Protein AF-A0A536E8Q6-F1 (afdb_monomer)

Structure (mmCIF, N/CA/C/O backbone):
data_AF-A0A536E8Q6-F1
#
_entry.id   AF-A0A536E8Q6-F1
#
loop_
_atom_site.group_PDB
_atom_site.id
_atom_site.type_symbol
_atom_site.label_atom_id
_atom_site.label_alt_id
_atom_site.label_comp_id
_atom_site.label_asym_id
_atom_site.label_entity_id
_atom_site.label_seq_id
_atom_site.pdbx_PDB_ins_code
_atom_site.Cartn_x
_atom_site.Cartn_y
_atom_site.Cartn_z
_atom_site.occupancy
_atom_site.B_iso_or_equiv
_atom_site.auth_seq_id
_atom_site.auth_comp_id
_atom_site.auth_asym_id
_atom_site.auth_atom_id
_atom_site.pdbx_PDB_model_num
ATOM 1 N N . MET A 1 1 ? 6.050 66.245 58.458 1.00 29.81 1 MET A N 1
ATOM 2 C CA . MET A 1 1 ? 7.236 67.035 58.861 1.00 29.81 1 MET A CA 1
ATOM 3 C C . MET A 1 1 ? 8.156 66.043 59.561 1.00 29.81 1 MET A C 1
ATOM 5 O O . MET A 1 1 ? 7.670 65.375 60.459 1.00 29.81 1 MET A O 1
ATOM 9 N N . ALA A 1 2 ? 9.265 65.623 58.942 1.00 28.14 2 ALA A N 1
ATOM 10 C CA . ALA A 1 2 ? 10.569 66.317 58.927 1.00 28.14 2 ALA A CA 1
ATOM 11 C C . ALA A 1 2 ? 11.230 66.293 60.324 1.00 28.14 2 ALA A C 1
ATOM 13 O O . ALA A 1 2 ? 10.546 66.586 61.294 1.00 28.14 2 ALA A O 1
ATOM 14 N N . ALA A 1 3 ? 12.511 65.966 60.515 1.00 26.27 3 ALA A N 1
ATOM 15 C CA . ALA A 1 3 ? 13.598 65.511 59.628 1.00 26.27 3 ALA A CA 1
ATOM 16 C C . ALA A 1 3 ? 14.418 64.448 60.425 1.00 26.27 3 ALA A C 1
ATOM 18 O O . ALA A 1 3 ? 14.193 64.300 61.620 1.00 26.27 3 ALA A O 1
ATOM 19 N N . GLY A 1 4 ? 15.285 63.591 59.881 1.00 25.77 4 GLY A N 1
ATOM 20 C CA . GLY A 1 4 ? 16.331 63.827 58.886 1.00 25.77 4 GLY A CA 1
ATOM 21 C C . GLY A 1 4 ? 17.659 64.112 59.603 1.00 25.77 4 GLY A C 1
ATOM 22 O O . GLY A 1 4 ? 17.720 65.008 60.438 1.00 25.77 4 GLY A O 1
ATOM 23 N N . ALA A 1 5 ? 18.710 63.351 59.295 1.00 24.27 5 ALA A N 1
ATOM 24 C CA . ALA A 1 5 ? 20.061 63.591 59.798 1.00 24.27 5 ALA A CA 1
ATOM 25 C C . ALA A 1 5 ? 21.098 63.026 58.822 1.00 24.27 5 ALA A C 1
ATOM 27 O O . ALA A 1 5 ? 20.930 61.928 58.292 1.00 24.27 5 ALA A O 1
ATOM 28 N N . ALA A 1 6 ? 22.178 63.773 58.619 1.00 23.11 6 ALA A N 1
ATOM 29 C CA . ALA A 1 6 ? 23.364 63.331 57.906 1.00 23.11 6 ALA A CA 1
ATOM 30 C C . ALA A 1 6 ? 24.607 63.987 58.533 1.00 23.11 6 ALA A C 1
ATOM 32 O O . ALA A 1 6 ? 24.522 65.112 59.015 1.00 23.11 6 ALA A O 1
ATOM 33 N N . ILE A 1 7 ? 25.750 63.303 58.398 1.00 23.14 7 ILE A N 1
ATOM 34 C CA . ILE A 1 7 ? 27.136 63.794 58.548 1.00 23.14 7 ILE A CA 1
ATOM 35 C C . ILE A 1 7 ? 27.611 64.224 59.966 1.00 23.14 7 ILE A C 1
ATOM 37 O O . ILE A 1 7 ? 27.065 65.137 60.570 1.00 23.14 7 ILE A O 1
ATOM 41 N N . VAL A 1 8 ? 28.723 63.631 60.443 1.00 22.50 8 VAL A N 1
ATOM 42 C CA . VAL A 1 8 ? 30.035 64.275 60.765 1.00 22.50 8 VAL A CA 1
ATOM 43 C C . VAL A 1 8 ? 30.880 63.447 61.769 1.00 22.50 8 VAL A C 1
ATOM 45 O O . VAL A 1 8 ? 30.382 62.829 62.699 1.00 22.50 8 VAL A O 1
ATOM 48 N N . LEU A 1 9 ? 32.188 63.465 61.489 1.00 23.86 9 LEU A N 1
ATOM 49 C CA . LEU A 1 9 ? 33.397 62.866 62.084 1.00 23.86 9 LEU A CA 1
ATOM 50 C C . LEU A 1 9 ? 33.619 62.871 63.619 1.00 23.86 9 LEU A C 1
ATOM 52 O O . LEU A 1 9 ? 33.072 63.691 64.351 1.00 23.86 9 LEU A O 1
ATOM 56 N N . SER A 1 10 ? 34.636 62.069 64.002 1.00 22.89 10 SER A N 1
ATOM 57 C CA . SER A 1 10 ? 35.405 61.942 65.272 1.00 22.89 10 SER A CA 1
ATOM 58 C C . SER A 1 10 ? 35.079 60.673 66.091 1.00 22.89 10 SER A C 1
ATOM 60 O O . SER A 1 10 ? 33.987 60.136 65.981 1.00 22.89 10 SER A O 1
ATOM 62 N N . GLY A 1 11 ? 35.986 60.079 66.880 1.00 22.98 11 GLY A N 1
ATOM 63 C CA . GLY A 1 11 ? 37.401 60.399 67.104 1.00 22.98 11 GLY A CA 1
ATOM 64 C C . GLY A 1 11 ? 37.978 59.731 68.367 1.00 22.98 11 GLY A C 1
ATOM 65 O O . GLY A 1 11 ? 37.974 60.350 69.421 1.00 22.98 11 GLY A O 1
ATOM 66 N N . ALA A 1 12 ? 38.557 58.530 68.209 1.00 25.31 12 ALA A N 1
ATOM 67 C CA . ALA A 1 12 ? 39.455 57.821 69.146 1.00 25.31 12 ALA A CA 1
ATOM 68 C C . ALA A 1 12 ? 38.919 57.283 70.504 1.00 25.31 12 ALA A C 1
ATOM 70 O O . ALA A 1 12 ? 37.939 57.759 71.062 1.00 25.31 12 ALA A O 1
ATOM 71 N N . ASN A 1 13 ? 39.703 56.327 71.041 1.00 27.42 13 ASN A N 1
ATOM 72 C CA . ASN A 1 13 ? 39.785 55.832 72.431 1.00 27.42 13 ASN A CA 1
ATOM 73 C C . ASN A 1 13 ? 38.695 54.851 72.953 1.00 27.42 13 ASN A C 1
ATOM 75 O O . ASN A 1 13 ? 37.510 55.122 72.837 1.00 27.42 13 ASN A O 1
ATOM 79 N N . HIS A 1 14 ? 39.019 53.727 73.626 1.00 26.53 14 HIS A N 1
ATOM 80 C CA . HIS A 1 14 ? 40.308 53.017 73.814 1.00 26.53 14 HIS A CA 1
ATOM 81 C C . HIS A 1 14 ? 40.096 51.650 74.540 1.00 26.53 14 HIS A C 1
ATOM 83 O O . HIS A 1 14 ? 39.145 51.537 75.305 1.00 26.53 14 HIS A O 1
ATOM 89 N N . TRP A 1 15 ? 41.034 50.691 74.394 1.00 25.70 15 TRP A N 1
ATOM 90 C CA . TRP A 1 15 ? 41.142 49.381 75.105 1.00 25.70 15 TRP A CA 1
ATOM 91 C C . TRP A 1 15 ? 39.990 48.360 74.904 1.00 25.70 15 TRP A C 1
ATOM 93 O O . TRP A 1 15 ? 38.843 48.725 74.703 1.00 25.70 15 TRP A O 1
ATOM 103 N N . GLY A 1 16 ? 40.205 47.040 74.946 1.00 24.55 16 GLY A N 1
ATOM 104 C CA . GLY A 1 16 ? 41.438 46.256 75.090 1.00 24.55 16 GLY A CA 1
ATOM 105 C C . GLY A 1 16 ? 41.135 44.745 74.992 1.00 24.55 16 GLY A C 1
ATOM 106 O O . GLY A 1 16 ? 40.085 44.289 75.431 1.00 24.55 16 GLY A O 1
ATOM 107 N N . VAL A 1 17 ? 42.033 43.976 74.372 1.00 24.88 17 VAL A N 1
ATOM 108 C CA . VAL A 1 17 ? 41.917 42.516 74.134 1.00 24.88 17 VAL A CA 1
ATOM 109 C C . VAL A 1 17 ? 42.173 41.714 75.425 1.00 24.88 17 VAL A C 1
ATOM 111 O O . VAL A 1 17 ? 42.958 42.197 76.233 1.00 24.88 17 VAL A O 1
ATOM 114 N N . VAL A 1 18 ? 41.606 40.493 75.585 1.00 26.39 18 VAL A N 1
ATOM 115 C CA . VAL A 1 18 ? 42.318 39.255 76.043 1.00 26.39 18 VAL A CA 1
ATOM 116 C C . VAL A 1 18 ? 41.420 37.986 76.174 1.00 26.39 18 VAL A C 1
ATOM 118 O O . VAL A 1 18 ? 40.477 37.926 76.950 1.00 26.39 18 VAL A O 1
ATOM 121 N N . THR A 1 19 ? 41.785 36.970 75.373 1.00 26.12 19 THR A N 1
ATOM 122 C CA . THR A 1 19 ? 41.686 35.485 75.506 1.00 26.12 19 THR A CA 1
ATOM 123 C C . THR A 1 19 ? 40.420 34.712 75.944 1.00 26.12 19 THR A C 1
ATOM 125 O O . THR A 1 19 ? 40.037 34.693 77.106 1.00 26.12 19 THR A O 1
ATOM 128 N N . MET A 1 20 ? 39.969 33.845 75.022 1.00 29.12 20 MET A N 1
ATOM 129 C CA . MET A 1 20 ? 39.939 32.361 75.104 1.00 29.12 20 MET A CA 1
ATOM 130 C C . MET A 1 20 ? 39.602 31.622 76.426 1.00 29.12 20 MET A C 1
ATOM 132 O O . MET A 1 20 ? 40.352 31.668 77.395 1.00 29.12 20 MET A O 1
ATOM 136 N N . GLY A 1 21 ? 38.625 30.704 76.343 1.00 25.88 21 GLY A N 1
ATOM 137 C CA . GLY A 1 21 ? 38.455 29.554 77.247 1.00 25.88 21 GLY A CA 1
ATOM 138 C C . GLY A 1 21 ? 37.788 28.369 76.526 1.00 25.88 21 GLY A C 1
ATOM 139 O O . GLY A 1 21 ? 36.827 28.562 75.787 1.00 25.88 21 GLY A O 1
ATOM 140 N N . LYS A 1 22 ? 38.311 27.141 76.682 1.00 26.41 22 LYS A N 1
ATOM 141 C CA . LYS A 1 22 ? 37.773 25.908 76.055 1.00 26.41 22 LYS A CA 1
ATOM 142 C C . LYS A 1 22 ? 36.923 25.097 77.046 1.00 26.41 22 LYS A C 1
ATOM 144 O O . LYS A 1 22 ? 37.290 25.017 78.213 1.00 26.41 22 LYS A O 1
ATOM 149 N N . ARG A 1 23 ? 35.970 24.317 76.500 1.00 25.38 23 ARG A N 1
ATOM 150 C CA . ARG A 1 23 ? 35.072 23.332 77.169 1.00 25.38 23 ARG A CA 1
ATOM 151 C C . ARG A 1 23 ? 33.888 24.000 77.907 1.00 25.38 23 ARG A C 1
ATOM 153 O O . ARG A 1 23 ? 34.057 25.069 78.464 1.00 25.38 23 ARG A O 1
ATOM 160 N N . GLY A 1 24 ? 32.679 23.428 77.947 1.00 30.44 24 GLY A N 1
ATOM 161 C CA . GLY A 1 24 ? 32.243 22.102 77.486 1.00 30.44 24 GLY A CA 1
ATOM 162 C C . GLY A 1 24 ? 31.203 22.134 76.357 1.00 30.44 24 GLY A C 1
ATOM 163 O O . GLY A 1 24 ? 30.146 22.737 76.477 1.00 30.44 24 GLY A O 1
ATOM 164 N N . PHE A 1 25 ? 31.507 21.424 75.273 1.00 28.44 25 PHE A N 1
ATOM 165 C CA . PHE A 1 25 ? 30.612 21.140 74.152 1.00 28.44 25 PHE A CA 1
ATOM 166 C C . PHE A 1 25 ? 29.898 19.806 74.424 1.00 28.44 25 PHE A C 1
ATOM 168 O O . PHE A 1 25 ? 30.592 18.788 74.434 1.00 28.44 25 PHE A O 1
ATOM 175 N N . ARG A 1 26 ? 28.570 19.808 74.661 1.00 25.02 26 ARG A N 1
ATOM 176 C CA . ARG A 1 26 ? 27.582 18.722 74.391 1.00 25.02 26 ARG A CA 1
ATOM 177 C C . ARG A 1 26 ? 26.257 18.963 75.136 1.00 25.02 26 ARG A C 1
ATOM 179 O O . ARG A 1 26 ? 26.283 19.110 76.350 1.00 25.02 26 ARG A O 1
ATOM 186 N N . ALA A 1 27 ? 25.143 18.868 74.395 1.00 22.86 27 ALA A N 1
ATOM 187 C CA . ALA A 1 27 ? 23.751 19.119 74.815 1.00 22.86 27 ALA A CA 1
ATOM 188 C C . ALA A 1 27 ? 23.486 20.576 75.284 1.00 22.86 27 ALA A C 1
ATOM 190 O O . ALA A 1 27 ? 24.302 21.164 75.977 1.00 22.86 27 ALA A O 1
ATOM 191 N N . LEU A 1 28 ? 22.389 21.246 74.917 1.00 23.45 28 LEU A N 1
ATOM 192 C CA . LEU A 1 28 ? 21.102 20.771 74.396 1.00 23.45 28 LEU A CA 1
ATOM 193 C C . LEU A 1 28 ? 20.459 21.843 73.475 1.00 23.45 28 LEU A C 1
ATOM 195 O O .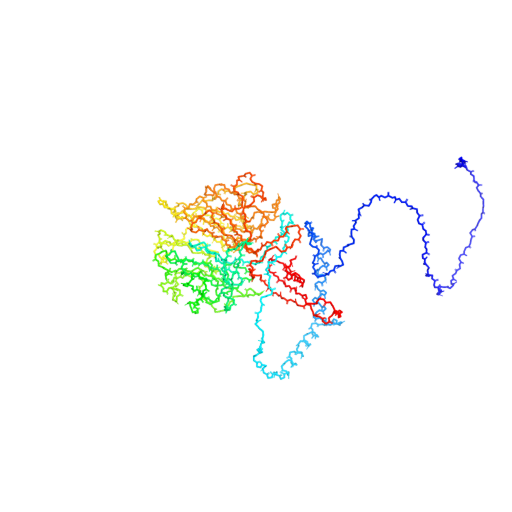 LEU A 1 28 ? 20.679 23.025 73.696 1.00 23.45 28 LEU A O 1
ATOM 199 N N . CYS A 1 29 ? 19.643 21.408 72.506 1.00 23.34 29 CYS A N 1
ATOM 200 C CA . CYS A 1 29 ? 18.539 22.123 71.828 1.00 23.34 29 CYS A CA 1
ATOM 201 C C . CYS A 1 29 ? 18.660 23.604 71.388 1.00 23.34 29 CYS A C 1
ATOM 203 O O . CYS A 1 29 ? 18.710 24.517 72.204 1.00 23.34 29 CYS A O 1
ATOM 205 N N . ALA A 1 30 ? 18.376 23.841 70.101 1.00 25.11 30 ALA A N 1
ATOM 206 C CA . ALA A 1 30 ? 17.580 24.994 69.667 1.00 25.11 30 ALA A CA 1
ATOM 207 C C . ALA A 1 30 ? 16.682 24.604 68.476 1.00 25.11 30 ALA A C 1
ATOM 209 O O . ALA A 1 30 ? 17.150 24.457 67.351 1.00 25.11 30 ALA A O 1
ATOM 210 N N . LEU A 1 31 ? 15.388 24.418 68.748 1.00 27.09 31 LEU A N 1
ATOM 211 C CA . LEU A 1 31 ? 14.319 24.242 67.764 1.00 27.09 31 LEU A CA 1
ATOM 212 C C . LEU A 1 31 ? 13.253 25.294 68.107 1.00 27.09 31 LEU A C 1
ATOM 214 O O . LEU A 1 31 ? 12.550 25.133 69.098 1.00 27.09 31 LEU A O 1
ATOM 218 N N . LEU A 1 32 ? 13.185 26.380 67.332 1.00 24.67 32 LEU A N 1
ATOM 219 C CA . LEU A 1 32 ? 12.177 27.456 67.377 1.00 24.67 32 LEU A CA 1
ATOM 220 C C . LEU A 1 32 ? 12.110 28.028 65.940 1.00 24.67 32 LEU A C 1
ATOM 222 O O . LEU A 1 32 ? 13.159 28.380 65.411 1.00 24.67 32 LEU A O 1
ATOM 226 N N . VAL A 1 33 ? 11.025 27.936 65.160 1.00 23.02 33 VAL A N 1
ATOM 227 C CA . VAL A 1 33 ? 9.620 28.393 65.318 1.00 23.02 33 VAL A CA 1
ATOM 228 C C . VAL A 1 33 ? 9.380 29.800 64.734 1.00 23.02 33 VAL A C 1
ATOM 230 O O . VAL A 1 33 ? 10.129 30.737 64.978 1.00 23.02 33 VAL A O 1
ATOM 233 N N . SER A 1 34 ? 8.300 29.870 63.949 1.00 22.69 34 SER A N 1
ATOM 234 C CA . SER A 1 34 ? 7.592 30.980 63.277 1.00 22.69 34 SER A CA 1
ATOM 235 C C . SER A 1 34 ? 7.387 32.266 64.119 1.00 22.69 34 SER A C 1
ATOM 237 O O . SER A 1 34 ? 7.496 32.208 65.337 1.00 22.69 34 SER A O 1
ATOM 239 N N . LEU A 1 35 ? 7.063 33.461 63.583 1.00 24.27 35 LEU A N 1
ATOM 240 C CA . LEU A 1 35 ? 5.837 33.901 62.855 1.00 24.27 35 LEU A CA 1
ATOM 241 C C . LEU A 1 35 ? 6.075 35.372 62.324 1.00 24.27 35 LEU A C 1
ATOM 243 O O . LEU A 1 35 ? 6.741 36.117 63.032 1.00 24.27 35 LEU A O 1
ATOM 247 N N . VAL A 1 36 ? 5.701 35.788 61.084 1.00 26.70 36 VAL A N 1
ATOM 248 C CA . VAL A 1 36 ? 4.512 36.641 60.682 1.00 26.70 36 VAL A CA 1
ATOM 249 C C . VAL A 1 36 ? 4.598 38.164 61.068 1.00 26.70 36 VAL A C 1
ATOM 251 O O . VAL A 1 36 ? 5.175 38.460 62.101 1.00 26.70 36 VAL A O 1
ATOM 254 N N . PHE A 1 37 ? 4.137 39.219 60.338 1.00 25.39 37 PHE A N 1
ATOM 255 C CA . PHE A 1 37 ? 3.046 39.439 59.337 1.00 25.39 37 PHE A CA 1
ATOM 256 C C . PHE A 1 37 ? 3.295 40.592 58.291 1.00 25.39 37 PHE A C 1
ATOM 258 O O . PHE A 1 37 ? 3.973 41.568 58.585 1.00 25.39 37 PHE A O 1
ATOM 265 N N . ALA A 1 38 ? 2.646 40.474 57.117 1.00 24.73 38 ALA A N 1
ATOM 266 C CA . ALA A 1 38 ? 2.047 41.426 56.133 1.00 24.73 38 ALA A CA 1
ATOM 267 C C . ALA A 1 38 ? 2.289 42.970 56.044 1.00 24.73 38 ALA A C 1
ATOM 269 O O . ALA A 1 38 ? 2.110 43.697 57.015 1.00 24.73 38 ALA A O 1
ATOM 270 N N . VAL A 1 39 ? 2.363 43.460 54.782 1.00 23.97 39 VAL A N 1
ATOM 271 C CA . VAL A 1 39 ? 1.561 44.580 54.191 1.00 23.97 39 VAL A CA 1
ATOM 272 C C . VAL A 1 39 ? 1.159 44.196 52.739 1.00 23.97 39 VAL A C 1
ATOM 274 O O . VAL A 1 39 ? 1.828 43.368 52.127 1.00 23.97 39 VAL A O 1
ATOM 277 N N . ALA A 1 40 ? 0.046 44.729 52.211 1.00 26.17 40 ALA A N 1
ATOM 278 C CA . ALA A 1 40 ? -0.664 44.242 51.013 1.00 26.17 40 ALA A CA 1
ATOM 279 C C . ALA A 1 40 ? -0.433 45.029 49.696 1.00 26.17 40 ALA A C 1
ATOM 281 O O . ALA A 1 40 ? 0.018 46.172 49.707 1.00 26.17 40 ALA A O 1
ATOM 282 N N . GLY A 1 41 ? -0.866 44.436 48.572 1.00 23.83 41 GLY A N 1
ATOM 283 C CA . GLY A 1 41 ? -1.061 45.078 47.263 1.00 23.83 41 GLY A CA 1
ATOM 284 C C . GLY A 1 41 ? -2.142 44.339 46.456 1.00 23.83 41 GLY A C 1
ATOM 285 O O . GLY A 1 41 ? -2.181 43.112 46.476 1.00 23.83 41 GLY A O 1
ATOM 286 N N . VAL A 1 42 ? -3.056 45.069 45.806 1.00 29.91 42 VAL A N 1
ATOM 287 C CA . VAL A 1 42 ? -4.293 44.528 45.197 1.00 29.91 42 VAL A CA 1
ATOM 288 C C . VAL A 1 42 ? -4.201 44.528 43.666 1.00 29.91 42 VAL A C 1
ATOM 290 O O . VAL A 1 42 ? -3.765 45.518 43.084 1.00 29.91 42 VAL A O 1
ATOM 293 N N . GLY A 1 43 ? -4.677 43.461 43.016 1.00 27.62 43 GLY A N 1
ATOM 294 C CA . GLY A 1 43 ? -4.886 43.378 41.563 1.00 27.62 43 GLY A CA 1
ATOM 295 C C . GLY A 1 43 ? -6.218 42.679 41.238 1.00 27.62 43 GLY A C 1
ATOM 296 O O . GLY A 1 43 ? -6.674 41.867 42.047 1.00 27.62 43 GLY A O 1
ATOM 297 N N . PRO A 1 44 ? -6.889 43.010 40.117 1.00 29.83 44 PRO A N 1
ATOM 298 C CA . PRO A 1 44 ? -8.220 42.490 39.802 1.00 29.83 44 PRO A CA 1
ATOM 299 C C . PRO A 1 44 ? -8.177 41.006 39.422 1.00 29.83 44 PRO A C 1
ATOM 301 O O . PRO A 1 44 ? -7.241 40.536 38.779 1.00 29.83 44 PRO A O 1
ATOM 304 N N . GLY A 1 45 ? -9.200 40.263 39.842 1.00 28.48 45 GLY A N 1
ATOM 305 C CA . GLY A 1 45 ? -9.198 38.806 39.763 1.00 28.48 45 GLY A CA 1
ATOM 306 C C . GLY A 1 45 ? -9.453 38.245 38.365 1.00 28.48 45 GLY A C 1
ATOM 307 O O . GLY A 1 45 ? -10.373 38.668 37.668 1.00 28.48 45 GLY A O 1
ATOM 308 N N . VAL A 1 46 ? -8.723 37.179 38.037 1.00 26.89 46 VAL A N 1
ATOM 309 C CA . VAL A 1 46 ? -9.278 36.080 37.243 1.00 26.89 46 VAL A CA 1
ATOM 310 C C . VAL A 1 46 ? -9.833 35.079 38.247 1.00 26.89 46 VAL A C 1
ATOM 312 O O . VAL A 1 46 ? -9.085 34.522 39.050 1.00 26.89 46 VAL A O 1
ATOM 315 N N . ALA A 1 47 ? -11.146 34.858 38.225 1.00 25.77 47 ALA A N 1
ATOM 316 C CA . ALA A 1 47 ? -11.741 33.766 38.977 1.00 25.77 47 ALA A CA 1
ATOM 317 C C . ALA A 1 47 ? -11.364 32.447 38.290 1.00 25.77 47 ALA A C 1
ATOM 319 O O . ALA A 1 47 ? -12.075 31.979 37.402 1.00 25.77 47 ALA A O 1
ATOM 320 N N . GLN A 1 48 ? -10.249 31.837 38.703 1.00 28.78 48 GLN A N 1
ATOM 321 C CA . GLN A 1 48 ? -10.114 30.396 38.543 1.00 28.78 48 GLN A CA 1
ATOM 322 C C . GLN A 1 48 ? -11.248 29.766 39.349 1.00 28.78 48 GLN A C 1
ATOM 324 O O . GLN A 1 48 ? -11.232 29.772 40.582 1.00 28.78 48 GLN A O 1
ATOM 329 N N . ALA A 1 49 ? -12.254 29.247 38.643 1.00 30.36 49 ALA A N 1
ATOM 330 C CA . ALA A 1 49 ? -13.124 28.248 39.231 1.00 30.36 49 ALA A CA 1
ATOM 331 C C . ALA A 1 49 ? -12.216 27.142 39.797 1.00 30.36 49 ALA A C 1
ATOM 333 O O . ALA A 1 49 ? -11.254 26.763 39.117 1.00 30.36 49 ALA A O 1
ATOM 334 N N . PRO A 1 50 ? -12.470 26.633 41.017 1.00 28.75 50 PRO A N 1
ATOM 335 C CA . PRO A 1 50 ? -11.773 25.436 41.456 1.00 28.75 50 PRO A CA 1
ATOM 336 C C . PRO A 1 50 ? -11.999 24.360 40.385 1.00 28.75 50 PRO A C 1
ATOM 338 O O . PRO A 1 50 ? -13.122 24.272 39.868 1.00 28.75 50 PRO A O 1
ATOM 341 N N . PRO A 1 51 ? -10.974 23.570 40.014 1.00 33.25 51 PRO A N 1
ATOM 342 C CA . PRO A 1 51 ? -11.191 22.469 39.091 1.00 33.25 51 PRO A CA 1
ATOM 343 C C . PRO A 1 51 ? -12.344 21.615 39.641 1.00 33.25 51 PRO A C 1
ATOM 345 O O . PRO A 1 51 ? -12.402 21.409 40.863 1.00 33.25 51 PRO A O 1
ATOM 348 N N . PRO A 1 52 ? -13.282 21.150 38.791 1.00 36.22 52 PRO A N 1
ATOM 349 C CA . PRO A 1 52 ? -14.302 20.215 39.248 1.00 36.22 52 PRO A CA 1
ATOM 350 C C . PRO A 1 52 ? -13.588 19.047 39.946 1.00 36.22 52 PRO A C 1
ATOM 352 O O . PRO A 1 52 ? -12.489 18.689 39.513 1.00 36.22 52 PRO A O 1
ATOM 355 N N . PRO A 1 53 ? -14.138 18.507 41.051 1.00 32.53 53 PRO A N 1
ATOM 356 C CA . PRO A 1 53 ? -13.439 17.539 41.888 1.00 32.53 53 PRO A CA 1
ATOM 357 C C . PRO A 1 53 ? -13.027 16.339 41.039 1.00 32.53 53 PRO A C 1
ATOM 359 O O . PRO A 1 53 ? -13.868 15.527 40.660 1.00 32.53 53 PRO A O 1
ATOM 362 N N . GLY A 1 54 ? -11.737 16.296 40.702 1.00 38.97 54 GLY A N 1
ATOM 363 C CA . GLY A 1 54 ? -11.247 15.490 39.599 1.00 38.97 54 GLY A CA 1
ATOM 364 C C . GLY A 1 54 ? -11.423 14.009 39.872 1.00 38.97 54 GLY A C 1
ATOM 365 O O . GLY A 1 54 ? -10.769 13.443 40.750 1.00 38.97 54 GLY A O 1
ATOM 366 N N . ASP A 1 55 ? -12.251 13.371 39.055 1.00 47.12 55 ASP A N 1
ATOM 367 C CA . ASP A 1 55 ? -12.229 11.945 38.790 1.00 47.12 55 ASP A CA 1
ATOM 368 C C . ASP A 1 55 ? -10.900 11.601 38.091 1.00 47.12 55 ASP A C 1
ATOM 370 O O . ASP A 1 55 ? -10.827 11.451 36.874 1.00 47.12 55 ASP A O 1
ATOM 374 N N . GLY A 1 56 ? -9.826 11.539 38.894 1.00 50.47 56 GLY A N 1
ATOM 375 C CA . GLY A 1 56 ? -8.403 11.570 38.507 1.00 50.47 56 GLY A CA 1
ATOM 376 C C . GLY A 1 56 ? -7.869 10.389 37.683 1.00 50.47 56 GLY A C 1
ATOM 377 O O . GLY A 1 56 ? -6.684 10.051 37.764 1.00 50.47 56 GLY A O 1
ATOM 378 N N . ASP A 1 57 ? -8.737 9.747 36.906 1.00 54.59 57 ASP A N 1
ATOM 379 C CA . ASP A 1 57 ? -8.401 8.759 35.891 1.00 54.59 57 ASP A CA 1
ATOM 380 C C . ASP A 1 57 ? -8.391 9.293 34.458 1.00 54.59 57 ASP A C 1
ATOM 382 O O . ASP A 1 57 ? -7.703 8.712 33.616 1.00 54.59 57 ASP A O 1
ATOM 386 N N . THR A 1 58 ? -9.076 10.403 34.180 1.00 57.66 58 THR A N 1
ATOM 387 C CA . THR A 1 58 ? -8.977 11.084 32.882 1.00 57.66 58 THR A CA 1
ATOM 388 C C . THR A 1 58 ? -7.779 12.045 32.901 1.00 57.66 58 THR A C 1
ATOM 390 O O . THR A 1 58 ? -7.706 12.877 33.807 1.00 57.66 58 THR A O 1
ATOM 393 N N . PRO A 1 59 ? -6.815 11.948 31.962 1.00 58.12 59 PRO A N 1
ATOM 394 C CA . PRO A 1 59 ? -5.715 12.910 31.879 1.00 58.12 59 PRO A CA 1
ATOM 395 C C . PRO A 1 59 ? -6.235 14.319 31.551 1.00 58.12 59 PRO A C 1
ATOM 397 O O . PRO A 1 59 ? -7.210 14.473 30.816 1.00 58.12 59 PRO A O 1
ATOM 400 N N . THR A 1 60 ? -5.576 15.359 32.070 1.00 63.47 60 THR A N 1
ATOM 401 C CA . THR A 1 60 ? -5.907 16.757 31.741 1.00 63.47 60 THR A CA 1
ATOM 402 C C . THR A 1 60 ? -5.366 17.109 30.357 1.00 63.47 60 THR A C 1
ATOM 404 O O . THR A 1 60 ? -4.250 17.607 30.211 1.00 63.47 60 THR A O 1
ATOM 407 N N . LEU A 1 61 ? -6.168 16.834 29.333 1.00 59.84 61 LEU A N 1
ATOM 408 C CA . LEU A 1 61 ? -5.831 17.059 27.931 1.00 59.84 61 LEU A CA 1
ATOM 409 C C . LEU A 1 61 ? -5.720 18.563 27.634 1.00 59.84 61 LEU A C 1
ATOM 411 O O . LEU A 1 61 ? -6.718 19.280 27.640 1.00 59.84 61 LEU A O 1
ATOM 415 N N . SER A 1 62 ? -4.494 19.033 27.392 1.00 60.53 62 SER A N 1
ATOM 416 C CA . SER A 1 62 ? -4.186 20.431 27.059 1.00 60.53 62 SER A CA 1
ATOM 417 C C . SER A 1 62 ? -3.615 20.512 25.638 1.00 60.53 62 SER A C 1
ATOM 419 O O . SER A 1 62 ? -2.513 20.005 25.423 1.00 60.53 62 SER A O 1
ATOM 421 N N . PRO A 1 63 ? -4.307 21.138 24.667 1.00 50.81 63 PRO A N 1
ATOM 422 C CA . PRO A 1 63 ? -3.727 21.416 23.354 1.00 50.81 63 PRO A CA 1
ATOM 423 C C . PRO A 1 63 ? -2.459 22.261 23.491 1.00 50.81 63 PRO A C 1
ATOM 425 O O . PRO A 1 63 ? -2.403 23.170 24.322 1.00 50.81 63 PRO A O 1
ATOM 428 N N . GLY A 1 64 ? -1.438 21.970 22.685 1.00 52.69 64 GLY A N 1
ATOM 429 C CA . GLY A 1 64 ? -0.156 22.681 22.758 1.00 52.69 64 GLY A CA 1
ATOM 430 C C . GLY A 1 64 ? 0.693 22.372 23.996 1.00 52.69 64 GLY A C 1
ATOM 431 O O . GLY A 1 64 ? 1.690 23.064 24.217 1.00 52.69 64 GLY A O 1
ATOM 432 N N . ALA A 1 65 ? 0.340 21.351 24.790 1.00 52.78 65 ALA A N 1
ATOM 433 C CA . ALA A 1 65 ? 1.233 20.814 25.811 1.00 52.78 65 ALA A CA 1
ATOM 434 C C . ALA A 1 65 ? 2.571 20.444 25.159 1.00 52.78 65 ALA A C 1
ATOM 436 O O . ALA A 1 65 ? 2.633 19.546 24.324 1.00 52.78 65 ALA A O 1
ATOM 437 N N . GLN A 1 66 ? 3.630 21.171 25.518 1.00 46.16 66 GLN A N 1
ATOM 438 C CA . GLN A 1 66 ? 4.968 20.856 25.041 1.00 46.16 66 GLN A CA 1
ATOM 439 C C . GLN A 1 66 ? 5.338 19.470 25.565 1.00 46.16 66 GLN A C 1
ATOM 441 O O . GLN A 1 66 ? 5.284 19.243 26.778 1.00 46.16 66 GLN A O 1
ATOM 446 N N . ILE A 1 67 ? 5.744 18.569 24.668 1.00 46.34 67 ILE A N 1
ATOM 447 C CA . ILE A 1 67 ? 6.588 17.447 25.073 1.00 46.34 67 ILE A CA 1
ATOM 448 C C . ILE A 1 67 ? 7.820 18.106 25.705 1.00 46.34 67 ILE A C 1
ATOM 450 O O . ILE A 1 67 ? 8.430 18.956 25.050 1.00 46.34 67 ILE A O 1
ATOM 454 N N . PRO A 1 68 ? 8.154 17.830 26.977 1.00 46.31 68 PRO A N 1
ATOM 455 C CA . PRO A 1 68 ? 9.376 18.364 27.548 1.00 46.31 68 PRO A CA 1
ATOM 456 C C . PRO A 1 68 ? 10.532 17.803 26.728 1.00 46.31 68 PRO A C 1
ATOM 458 O O . PRO A 1 68 ? 10.681 16.583 26.678 1.00 46.31 68 PRO A O 1
ATOM 461 N N . GLU A 1 69 ? 11.320 18.674 26.094 1.00 46.50 69 GLU A N 1
ATOM 462 C CA . GLU A 1 69 ? 12.641 18.296 25.590 1.00 46.50 69 GLU A CA 1
ATOM 463 C C . GLU A 1 69 ? 13.376 17.619 26.754 1.00 46.50 69 GLU A C 1
ATOM 465 O O . GLU A 1 69 ? 13.573 18.268 27.791 1.00 46.50 69 GLU A O 1
ATOM 470 N N . PRO A 1 70 ? 13.698 16.317 26.661 1.00 49.44 70 PRO A N 1
ATOM 471 C CA . PRO A 1 70 ? 14.429 15.656 27.717 1.00 49.44 70 PRO A CA 1
ATOM 472 C C . PRO A 1 70 ? 15.852 16.202 27.666 1.00 49.44 70 PRO A C 1
ATOM 474 O O . PRO A 1 70 ? 16.638 15.833 26.799 1.00 49.44 70 PRO A O 1
ATOM 477 N N . ASP A 1 71 ? 16.187 17.099 28.592 1.00 65.94 71 ASP A N 1
ATOM 478 C CA . ASP A 1 71 ? 17.591 17.398 28.842 1.00 65.94 71 ASP A CA 1
ATOM 479 C C . ASP A 1 71 ? 18.324 16.107 29.251 1.00 65.94 71 ASP A C 1
ATOM 481 O O . ASP A 1 71 ? 17.723 15.187 29.817 1.00 65.94 71 ASP A O 1
ATOM 485 N N . ASP A 1 72 ? 19.631 16.031 28.971 1.00 60.03 72 ASP A N 1
ATOM 486 C CA . ASP A 1 72 ? 20.468 14.861 29.288 1.00 60.03 72 ASP A CA 1
ATOM 487 C C . ASP A 1 72 ? 20.306 14.412 30.758 1.00 60.03 72 ASP A C 1
ATOM 489 O O . ASP A 1 72 ? 20.458 13.238 31.094 1.00 60.03 72 ASP A O 1
ATOM 493 N N . GLU A 1 73 ? 19.985 15.353 31.654 1.00 60.03 73 GLU A N 1
ATOM 494 C CA . GLU A 1 73 ? 19.752 15.128 33.081 1.00 60.03 73 GLU A CA 1
ATOM 495 C C . GLU A 1 73 ? 18.398 14.437 33.352 1.00 60.03 73 GLU A C 1
ATOM 497 O O . GLU A 1 73 ? 18.318 13.524 34.181 1.00 60.03 73 GLU A O 1
ATOM 502 N N . THR A 1 74 ? 17.345 14.798 32.616 1.00 58.38 74 THR A N 1
ATOM 503 C CA . THR A 1 74 ? 16.031 14.143 32.615 1.00 58.38 74 THR A CA 1
ATOM 504 C C . THR A 1 74 ? 16.087 12.776 31.946 1.00 58.38 74 THR A C 1
ATOM 506 O O . THR A 1 74 ? 15.537 11.827 32.505 1.00 58.38 74 THR A O 1
ATOM 509 N N . GLU A 1 75 ? 16.785 12.624 30.817 1.00 56.84 75 GLU A N 1
ATOM 510 C CA . GLU A 1 75 ? 16.968 11.315 30.177 1.00 56.84 75 GLU A CA 1
ATOM 511 C C . GLU A 1 75 ? 17.778 10.374 31.084 1.00 56.84 75 GLU A C 1
ATOM 513 O O . GLU A 1 75 ? 17.330 9.264 31.380 1.00 56.84 75 GLU A O 1
ATOM 518 N N . ALA A 1 76 ? 18.900 10.839 31.650 1.00 57.97 76 ALA A N 1
ATOM 519 C CA . ALA A 1 76 ? 19.677 10.070 32.623 1.00 57.97 76 ALA A CA 1
ATOM 520 C C . ALA A 1 76 ? 18.858 9.711 33.875 1.00 57.97 76 ALA A C 1
ATOM 522 O O . ALA A 1 76 ? 18.998 8.613 34.418 1.00 57.97 76 ALA A O 1
ATOM 523 N N . ARG A 1 77 ? 17.970 10.604 34.331 1.00 57.69 77 ARG A N 1
ATOM 524 C CA . ARG A 1 77 ? 17.053 10.346 35.449 1.00 57.69 77 ARG A CA 1
ATOM 525 C C . ARG A 1 77 ? 15.968 9.328 35.098 1.00 57.69 77 ARG A C 1
ATOM 527 O O . ARG A 1 77 ? 15.650 8.497 35.946 1.00 57.69 77 ARG A O 1
ATOM 534 N N . LEU A 1 78 ? 15.393 9.376 33.898 1.00 53.09 78 LEU A N 1
ATOM 535 C CA . LEU A 1 78 ? 14.416 8.389 33.429 1.00 53.09 78 LEU A CA 1
ATOM 536 C C . LEU A 1 78 ? 15.075 7.018 33.254 1.00 53.09 78 LEU A C 1
ATOM 538 O O . LEU A 1 78 ? 14.529 6.025 33.728 1.00 53.09 78 LEU A O 1
ATOM 542 N N . LEU A 1 79 ? 16.290 6.975 32.704 1.00 55.88 79 LEU A N 1
ATOM 543 C CA . LEU A 1 79 ? 17.107 5.768 32.619 1.00 55.88 79 LEU A CA 1
ATOM 544 C C . LEU A 1 79 ? 17.449 5.212 34.012 1.00 55.88 79 LEU A C 1
ATOM 546 O O . LEU A 1 79 ? 17.357 4.007 34.227 1.00 55.88 79 LEU A O 1
ATOM 550 N N . LEU A 1 80 ? 17.785 6.067 34.985 1.00 60.09 80 LEU A N 1
ATOM 551 C CA . LEU A 1 80 ? 17.988 5.667 36.384 1.00 60.09 80 LEU A CA 1
ATOM 552 C C . LEU A 1 80 ? 16.705 5.133 37.033 1.00 60.09 80 LEU A C 1
ATOM 554 O O . LEU A 1 80 ? 16.775 4.169 37.791 1.00 60.09 80 LEU A O 1
ATOM 558 N N . LEU A 1 81 ? 15.544 5.726 36.744 1.00 56.72 81 LEU A N 1
ATOM 559 C CA . LEU A 1 81 ? 14.248 5.265 37.249 1.00 56.72 81 LEU A CA 1
ATOM 560 C C . LEU A 1 81 ? 13.821 3.936 36.616 1.00 56.72 81 LEU A C 1
ATOM 562 O O . LEU A 1 81 ? 13.310 3.079 37.335 1.00 56.72 81 LEU A O 1
ATOM 566 N N . ASP A 1 82 ? 14.073 3.720 35.324 1.00 53.25 82 ASP A N 1
ATOM 567 C CA . ASP A 1 82 ? 13.844 2.427 34.671 1.00 53.25 82 ASP A CA 1
ATOM 568 C C . ASP A 1 82 ? 14.826 1.365 35.185 1.00 53.25 82 ASP A C 1
ATOM 570 O O . ASP A 1 82 ? 14.412 0.290 35.608 1.00 53.25 82 ASP A O 1
ATOM 574 N N . GLN A 1 83 ? 16.118 1.684 35.312 1.00 53.00 83 GLN A N 1
ATOM 575 C CA . GLN A 1 83 ? 17.092 0.801 35.965 1.00 53.00 83 GLN A CA 1
ATOM 576 C C . GLN A 1 83 ? 16.700 0.487 37.417 1.00 53.00 83 GLN A C 1
ATOM 578 O O . GLN A 1 83 ? 16.849 -0.655 37.861 1.00 53.00 83 GLN A O 1
ATOM 583 N N . GLN A 1 84 ? 16.155 1.453 38.163 1.00 53.66 84 GLN A N 1
ATOM 584 C CA . GLN A 1 84 ? 15.618 1.240 39.507 1.00 53.66 84 GLN A CA 1
ATOM 585 C C . GLN A 1 84 ? 14.363 0.352 39.484 1.00 53.66 84 GLN A C 1
ATOM 587 O O . GLN A 1 84 ? 14.237 -0.545 40.315 1.00 53.66 84 GLN A O 1
ATOM 592 N N . PHE A 1 85 ? 13.456 0.534 38.525 1.00 55.31 85 PHE A N 1
ATOM 593 C CA . PHE A 1 85 ? 12.258 -0.291 38.348 1.00 55.31 85 PHE A CA 1
ATOM 594 C C . PHE A 1 85 ? 12.604 -1.737 37.955 1.00 55.31 85 PHE A C 1
ATOM 596 O O . PHE A 1 85 ? 12.137 -2.689 38.581 1.00 55.31 85 PHE A O 1
ATOM 603 N N . ILE A 1 86 ? 13.494 -1.923 36.979 1.00 49.34 86 ILE A N 1
ATOM 604 C CA . ILE A 1 86 ? 14.016 -3.224 36.548 1.00 49.34 86 ILE A CA 1
ATOM 605 C C . ILE A 1 86 ? 14.767 -3.914 37.695 1.00 49.34 86 ILE A C 1
ATOM 607 O O . ILE A 1 86 ? 14.540 -5.102 37.943 1.00 49.34 86 ILE A O 1
ATOM 611 N N . SER A 1 87 ? 15.627 -3.200 38.428 1.00 49.31 87 SER A N 1
ATOM 612 C CA . SER A 1 87 ? 16.379 -3.782 39.550 1.00 49.31 87 SER A CA 1
ATOM 613 C C . SER A 1 87 ? 15.481 -4.135 40.736 1.00 49.31 87 SER A C 1
ATOM 615 O O . SER A 1 87 ? 15.561 -5.265 41.203 1.00 49.31 87 SER A O 1
ATOM 617 N N . THR A 1 88 ? 14.552 -3.271 41.157 1.00 49.88 88 THR A N 1
ATOM 618 C CA . THR A 1 88 ? 13.575 -3.587 42.227 1.00 49.88 88 THR A CA 1
ATOM 619 C C . THR A 1 88 ? 12.578 -4.683 41.838 1.00 49.88 88 THR A C 1
ATOM 621 O O . THR A 1 88 ? 12.050 -5.379 42.703 1.00 49.88 88 THR A O 1
ATOM 624 N N . ARG A 1 89 ? 12.337 -4.899 40.538 1.00 51.50 89 ARG A N 1
ATOM 625 C CA . ARG A 1 89 ? 11.530 -6.023 40.040 1.00 51.50 89 ARG A CA 1
ATOM 626 C C . ARG A 1 89 ? 12.311 -7.343 39.935 1.00 51.50 89 ARG A C 1
ATOM 628 O O . ARG A 1 89 ? 11.691 -8.405 39.883 1.00 51.50 89 ARG A O 1
ATOM 635 N N . THR A 1 90 ? 13.645 -7.309 39.873 1.00 47.81 90 THR A N 1
ATOM 636 C CA . THR A 1 90 ? 14.491 -8.504 39.637 1.00 47.81 90 THR A CA 1
ATOM 637 C C . THR A 1 90 ? 15.413 -8.886 40.796 1.00 47.81 90 THR A C 1
ATOM 639 O O . THR A 1 90 ? 15.873 -10.029 40.849 1.00 47.81 90 THR A O 1
ATOM 642 N N . ALA A 1 91 ? 15.624 -7.983 41.750 1.00 43.19 91 ALA A N 1
ATOM 643 C CA . ALA A 1 91 ? 16.222 -8.223 43.051 1.00 43.19 91 ALA A CA 1
ATOM 644 C C . ALA A 1 91 ? 15.235 -7.771 44.136 1.00 43.19 91 ALA A C 1
ATOM 646 O O . ALA A 1 91 ? 14.646 -6.698 44.037 1.00 43.19 91 ALA A O 1
ATOM 647 N N . GLY A 1 92 ? 15.071 -8.585 45.183 1.00 49.34 92 GLY A N 1
ATOM 648 C CA . GLY A 1 92 ? 14.470 -8.097 46.427 1.00 49.34 92 GLY A CA 1
ATOM 649 C C . GLY A 1 92 ? 15.403 -7.105 47.130 1.00 49.34 92 GLY A C 1
ATOM 650 O O . GLY A 1 92 ? 16.486 -6.805 46.629 1.00 49.34 92 GLY A O 1
ATOM 651 N N . ASP A 1 93 ? 15.032 -6.664 48.332 1.00 52.12 93 ASP A N 1
ATOM 652 C CA . ASP A 1 93 ? 15.699 -5.583 49.090 1.00 52.12 93 ASP A CA 1
ATOM 653 C C . ASP A 1 93 ? 17.186 -5.824 49.462 1.00 52.12 93 ASP A C 1
ATOM 655 O O . ASP A 1 93 ? 17.816 -5.001 50.125 1.00 52.12 93 ASP A O 1
ATOM 659 N N . VAL A 1 94 ? 17.764 -6.954 49.046 1.00 58.19 94 VAL A N 1
ATOM 660 C CA . VAL A 1 94 ? 19.177 -7.310 49.196 1.00 58.19 94 VAL A CA 1
ATOM 661 C C . VAL A 1 94 ? 19.784 -7.528 47.802 1.00 58.19 94 VAL A C 1
ATOM 663 O O . VAL A 1 94 ? 19.396 -8.486 47.126 1.00 58.19 94 VAL A O 1
ATOM 666 N N . PRO A 1 95 ? 20.759 -6.704 47.368 1.00 53.53 95 PRO A N 1
ATOM 667 C CA . PRO A 1 95 ? 21.484 -6.922 46.120 1.00 53.53 95 PRO A CA 1
ATOM 668 C C . PRO A 1 95 ? 22.154 -8.301 46.090 1.00 53.53 95 PRO A C 1
ATOM 670 O O . PRO A 1 95 ? 22.905 -8.661 46.998 1.00 53.53 95 PRO A O 1
ATOM 673 N N . LEU A 1 96 ? 21.886 -9.066 45.033 1.00 59.94 96 LEU A N 1
ATOM 674 C CA . LEU A 1 96 ? 22.413 -10.416 44.832 1.00 59.94 96 LEU A CA 1
ATOM 675 C C . LEU A 1 96 ? 23.606 -10.385 43.871 1.00 59.94 96 LEU A C 1
ATOM 677 O O . LEU A 1 96 ? 23.546 -9.728 42.831 1.00 59.94 96 LEU A O 1
ATOM 681 N N . SER A 1 97 ? 24.654 -11.161 44.158 1.00 72.81 97 SER A N 1
ATOM 682 C CA . SER A 1 97 ? 25.695 -11.455 43.164 1.00 72.81 97 SER A CA 1
ATOM 683 C C . SER A 1 97 ? 25.125 -12.272 41.994 1.00 72.81 97 SER A C 1
ATOM 685 O O . SER A 1 97 ? 24.063 -12.896 42.103 1.00 72.81 97 SER A O 1
ATOM 687 N N . VAL A 1 98 ? 25.848 -12.320 40.872 1.00 57.56 98 VAL A N 1
ATOM 688 C CA . VAL A 1 98 ? 25.457 -13.118 39.695 1.00 57.56 98 VAL A CA 1
ATOM 689 C C . VAL A 1 98 ? 25.303 -14.602 40.059 1.00 57.56 98 VAL A C 1
ATOM 691 O O . VAL A 1 98 ? 24.361 -15.259 39.614 1.00 57.56 98 VAL A O 1
ATOM 694 N N . GLU A 1 99 ? 26.169 -15.113 40.932 1.00 67.75 99 GLU A N 1
ATOM 695 C CA . GLU A 1 99 ? 26.152 -16.481 41.453 1.00 67.75 99 GLU A CA 1
ATOM 696 C C . GLU A 1 99 ? 24.951 -16.715 42.374 1.00 67.75 99 GLU A C 1
ATOM 698 O O . GLU A 1 99 ? 24.287 -17.743 42.256 1.00 67.75 99 GLU A O 1
ATOM 703 N N . GLN A 1 100 ? 24.625 -15.759 43.252 1.00 67.62 100 GLN A N 1
ATOM 704 C CA . GLN A 1 100 ? 23.458 -15.844 44.139 1.00 67.62 100 GLN A CA 1
ATOM 705 C C . GLN A 1 100 ? 22.146 -15.805 43.344 1.00 67.62 100 GLN A C 1
ATOM 707 O O . GLN A 1 100 ? 21.267 -16.641 43.556 1.00 67.62 100 GLN A O 1
ATOM 712 N N . ALA A 1 101 ? 22.032 -14.899 42.368 1.00 59.28 101 ALA A N 1
ATOM 713 C CA . ALA A 1 101 ? 20.901 -14.850 41.446 1.00 59.28 101 ALA A CA 1
ATOM 714 C C . ALA A 1 101 ? 20.816 -16.125 40.583 1.00 59.28 101 ALA A C 1
ATOM 716 O O . ALA A 1 101 ? 19.726 -16.645 40.343 1.00 59.28 101 ALA A O 1
ATOM 717 N N . GLY A 1 102 ? 21.953 -16.675 40.146 1.00 60.75 102 GLY A N 1
ATOM 718 C CA . GLY A 1 102 ? 22.030 -17.954 39.436 1.00 60.75 102 GLY A CA 1
ATOM 719 C C . GLY A 1 102 ? 21.585 -19.147 40.289 1.00 60.75 102 GLY A C 1
ATOM 720 O O . GLY A 1 102 ? 20.836 -20.000 39.809 1.00 60.75 102 GLY A O 1
ATOM 721 N N . ALA A 1 103 ? 21.988 -19.188 41.561 1.00 72.38 103 ALA A N 1
ATOM 722 C CA . ALA A 1 103 ? 21.585 -20.211 42.521 1.00 72.38 103 ALA A CA 1
ATOM 723 C C . ALA A 1 103 ? 20.083 -20.138 42.830 1.00 72.38 103 ALA A C 1
ATOM 725 O O . ALA A 1 103 ? 19.411 -21.167 42.799 1.00 72.38 103 ALA A O 1
ATOM 726 N N . LEU A 1 104 ? 19.535 -18.936 43.039 1.00 66.56 104 LEU A N 1
ATOM 727 C CA . LEU A 1 104 ? 18.102 -18.729 43.267 1.00 66.56 104 LEU A CA 1
ATOM 728 C C . LEU A 1 104 ? 17.262 -19.079 42.032 1.00 66.56 104 LEU A C 1
ATOM 730 O O . LEU A 1 104 ? 16.260 -19.775 42.167 1.00 66.56 104 LEU A O 1
ATOM 734 N N . ARG A 1 105 ? 17.694 -18.703 40.818 1.00 65.44 105 ARG A N 1
ATOM 735 C CA . ARG A 1 105 ? 17.037 -19.133 39.566 1.00 65.44 105 ARG A CA 1
ATOM 736 C C . ARG A 1 105 ? 17.054 -20.652 39.401 1.00 65.44 105 ARG A C 1
ATOM 738 O O . ARG A 1 105 ? 16.050 -21.223 38.988 1.00 65.44 105 ARG A O 1
ATOM 745 N N . ARG A 1 106 ? 18.166 -21.317 39.741 1.00 66.81 106 ARG A N 1
ATOM 746 C CA . ARG A 1 106 ? 18.271 -22.785 39.702 1.00 66.81 106 ARG A CA 1
ATOM 747 C C . ARG A 1 106 ? 17.351 -23.439 40.734 1.00 66.81 106 ARG A C 1
ATOM 749 O O . ARG A 1 106 ? 16.574 -24.308 40.364 1.00 66.81 106 ARG A O 1
ATOM 756 N N . ALA A 1 107 ? 17.367 -22.968 41.980 1.00 74.19 107 ALA A N 1
ATOM 757 C CA . ALA A 1 107 ? 16.490 -23.459 43.041 1.00 74.19 107 ALA A CA 1
ATOM 758 C C . ALA A 1 107 ? 15.002 -23.259 42.706 1.00 74.19 107 ALA A C 1
ATOM 760 O O . ALA A 1 107 ? 14.210 -24.174 42.909 1.00 74.19 107 ALA A O 1
ATOM 761 N N . ALA A 1 108 ? 14.628 -22.114 42.127 1.00 63.22 108 ALA A N 1
ATOM 762 C CA . ALA A 1 108 ? 13.271 -21.853 41.651 1.00 63.22 108 ALA A CA 1
ATOM 763 C C . ALA A 1 108 ? 12.885 -22.762 40.470 1.00 63.22 108 ALA A C 1
ATOM 765 O O . ALA A 1 108 ? 11.772 -23.278 40.437 1.00 63.22 108 ALA A O 1
ATOM 766 N N . ALA A 1 109 ? 13.799 -23.017 39.526 1.00 65.19 109 ALA A N 1
ATOM 767 C CA . ALA A 1 109 ? 13.565 -23.947 38.421 1.00 65.19 109 ALA A CA 1
ATOM 768 C C . ALA A 1 109 ? 13.436 -25.405 38.896 1.00 65.19 109 ALA A C 1
ATOM 770 O O . ALA A 1 109 ? 12.617 -26.155 38.369 1.00 65.19 109 ALA A O 1
ATOM 771 N N . ASP A 1 110 ? 14.210 -25.816 39.901 1.00 74.50 110 ASP A N 1
ATOM 772 C CA . ASP A 1 110 ? 14.138 -27.162 40.471 1.00 74.50 110 ASP A CA 1
ATOM 773 C C . ASP A 1 110 ? 12.914 -27.326 41.393 1.00 74.50 110 ASP A C 1
ATOM 775 O O . ASP A 1 110 ? 12.266 -28.371 41.354 1.00 74.50 110 ASP A O 1
ATOM 779 N N . GLN A 1 111 ? 12.494 -26.276 42.112 1.00 72.06 111 GLN A N 1
ATOM 780 C CA . GLN A 1 111 ? 11.171 -26.220 42.749 1.00 72.06 111 GLN A CA 1
ATOM 781 C C . GLN A 1 111 ? 10.046 -26.309 41.714 1.00 72.06 111 GLN A C 1
ATOM 783 O O . GLN A 1 111 ? 9.129 -27.098 41.905 1.00 72.06 111 GLN A O 1
ATOM 788 N N . ALA A 1 112 ? 10.122 -25.575 40.600 1.00 65.62 112 ALA A N 1
ATOM 789 C CA . ALA A 1 112 ? 9.111 -25.617 39.544 1.00 65.62 112 ALA A CA 1
ATOM 790 C C . ALA A 1 112 ? 8.992 -27.004 38.885 1.00 65.62 112 ALA A C 1
ATOM 792 O O . ALA A 1 112 ? 7.888 -27.418 38.552 1.00 65.62 112 ALA A O 1
ATOM 793 N N . LYS A 1 113 ? 10.095 -27.759 38.762 1.00 69.81 113 LYS A N 1
ATOM 794 C CA . LYS A 1 113 ? 10.072 -29.180 38.353 1.00 69.81 113 LYS A CA 1
ATOM 795 C C . LYS A 1 113 ? 9.496 -30.111 39.428 1.00 69.81 113 LYS A C 1
ATOM 797 O O . LYS A 1 113 ? 8.969 -31.167 39.093 1.00 69.81 113 LYS A O 1
ATOM 802 N N . ALA A 1 114 ? 9.654 -29.763 40.706 1.00 68.06 114 ALA A N 1
ATOM 803 C CA . ALA A 1 114 ? 9.161 -30.540 41.845 1.00 68.06 114 ALA A CA 1
ATOM 804 C C . ALA A 1 114 ? 7.696 -30.234 42.204 1.00 68.06 114 ALA A C 1
ATOM 806 O O . ALA A 1 114 ? 7.047 -31.044 42.872 1.00 68.06 114 ALA A O 1
ATOM 807 N N . LEU A 1 115 ? 7.149 -29.104 41.741 1.00 65.69 115 LEU A N 1
ATOM 808 C CA . LEU A 1 115 ? 5.709 -28.892 41.693 1.00 65.69 115 LEU A CA 1
ATOM 809 C C . LEU A 1 115 ? 5.113 -30.011 40.839 1.00 65.69 115 LEU A C 1
ATOM 811 O O . LEU A 1 115 ? 5.335 -30.079 39.631 1.00 65.69 115 LEU A O 1
ATOM 815 N N . LYS A 1 116 ? 4.322 -30.890 41.465 1.00 54.41 116 LYS A N 1
ATOM 816 C CA . LYS A 1 116 ? 3.408 -31.743 40.704 1.00 54.41 116 LYS A CA 1
ATOM 817 C C . LYS A 1 116 ? 2.600 -30.815 39.810 1.00 54.41 116 LYS A C 1
ATOM 819 O O . LYS A 1 116 ? 1.938 -29.922 40.342 1.00 54.41 116 LYS A O 1
ATOM 824 N N . ASN A 1 117 ? 2.636 -31.050 38.497 1.00 54.50 117 ASN A N 1
ATOM 825 C CA . ASN A 1 117 ? 1.688 -30.438 37.575 1.00 54.50 117 ASN A CA 1
ATOM 826 C C . ASN A 1 117 ? 0.309 -30.545 38.222 1.00 54.50 117 ASN A C 1
ATOM 828 O O . ASN A 1 117 ? -0.144 -31.660 38.514 1.00 54.50 117 ASN A O 1
ATOM 832 N N . ALA A 1 118 ? -0.328 -29.402 38.493 1.00 52.88 118 ALA A N 1
ATOM 833 C CA . ALA A 1 118 ? -1.735 -29.416 38.849 1.00 52.88 118 ALA A CA 1
ATOM 834 C C . ALA A 1 118 ? -2.445 -30.238 37.761 1.00 52.88 118 ALA A C 1
ATOM 836 O O . ALA A 1 118 ? -2.088 -30.072 36.586 1.00 52.88 118 ALA A O 1
ATOM 837 N N . PRO A 1 119 ? -3.367 -31.158 38.112 1.00 54.66 119 PRO A N 1
ATOM 838 C CA . PRO A 1 119 ? -4.124 -31.880 37.098 1.00 54.66 119 PRO A CA 1
ATOM 839 C C . PRO A 1 119 ? -4.686 -30.826 36.156 1.00 54.66 119 PRO A C 1
ATOM 841 O O . PRO A 1 119 ? -5.313 -29.881 36.641 1.00 54.66 119 PRO A O 1
ATOM 844 N N . ALA A 1 120 ? -4.333 -30.928 34.867 1.00 51.31 120 ALA A N 1
ATOM 845 C CA . ALA A 1 120 ? -4.552 -29.853 33.910 1.00 51.31 120 ALA A CA 1
ATOM 846 C C . ALA A 1 120 ? -5.994 -29.383 34.062 1.00 51.31 120 ALA A C 1
ATOM 848 O O . ALA A 1 120 ? -6.912 -30.193 33.909 1.00 51.31 120 ALA A O 1
ATOM 849 N N . ALA A 1 121 ? -6.172 -28.120 34.466 1.00 52.16 121 ALA A N 1
ATOM 850 C CA . ALA A 1 121 ? -7.502 -27.579 34.662 1.00 52.16 121 ALA A CA 1
ATOM 851 C C . ALA A 1 121 ? -8.243 -27.804 33.345 1.00 52.16 121 ALA A C 1
ATOM 853 O O . ALA A 1 121 ? -7.778 -27.348 32.296 1.00 52.16 121 ALA A O 1
ATOM 854 N N . GLY A 1 122 ? -9.328 -28.587 33.396 1.00 56.53 122 GLY A N 1
ATOM 855 C CA . GLY A 1 122 ? -10.164 -28.816 32.223 1.00 56.53 122 GLY A CA 1
ATOM 856 C C . GLY A 1 122 ? -10.513 -27.456 31.620 1.00 56.53 122 GLY A C 1
ATOM 857 O O . GLY A 1 122 ? -10.670 -26.508 32.395 1.00 56.53 122 GLY A O 1
ATOM 858 N N . PRO A 1 123 ? -10.554 -27.336 30.280 1.00 49.97 123 PRO A N 1
ATOM 859 C CA . PRO A 1 123 ? -10.546 -26.051 29.588 1.0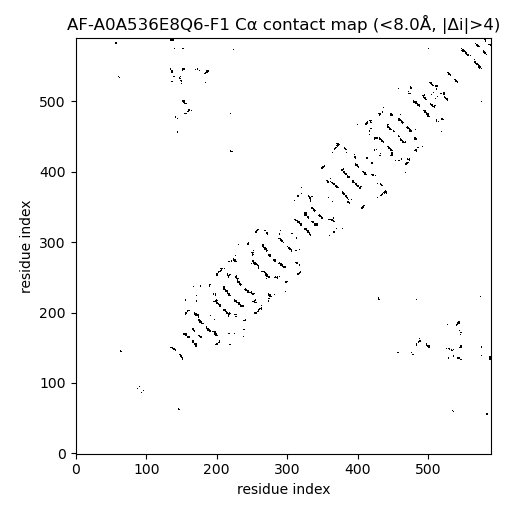0 49.97 123 PRO A CA 1
ATOM 860 C C . PRO A 1 123 ? -11.518 -25.081 30.253 1.00 49.97 123 PRO A C 1
ATOM 862 O O . PRO A 1 123 ? -12.715 -25.358 30.313 1.00 49.97 123 PRO A O 1
ATOM 865 N N . THR A 1 124 ? -10.986 -23.985 30.804 1.00 54.72 124 THR A N 1
ATOM 866 C CA . THR A 1 124 ? -11.772 -23.023 31.578 1.00 54.72 124 THR A CA 1
ATOM 867 C C . THR A 1 124 ? -12.830 -22.413 30.671 1.00 54.72 124 THR A C 1
ATOM 869 O O . THR A 1 124 ? -12.551 -21.502 29.893 1.00 54.72 124 THR A O 1
ATOM 872 N N . THR A 1 125 ? -14.056 -22.923 30.752 1.00 54.34 125 THR A N 1
ATOM 873 C CA . THR A 1 125 ? -15.192 -22.383 30.013 1.00 54.34 125 THR A CA 1
ATOM 874 C C . THR A 1 125 ? -15.601 -21.073 30.667 1.00 54.34 125 THR A C 1
ATOM 876 O O . THR A 1 125 ? -16.344 -21.060 31.651 1.00 54.34 125 THR A O 1
ATOM 879 N N . PHE A 1 126 ? -15.096 -19.961 30.139 1.00 60.19 126 PHE A N 1
ATOM 880 C CA . PHE A 1 126 ? -15.591 -18.637 30.488 1.00 60.19 126 PHE A CA 1
ATOM 881 C C . PHE A 1 126 ? -17.084 -18.576 30.137 1.00 60.19 126 PHE A C 1
ATOM 883 O O . PHE A 1 126 ? -17.467 -18.793 28.992 1.00 60.19 126 PHE A O 1
ATOM 890 N N . ALA A 1 127 ? -17.936 -18.309 31.131 1.00 61.06 127 ALA A N 1
ATOM 891 C CA . ALA A 1 127 ? -19.393 -18.267 30.953 1.00 61.06 127 ALA A CA 1
ATOM 892 C C . ALA A 1 127 ? -19.880 -17.034 30.161 1.00 61.06 127 ALA A C 1
ATOM 894 O O . ALA A 1 127 ? -21.069 -16.898 29.882 1.00 61.06 127 ALA A O 1
ATOM 895 N N . THR A 1 128 ? -18.965 -16.125 29.827 1.00 65.56 128 THR A N 1
ATOM 896 C CA . THR A 1 128 ? -19.192 -14.877 29.100 1.00 65.56 128 THR A CA 1
ATOM 897 C C . THR A 1 128 ? -18.337 -14.855 27.842 1.00 65.56 128 THR A C 1
ATOM 899 O O . THR A 1 128 ? -17.160 -15.216 27.896 1.00 65.56 128 THR A O 1
ATOM 902 N N . ASN A 1 129 ? -18.898 -14.367 26.736 1.00 69.56 129 ASN A N 1
ATOM 903 C CA . ASN A 1 129 ? -18.143 -14.140 25.505 1.00 69.56 129 ASN A CA 1
ATOM 904 C C . ASN A 1 129 ? -16.972 -13.175 25.751 1.00 69.56 129 ASN A C 1
ATOM 906 O O . ASN A 1 129 ? -17.100 -12.215 26.514 1.00 69.56 129 ASN A O 1
ATOM 910 N N . TRP A 1 130 ? -15.855 -13.408 25.061 1.00 73.88 130 TRP A N 1
ATOM 911 C CA . TRP A 1 130 ? -14.778 -12.425 24.966 1.00 73.88 130 TRP A CA 1
ATOM 912 C C . TRP A 1 130 ? -15.301 -11.151 24.299 1.00 73.88 130 TRP A C 1
ATOM 914 O O . TRP A 1 130 ? -16.062 -11.216 23.334 1.00 73.88 130 TRP A O 1
ATOM 924 N N . GLY A 1 131 ? -14.899 -9.999 24.834 1.00 74.69 131 GLY A N 1
ATOM 925 C CA . GLY A 1 131 ? -15.274 -8.688 24.321 1.00 74.69 131 GLY A CA 1
ATOM 926 C C . GLY A 1 131 ? -14.035 -7.850 23.991 1.00 74.69 131 GLY A C 1
ATOM 927 O O . GLY A 1 131 ? -13.053 -7.922 24.735 1.00 74.69 131 GLY A O 1
ATOM 928 N N . PRO A 1 132 ? -14.063 -7.050 22.912 1.00 78.75 132 PRO A N 1
ATOM 929 C CA . PRO A 1 132 ? -12.985 -6.121 22.587 1.00 78.75 132 PRO A CA 1
ATOM 930 C C . PRO A 1 132 ? -12.730 -5.097 23.706 1.00 78.75 132 PRO A C 1
ATOM 932 O O . PRO A 1 132 ? -13.669 -4.538 24.274 1.00 78.75 132 PRO A O 1
ATOM 935 N N . LEU A 1 133 ? -11.455 -4.802 23.991 1.00 78.94 133 LEU A N 1
ATOM 936 C CA . LEU A 1 133 ? -11.053 -3.798 24.990 1.00 78.94 133 LEU A CA 1
ATOM 937 C C . LEU A 1 133 ? -10.722 -2.419 24.373 1.00 78.94 133 LEU A C 1
ATOM 939 O O . LEU A 1 133 ? -10.593 -1.438 25.117 1.00 78.94 133 LEU A O 1
ATOM 943 N N . GLY A 1 134 ? -10.614 -2.320 23.045 1.00 79.12 134 GLY A N 1
ATOM 944 C CA . GLY A 1 134 ? -10.007 -1.193 22.330 1.00 79.12 134 GLY A CA 1
ATOM 945 C C . GLY A 1 134 ? -8.509 -1.404 22.042 1.00 79.12 134 GLY A C 1
ATOM 946 O O . GLY A 1 134 ? -7.984 -2.476 22.349 1.00 79.12 134 GLY A O 1
ATOM 947 N N . PRO A 1 135 ? -7.818 -0.387 21.491 1.00 85.44 135 PRO A N 1
ATOM 948 C CA . PRO A 1 135 ? -8.266 1.002 21.357 1.00 85.44 135 PRO A CA 1
ATOM 949 C C . PRO A 1 135 ? -9.180 1.268 20.154 1.00 85.44 135 PRO A C 1
ATOM 951 O O . PRO A 1 135 ? -9.069 0.609 19.131 1.00 85.44 135 PRO A O 1
ATOM 954 N N . ASN A 1 136 ? -10.099 2.234 20.292 1.00 88.38 136 ASN A N 1
ATOM 955 C CA . ASN A 1 136 ? -11.032 2.668 19.238 1.00 88.38 136 ASN A CA 1
ATOM 956 C C . ASN A 1 136 ? -11.679 4.026 19.588 1.00 88.38 136 ASN A C 1
ATOM 958 O O . ASN A 1 136 ? -12.629 4.062 20.380 1.00 88.38 136 ASN A O 1
ATOM 962 N N . PRO A 1 137 ? -11.206 5.138 19.007 1.00 92.25 137 PRO A N 1
ATOM 963 C CA . PRO A 1 137 ? -9.835 5.312 18.529 1.00 92.25 137 PRO A CA 1
ATOM 964 C C . PRO A 1 137 ? -8.850 5.385 19.716 1.00 92.25 137 PRO A C 1
ATOM 966 O O . PRO A 1 137 ? -9.253 5.345 20.886 1.00 92.25 137 PRO A O 1
ATOM 969 N N . ILE A 1 138 ? -7.565 5.502 19.403 1.00 92.06 138 ILE A N 1
ATOM 970 C CA . ILE A 1 138 ? -6.567 6.151 20.259 1.00 92.06 138 ILE A CA 1
ATOM 971 C C . ILE A 1 138 ? -6.721 7.664 20.075 1.00 92.06 138 ILE A C 1
ATOM 973 O O . ILE A 1 138 ? -6.947 8.131 18.956 1.00 92.06 138 ILE A O 1
ATOM 977 N N . VAL A 1 139 ? -6.599 8.432 21.154 1.00 92.12 139 VAL A N 1
ATOM 978 C CA . VAL A 1 139 ? -6.515 9.897 21.095 1.00 92.12 139 VAL A CA 1
ATOM 979 C C . VAL A 1 139 ? -5.066 10.313 21.315 1.00 92.12 139 VAL A C 1
ATOM 981 O O . VAL A 1 139 ? -4.496 9.990 22.354 1.00 92.12 139 VAL A O 1
ATOM 984 N N . GLN A 1 140 ? -4.501 11.036 20.349 1.00 89.38 140 GLN A N 1
ATOM 985 C CA . GLN A 1 140 ? -3.103 11.478 20.340 1.00 89.38 140 GLN A CA 1
ATOM 986 C C . GLN A 1 140 ? -3.017 12.980 20.022 1.00 89.38 140 GLN A C 1
ATOM 988 O O . GLN A 1 140 ? -3.949 13.556 19.454 1.00 89.38 140 GLN A O 1
ATOM 993 N N . ILE A 1 141 ? -1.907 13.626 20.386 1.00 88.31 141 ILE A N 1
ATOM 994 C CA . ILE A 1 141 ? -1.592 15.007 19.993 1.00 88.31 141 ILE A CA 1
ATOM 995 C C . ILE A 1 141 ? -0.973 15.002 18.584 1.00 88.31 141 ILE A C 1
ATOM 997 O O . ILE A 1 141 ? 0.010 14.310 18.328 1.00 88.31 141 ILE A O 1
ATOM 1001 N N . GLY A 1 142 ? -1.547 15.777 17.664 1.00 87.12 142 GLY A N 1
ATOM 1002 C CA . GLY A 1 142 ? -1.059 15.947 16.297 1.00 87.12 142 GLY A CA 1
ATOM 1003 C C . GLY A 1 142 ? 0.274 16.696 16.253 1.00 87.12 142 GLY A C 1
ATOM 1004 O O . GLY A 1 142 ? 0.450 17.719 16.910 1.00 87.12 142 GLY A O 1
ATOM 1005 N N . ARG A 1 143 ? 1.220 16.197 15.454 1.00 85.62 143 ARG A N 1
ATOM 1006 C CA . ARG A 1 143 ? 2.627 16.643 15.463 1.00 85.62 143 ARG A CA 1
ATOM 1007 C C . ARG A 1 143 ? 2.858 18.043 14.879 1.00 85.62 143 ARG A C 1
ATOM 1009 O O . ARG A 1 143 ? 3.935 18.602 15.060 1.00 85.62 143 ARG A O 1
ATOM 1016 N N . SER A 1 144 ? 1.884 18.590 14.152 1.00 88.19 144 SER A N 1
ATOM 1017 C CA . SER A 1 144 ? 2.072 19.786 13.320 1.00 88.19 144 SER A CA 1
ATOM 1018 C C . SER A 1 144 ? 1.513 21.067 13.941 1.00 88.19 144 SER A C 1
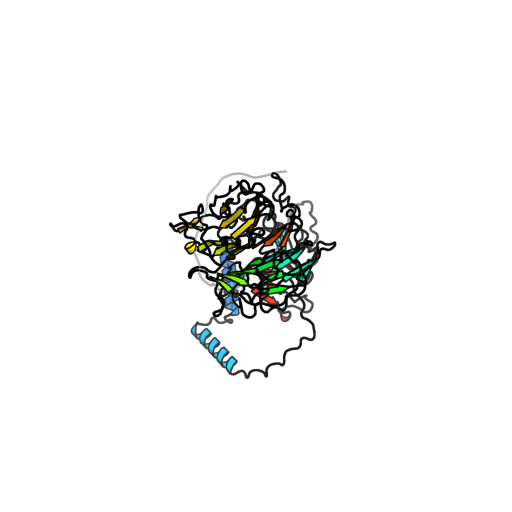ATOM 1020 O O . SER A 1 144 ? 2.105 22.133 13.780 1.00 88.19 144 SER A O 1
ATOM 1022 N N . ASP A 1 145 ? 0.390 20.969 14.660 1.00 86.62 145 ASP A N 1
ATOM 1023 C CA . ASP A 1 145 ? -0.275 22.090 15.343 1.00 86.62 145 ASP A CA 1
ATOM 1024 C C . ASP A 1 145 ? -0.685 21.791 16.799 1.00 86.62 145 ASP A C 1
ATOM 1026 O O . ASP A 1 145 ? -1.225 22.666 17.477 1.00 86.62 145 ASP A O 1
ATOM 1030 N N . ASN A 1 146 ? -0.384 20.592 17.309 1.00 86.88 146 ASN A N 1
ATOM 1031 C CA . ASN A 1 146 ? -0.771 20.099 18.635 1.00 86.88 146 ASN A CA 1
ATOM 1032 C C . ASN A 1 146 ? -2.291 19.974 18.874 1.00 86.88 146 ASN A C 1
ATOM 1034 O O . ASN A 1 146 ? -2.727 19.939 20.031 1.00 86.88 146 ASN A O 1
ATOM 1038 N N . ALA A 1 147 ? -3.105 19.891 17.816 1.00 89.56 147 ALA A N 1
ATOM 1039 C CA . ALA A 1 147 ? -4.518 19.534 17.916 1.00 89.56 147 ALA A CA 1
ATOM 1040 C C . ALA A 1 147 ? -4.694 18.036 18.215 1.00 89.56 147 ALA A C 1
ATOM 1042 O O . ALA A 1 147 ? -3.923 17.203 17.745 1.00 89.56 147 ALA A O 1
ATOM 1043 N N . PHE A 1 148 ? -5.736 17.659 18.958 1.00 91.75 148 PHE A N 1
ATOM 1044 C CA . PHE A 1 148 ? -6.038 16.242 19.182 1.00 91.75 148 PHE A CA 1
ATOM 1045 C C . PHE A 1 148 ? -6.550 15.558 17.910 1.00 91.75 148 PHE A C 1
ATOM 1047 O O . PHE A 1 148 ? -7.462 16.060 17.249 1.00 91.75 148 PHE A O 1
ATOM 1054 N N . ILE A 1 149 ? -6.009 14.374 17.619 1.00 92.69 149 ILE A N 1
ATOM 1055 C CA . ILE A 1 149 ? -6.388 13.520 16.490 1.00 92.69 149 ILE A CA 1
ATOM 1056 C C . ILE A 1 149 ? -6.803 12.120 16.958 1.00 92.69 149 ILE A C 1
ATOM 1058 O O . ILE A 1 149 ? -6.405 11.648 18.024 1.00 92.69 149 ILE A O 1
ATOM 1062 N N . ALA A 1 150 ? -7.630 11.460 16.145 1.00 94.25 150 ALA A N 1
ATOM 1063 C CA . ALA A 1 150 ? -7.997 10.058 16.308 1.00 94.25 150 ALA A CA 1
ATOM 1064 C C . ALA A 1 150 ? -7.084 9.179 15.440 1.00 94.25 150 ALA A C 1
ATOM 1066 O O . ALA A 1 150 ? -7.003 9.402 14.231 1.00 94.25 150 ALA A O 1
ATOM 1067 N N . VAL A 1 151 ? -6.443 8.177 16.039 1.00 94.69 151 VAL A N 1
ATOM 1068 C CA . VAL A 1 151 ? -5.583 7.196 15.349 1.00 94.69 151 VAL A CA 1
ATOM 1069 C C . VAL A 1 151 ? -5.942 5.764 15.775 1.00 94.69 151 VAL A C 1
ATOM 1071 O O . VAL A 1 151 ? -6.735 5.564 16.701 1.00 94.69 151 VAL A O 1
ATOM 1074 N N . SER A 1 152 ? -5.423 4.756 15.074 1.00 93.50 152 SER A N 1
ATOM 1075 C CA . SER A 1 152 ? -5.573 3.332 15.411 1.00 93.50 152 SER A CA 1
ATOM 1076 C C . SER A 1 152 ? -4.210 2.613 15.383 1.00 93.50 152 SER A C 1
ATOM 1078 O O . SER A 1 152 ? -3.389 2.882 16.253 1.00 93.50 152 SER A O 1
ATOM 1080 N N . GLY A 1 153 ? -3.942 1.718 14.432 1.00 92.06 153 GLY A N 1
ATOM 1081 C CA . GLY A 1 153 ? -2.648 1.036 14.256 1.00 92.06 153 GLY A CA 1
ATOM 1082 C C . GLY A 1 153 ? -2.330 0.806 12.775 1.00 92.06 153 GLY A C 1
ATOM 1083 O O . GLY A 1 153 ? -3.145 1.181 11.924 1.00 92.06 153 GLY A O 1
ATOM 1084 N N . ARG A 1 154 ? -1.177 0.192 12.460 1.00 93.38 154 ARG A N 1
ATOM 1085 C CA . ARG A 1 154 ? -0.644 0.151 11.089 1.00 93.38 154 ARG A CA 1
ATOM 1086 C C . ARG A 1 154 ? -1.553 -0.574 10.105 1.00 93.38 154 ARG A C 1
ATOM 1088 O O . ARG A 1 154 ? -2.020 -1.700 10.317 1.00 93.38 154 ARG A O 1
ATOM 1095 N N . ILE A 1 155 ? -1.734 0.071 8.959 1.00 95.88 155 ILE A N 1
ATOM 1096 C CA . ILE A 1 155 ? -2.387 -0.498 7.784 1.00 95.88 155 ILE A CA 1
ATOM 1097 C C . ILE A 1 155 ? -1.359 -1.266 6.956 1.00 95.88 155 ILE A C 1
ATOM 1099 O O . ILE A 1 155 ? -0.433 -0.671 6.417 1.00 95.88 155 ILE A O 1
ATOM 1103 N N . GLY A 1 156 ? -1.537 -2.581 6.822 1.00 94.62 156 GLY A N 1
ATOM 1104 C CA . GLY A 1 156 ? -0.686 -3.415 5.969 1.00 94.62 156 GLY A CA 1
ATOM 1105 C C . GLY A 1 156 ? -1.174 -3.482 4.519 1.00 94.62 156 GLY A C 1
ATOM 1106 O O . GLY A 1 156 ? -0.369 -3.582 3.601 1.00 94.62 156 GLY A O 1
ATOM 1107 N N . ALA A 1 157 ? -2.489 -3.390 4.291 1.00 96.94 157 ALA A N 1
ATOM 1108 C CA . ALA A 1 157 ? -3.086 -3.417 2.960 1.00 96.94 157 ALA A CA 1
ATOM 1109 C C . ALA A 1 157 ? -4.417 -2.650 2.895 1.00 96.94 157 ALA A C 1
ATOM 1111 O O . ALA A 1 157 ? -5.178 -2.595 3.861 1.00 96.94 157 ALA A O 1
ATOM 1112 N N . LEU A 1 158 ? -4.744 -2.127 1.714 1.00 98.38 158 LEU A N 1
ATOM 1113 C CA . LEU A 1 158 ? -6.034 -1.507 1.404 1.00 98.38 158 LEU A CA 1
ATOM 1114 C C . LEU A 1 158 ? -6.566 -2.042 0.075 1.00 98.38 158 LEU A C 1
ATOM 1116 O O . LEU A 1 158 ? -5.793 -2.407 -0.808 1.00 98.38 158 LEU A O 1
ATOM 1120 N N . ALA A 1 159 ? -7.887 -2.045 -0.085 1.00 98.12 159 ALA A N 1
ATOM 1121 C CA . ALA A 1 159 ? -8.537 -2.210 -1.379 1.00 98.12 159 ALA A CA 1
ATOM 1122 C C . ALA A 1 159 ? -9.884 -1.477 -1.423 1.00 98.12 159 ALA A C 1
ATOM 1124 O O . ALA A 1 159 ? -10.569 -1.336 -0.407 1.00 98.12 159 ALA A O 1
ATOM 1125 N N . ILE A 1 160 ? -10.285 -1.050 -2.621 1.00 98.19 160 ILE A N 1
ATOM 1126 C CA . ILE A 1 160 ? -11.609 -0.484 -2.894 1.00 98.19 160 ILE A CA 1
ATOM 1127 C C . ILE A 1 160 ? -12.267 -1.346 -3.962 1.00 98.19 160 ILE A C 1
ATOM 1129 O O . ILE A 1 160 ? -11.709 -1.578 -5.034 1.00 98.19 160 ILE A O 1
ATOM 1133 N N . ARG A 1 161 ? -13.459 -1.842 -3.649 1.00 97.75 161 ARG A N 1
ATOM 1134 C CA . ARG A 1 161 ? -14.309 -2.585 -4.579 1.00 97.75 161 ARG A CA 1
ATOM 1135 C C . ARG A 1 161 ? -14.989 -1.650 -5.577 1.00 97.75 161 ARG A C 1
ATOM 1137 O O . ARG A 1 161 ? -15.272 -0.499 -5.256 1.00 97.75 161 ARG A O 1
ATOM 1144 N N . ARG A 1 162 ? -15.375 -2.156 -6.753 1.00 95.88 162 ARG A N 1
ATOM 1145 C CA . ARG A 1 162 ? -16.100 -1.389 -7.795 1.00 95.88 162 ARG A CA 1
ATOM 1146 C C . ARG A 1 162 ? -17.462 -0.839 -7.353 1.00 95.88 162 ARG A C 1
ATOM 1148 O O . ARG A 1 162 ? -18.018 0.013 -8.036 1.00 95.88 162 ARG A O 1
ATOM 1155 N N . ASN A 1 163 ? -18.005 -1.315 -6.233 1.00 94.38 163 ASN A N 1
ATOM 1156 C CA . ASN A 1 163 ? -19.217 -0.784 -5.605 1.00 94.38 163 ASN A CA 1
ATOM 1157 C C . ASN A 1 163 ? -18.947 0.278 -4.511 1.00 94.38 163 ASN A C 1
ATOM 1159 O O . ASN A 1 163 ? -19.885 0.670 -3.821 1.00 94.38 163 ASN A O 1
ATOM 1163 N N . GLY A 1 164 ? -17.694 0.708 -4.318 1.00 95.19 164 GLY A N 1
ATOM 1164 C CA . GLY A 1 164 ? -17.285 1.670 -3.289 1.00 95.19 164 GLY A CA 1
ATOM 1165 C C . GLY A 1 164 ? -17.052 1.076 -1.892 1.00 95.19 164 GLY A C 1
ATOM 1166 O O . GLY A 1 164 ? -16.746 1.817 -0.964 1.00 95.19 164 GLY A O 1
ATOM 1167 N N . GLN A 1 165 ? -17.175 -0.243 -1.705 1.00 97.56 165 GLN A N 1
ATOM 1168 C CA . GLN A 1 165 ? -16.875 -0.895 -0.425 1.00 97.56 165 GLN A CA 1
ATOM 1169 C C . GLN A 1 165 ? -15.363 -0.860 -0.150 1.00 97.56 165 GLN A C 1
ATOM 1171 O O . GLN A 1 165 ? -14.579 -1.471 -0.882 1.00 97.56 165 GLN A O 1
ATOM 1176 N N . PHE A 1 166 ? -14.955 -0.193 0.934 1.00 98.50 166 PHE A N 1
ATOM 1177 C CA . PHE A 1 166 ? -13.559 -0.190 1.383 1.00 98.50 166 PHE A CA 1
ATOM 1178 C C . PHE A 1 166 ? -13.238 -1.462 2.170 1.00 98.50 166 PHE A C 1
ATOM 1180 O O . PHE A 1 166 ? -14.063 -1.945 2.955 1.00 98.50 166 PHE A O 1
ATOM 1187 N N . ILE A 1 167 ? -12.026 -1.970 1.968 1.00 98.62 167 ILE A N 1
ATOM 1188 C CA . ILE A 1 167 ? -11.464 -3.139 2.643 1.00 98.62 167 ILE A CA 1
ATOM 1189 C C . ILE A 1 167 ? -10.097 -2.752 3.191 1.00 98.62 167 ILE A C 1
ATOM 1191 O O . ILE A 1 167 ? -9.280 -2.161 2.485 1.00 98.62 167 ILE A O 1
ATOM 1195 N N . LEU A 1 168 ? -9.857 -3.107 4.445 1.00 98.19 168 LEU A N 1
ATOM 1196 C CA . LEU A 1 168 ? -8.630 -2.810 5.169 1.00 98.19 168 LEU A CA 1
ATOM 1197 C C . LEU A 1 168 ? -8.037 -4.114 5.688 1.00 98.19 168 LEU A C 1
ATOM 1199 O O . LEU A 1 168 ? -8.747 -4.908 6.297 1.00 98.19 168 LEU A O 1
ATOM 1203 N N . GLY A 1 169 ? -6.746 -4.321 5.448 1.00 97.50 169 GLY A N 1
ATOM 1204 C CA . GLY A 1 169 ? -5.924 -5.343 6.081 1.00 97.50 169 GLY A CA 1
ATOM 1205 C C . GLY A 1 169 ? -4.943 -4.669 7.033 1.00 97.50 169 GLY A C 1
ATOM 1206 O O . GLY A 1 169 ? -4.159 -3.820 6.613 1.00 97.50 169 GLY A O 1
ATOM 1207 N N . ALA A 1 170 ? -4.993 -5.010 8.314 1.00 95.69 170 ALA A N 1
ATOM 1208 C CA . ALA A 1 170 ? -4.071 -4.463 9.301 1.00 95.69 170 ALA A CA 1
ATOM 1209 C C . ALA A 1 170 ? -2.736 -5.223 9.306 1.00 95.69 170 ALA A C 1
ATOM 1211 O O . ALA A 1 170 ? -2.704 -6.437 9.083 1.00 95.69 170 ALA A O 1
ATOM 1212 N N . ALA A 1 171 ? -1.652 -4.516 9.636 1.00 92.31 171 ALA A N 1
ATOM 1213 C CA . ALA A 1 171 ? -0.337 -5.109 9.887 1.00 92.31 171 ALA A CA 1
ATOM 1214 C C . ALA A 1 171 ? -0.416 -6.216 10.948 1.00 92.31 171 ALA A C 1
ATOM 1216 O O . ALA A 1 171 ? 0.156 -7.291 10.786 1.00 92.31 171 ALA A O 1
ATOM 1217 N N . GLN A 1 172 ? -1.236 -5.989 11.979 1.00 87.44 172 GLN A N 1
ATOM 1218 C CA . GLN A 1 172 ? -1.810 -7.024 12.833 1.00 87.44 172 GLN A CA 1
ATOM 1219 C C . GLN A 1 172 ? -3.238 -6.614 13.210 1.00 87.44 172 GLN A C 1
ATOM 1221 O O . GLN A 1 172 ? -3.481 -5.461 13.549 1.00 87.44 172 GLN A O 1
ATOM 1226 N N . GLY A 1 173 ? -4.187 -7.551 13.178 1.00 91.31 173 GLY A N 1
ATOM 1227 C CA . GLY A 1 173 ? -5.601 -7.270 13.478 1.00 91.31 173 GLY A CA 1
ATOM 1228 C C . GLY A 1 173 ? -6.578 -7.636 12.360 1.00 91.31 173 GLY A C 1
ATOM 1229 O O . GLY A 1 173 ? -7.771 -7.391 12.494 1.00 91.31 173 GLY A O 1
ATOM 1230 N N . GLY A 1 174 ? -6.108 -8.261 11.280 1.00 95.62 174 GLY A N 1
ATOM 1231 C CA . GLY A 1 174 ? -6.956 -8.925 10.298 1.00 95.62 174 GLY A CA 1
ATOM 1232 C C . GLY A 1 174 ? -7.597 -7.993 9.272 1.00 95.62 174 GLY A C 1
ATOM 1233 O O . GLY A 1 174 ? -7.091 -6.911 8.981 1.00 95.62 174 GLY A O 1
ATOM 1234 N N . ILE A 1 175 ? -8.700 -8.462 8.687 1.00 98.31 175 ILE A N 1
ATOM 1235 C CA . ILE A 1 175 ? -9.418 -7.823 7.586 1.00 98.31 175 ILE A CA 1
ATOM 1236 C C . ILE A 1 175 ? -10.720 -7.203 8.093 1.00 98.31 175 ILE A C 1
ATOM 1238 O O . ILE A 1 175 ? -11.476 -7.836 8.835 1.00 98.31 175 ILE A O 1
ATOM 1242 N N . TRP A 1 176 ? -11.001 -5.982 7.642 1.00 98.25 176 TRP A N 1
ATOM 1243 C CA . TRP A 1 176 ? -12.144 -5.170 8.047 1.00 98.25 176 TRP A CA 1
ATOM 1244 C C . TRP A 1 176 ? -12.892 -4.620 6.827 1.00 98.25 176 TRP A C 1
ATOM 1246 O O . TRP A 1 176 ? -12.275 -4.255 5.825 1.00 98.25 176 TRP A O 1
ATOM 1256 N N . LEU A 1 177 ? -14.222 -4.518 6.928 1.00 98.50 177 LEU A N 1
ATOM 1257 C CA . LEU A 1 177 ? -15.074 -3.815 5.957 1.00 98.50 177 LEU A CA 1
ATOM 1258 C C . LEU A 1 177 ? -15.653 -2.540 6.571 1.00 98.50 177 LEU A C 1
ATOM 1260 O O . LEU A 1 177 ? -16.142 -2.577 7.700 1.00 98.50 177 LEU A O 1
ATOM 1264 N N . PHE A 1 178 ? -15.639 -1.443 5.816 1.00 98.31 178 PHE A N 1
ATOM 1265 C CA . PHE A 1 178 ? -16.215 -0.157 6.215 1.00 98.31 178 PHE A CA 1
ATOM 1266 C C . PHE A 1 178 ? -17.659 0.007 5.731 1.00 98.31 178 PHE A C 1
ATOM 1268 O O . PHE A 1 178 ? -17.929 -0.106 4.538 1.00 98.31 178 PHE A O 1
ATOM 1275 N N . THR A 1 179 ? -18.574 0.352 6.629 1.00 96.69 179 THR A N 1
ATOM 1276 C CA . THR A 1 179 ? -19.959 0.703 6.297 1.00 96.69 179 THR A CA 1
ATOM 1277 C C . THR A 1 179 ? -20.175 2.187 6.590 1.00 96.69 179 THR A C 1
ATOM 1279 O O . THR A 1 179 ? -20.144 2.559 7.764 1.00 96.69 179 THR A O 1
ATOM 1282 N N . PRO A 1 180 ? -20.408 3.049 5.582 1.00 93.06 180 PRO A N 1
ATOM 1283 C CA . PRO A 1 180 ? -20.770 4.444 5.814 1.00 93.06 180 PRO A CA 1
ATOM 1284 C C . PRO A 1 180 ? -22.072 4.573 6.615 1.00 93.06 180 PRO A C 1
ATOM 1286 O O . PRO A 1 180 ? -23.041 3.853 6.372 1.00 93.06 180 PRO A O 1
ATOM 1289 N N . ASP A 1 181 ? -22.113 5.528 7.540 1.00 88.56 181 ASP A N 1
ATOM 1290 C CA . ASP A 1 181 ? -23.293 5.877 8.331 1.00 88.56 181 ASP A CA 1
ATOM 1291 C C . ASP A 1 181 ? -23.368 7.400 8.547 1.00 88.56 181 ASP A C 1
ATOM 1293 O O . ASP A 1 181 ? -22.470 8.146 8.148 1.00 88.56 181 ASP A O 1
ATOM 1297 N N . ALA A 1 182 ? -24.449 7.876 9.171 1.00 87.69 182 ALA A N 1
ATOM 1298 C CA . ALA A 1 182 ? -24.703 9.305 9.374 1.00 87.69 182 ALA A CA 1
ATOM 1299 C C . ALA A 1 182 ? -23.669 10.029 10.266 1.00 87.69 182 ALA A C 1
ATOM 1301 O O . ALA A 1 182 ? -23.661 11.258 10.288 1.00 87.69 182 ALA A O 1
ATOM 1302 N N . ASN A 1 183 ? -22.813 9.295 10.987 1.00 84.25 183 ASN A N 1
ATOM 1303 C CA . ASN A 1 183 ? -21.791 9.835 11.890 1.00 84.25 183 ASN A CA 1
ATOM 1304 C C . ASN A 1 183 ? -20.363 9.717 11.322 1.00 84.25 183 ASN A C 1
ATOM 1306 O O . ASN A 1 183 ? -19.409 10.118 11.988 1.00 84.25 183 ASN A O 1
ATOM 1310 N N . GLY A 1 184 ? -20.208 9.188 10.103 1.00 84.50 184 GLY A N 1
ATOM 1311 C CA . GLY A 1 184 ? -18.912 8.996 9.446 1.00 84.50 184 GLY A CA 1
ATOM 1312 C C . GLY A 1 184 ? -18.493 7.535 9.268 1.00 84.50 184 GLY A C 1
ATOM 1313 O O . GLY A 1 184 ? -17.401 7.296 8.768 1.00 84.50 184 GLY A O 1
ATOM 1314 N N . GLY A 1 185 ? -19.343 6.565 9.614 1.00 93.88 185 GLY A N 1
ATOM 1315 C CA . GLY A 1 185 ? -19.149 5.153 9.273 1.00 93.88 185 GLY A CA 1
ATOM 1316 C C . GLY A 1 185 ? -18.518 4.277 10.355 1.00 93.88 185 GLY A C 1
ATOM 1317 O O . GLY A 1 185 ? -17.977 4.748 11.357 1.00 93.88 185 GLY A O 1
ATOM 1318 N N . THR A 1 186 ? -18.602 2.967 10.124 1.00 96.12 186 THR A N 1
ATOM 1319 C CA . THR A 1 186 ? -18.225 1.907 11.064 1.00 96.12 186 THR A CA 1
ATOM 1320 C C . THR A 1 186 ? -17.486 0.768 10.351 1.00 96.12 186 THR A C 1
ATOM 1322 O O . THR A 1 186 ? -17.988 0.195 9.385 1.00 96.12 186 THR A O 1
ATOM 1325 N N . TRP A 1 187 ? -16.320 0.383 10.862 1.00 97.38 187 TRP A N 1
ATOM 1326 C CA . TRP A 1 187 ? -15.563 -0.806 10.482 1.00 97.38 187 TRP A CA 1
ATOM 1327 C C . TRP A 1 187 ? -16.075 -2.057 11.208 1.00 97.38 187 TRP A C 1
ATOM 1329 O O . TRP A 1 187 ? -16.345 -2.044 12.408 1.00 97.38 187 TRP A O 1
ATOM 1339 N N . THR A 1 188 ? -16.186 -3.165 10.476 1.00 96.06 188 THR A N 1
ATOM 1340 C CA . THR A 1 188 ? -16.573 -4.486 10.998 1.00 96.06 188 THR A CA 1
ATOM 1341 C C . THR A 1 188 ? -15.461 -5.499 10.724 1.00 96.06 188 THR A C 1
ATOM 1343 O O . THR A 1 188 ? -15.106 -5.659 9.550 1.00 96.06 188 THR A O 1
ATOM 1346 N N . PRO A 1 189 ? -14.938 -6.209 11.742 1.00 95.69 189 PRO A N 1
ATOM 1347 C CA . PRO A 1 189 ? -13.902 -7.212 11.541 1.00 95.69 189 PRO A CA 1
ATOM 1348 C C . PRO A 1 189 ? -14.472 -8.453 10.853 1.00 95.69 189 PRO A C 1
ATOM 1350 O O . PRO A 1 189 ? -15.660 -8.769 10.974 1.00 95.69 189 PRO A O 1
ATOM 1353 N N . LYS A 1 190 ? -13.620 -9.160 10.110 1.00 96.62 190 LYS A N 1
ATOM 1354 C CA . LYS A 1 190 ? -13.996 -10.346 9.321 1.00 96.62 190 LYS A CA 1
ATOM 1355 C C . LYS A 1 190 ? -13.124 -11.567 9.598 1.00 96.62 190 LYS A C 1
ATOM 1357 O O . LYS A 1 190 ? -13.442 -12.652 9.116 1.00 96.62 190 LYS A O 1
ATOM 1362 N N . THR A 1 191 ? -12.035 -11.412 10.353 1.00 92.88 191 THR A N 1
ATOM 1363 C CA . THR A 1 191 ? -10.994 -12.445 10.481 1.00 92.88 191 THR A CA 1
ATOM 1364 C C . THR A 1 191 ? -10.322 -12.515 11.862 1.00 92.88 191 THR A C 1
ATOM 1366 O O . THR A 1 191 ? -9.171 -12.939 11.956 1.00 92.88 191 THR A O 1
ATOM 1369 N N . ASP A 1 192 ? -11.011 -12.134 12.942 1.00 85.38 192 ASP A N 1
ATOM 1370 C CA . ASP A 1 192 ? -10.454 -12.123 14.316 1.00 85.38 192 ASP A CA 1
ATOM 1371 C C . ASP A 1 192 ? -9.963 -13.499 14.807 1.00 85.38 192 ASP A C 1
ATOM 1373 O O . ASP A 1 192 ? -9.161 -13.590 15.733 1.00 85.38 192 ASP A O 1
ATOM 1377 N N . MET A 1 193 ? -10.449 -14.578 14.186 1.00 83.00 193 MET A N 1
ATOM 1378 C CA . MET A 1 193 ? -10.206 -15.970 14.583 1.00 83.00 193 MET A CA 1
ATOM 1379 C C . MET A 1 193 ? -9.161 -16.696 13.712 1.00 83.00 193 MET A C 1
ATOM 1381 O O . MET A 1 193 ? -9.092 -17.925 13.742 1.00 83.00 193 MET A O 1
ATOM 1385 N N . LEU A 1 194 ? -8.376 -15.976 12.902 1.00 83.19 194 LEU A N 1
ATOM 1386 C CA . LEU A 1 194 ? -7.323 -16.581 12.076 1.00 83.19 194 LEU A CA 1
ATOM 1387 C C . LEU A 1 194 ? -6.051 -16.915 12.866 1.00 83.19 194 LEU A C 1
ATOM 1389 O O . LEU A 1 194 ? -5.724 -16.275 13.861 1.00 83.19 194 LEU A O 1
ATOM 1393 N N . ALA A 1 195 ? -5.291 -17.892 12.359 1.00 84.38 195 ALA A N 1
ATOM 1394 C CA . ALA A 1 195 ? -4.005 -18.305 12.927 1.00 84.38 195 ALA A CA 1
ATOM 1395 C C . ALA A 1 195 ? -2.916 -17.216 12.832 1.00 84.38 195 ALA A C 1
ATOM 1397 O O . ALA A 1 195 ? -2.078 -17.108 13.724 1.00 84.38 195 ALA A O 1
ATOM 1398 N N . SER A 1 196 ? -2.946 -16.400 11.773 1.00 88.62 196 SER A N 1
ATOM 1399 C CA . SER A 1 196 ? -2.223 -15.129 11.689 1.00 88.62 196 SER A CA 1
ATOM 1400 C C . SER A 1 196 ? -3.209 -14.045 11.267 1.00 88.62 196 SER A C 1
ATOM 1402 O O . SER A 1 196 ? -3.974 -14.228 10.319 1.00 88.62 196 SER A O 1
ATOM 1404 N N . THR A 1 197 ? -3.202 -12.927 11.990 1.00 92.56 197 THR A N 1
ATOM 1405 C CA . THR A 1 197 ? -3.999 -11.729 11.691 1.00 92.56 197 THR A CA 1
ATOM 1406 C C . THR A 1 197 ? -3.150 -10.625 11.057 1.00 92.56 197 THR A C 1
ATOM 1408 O O . THR A 1 197 ? -3.608 -9.489 10.965 1.00 92.56 197 THR A O 1
ATOM 1411 N N . ALA A 1 198 ? -1.924 -10.938 10.626 1.00 93.94 198 ALA A N 1
ATOM 1412 C CA . ALA A 1 198 ? -1.094 -10.029 9.848 1.00 93.94 198 ALA A CA 1
ATOM 1413 C C . ALA A 1 198 ? -1.471 -10.108 8.366 1.00 93.94 198 ALA A C 1
ATOM 1415 O O . ALA A 1 198 ? -1.444 -11.198 7.790 1.00 93.94 198 ALA A O 1
ATOM 1416 N N . ILE A 1 199 ? -1.821 -8.978 7.751 1.00 97.44 199 ILE A N 1
ATOM 1417 C CA . ILE A 1 199 ? -2.238 -8.891 6.345 1.00 97.44 199 ILE A CA 1
ATOM 1418 C C . ILE A 1 199 ? -1.267 -7.969 5.602 1.00 97.44 199 ILE A C 1
ATOM 1420 O O . ILE A 1 199 ? -1.215 -6.778 5.891 1.00 97.44 199 ILE A O 1
ATOM 1424 N N . GLY A 1 200 ? -0.503 -8.516 4.653 1.00 96.44 200 GLY A N 1
ATOM 1425 C CA . GLY A 1 200 ? 0.468 -7.756 3.853 1.00 96.44 200 GLY A CA 1
ATOM 1426 C C . GLY A 1 200 ? -0.037 -7.343 2.470 1.00 96.44 200 GLY A C 1
ATOM 1427 O O . GLY A 1 200 ? 0.450 -6.370 1.909 1.00 96.44 200 GLY A O 1
ATOM 1428 N N . ALA A 1 201 ? -1.041 -8.036 1.920 1.00 97.81 201 ALA A N 1
ATOM 1429 C CA . ALA A 1 201 ? -1.602 -7.699 0.612 1.00 97.81 201 ALA A CA 1
ATOM 1430 C C . ALA A 1 201 ? -3.108 -7.972 0.525 1.00 97.81 201 ALA A C 1
ATOM 1432 O O . ALA A 1 201 ? -3.607 -8.955 1.073 1.00 97.81 201 ALA A O 1
ATOM 1433 N N . LEU A 1 202 ? -3.816 -7.143 -0.245 1.00 98.50 202 LEU A N 1
ATOM 1434 C CA . LEU A 1 202 ? -5.199 -7.352 -0.675 1.00 98.50 202 LEU A CA 1
ATOM 1435 C C . LEU A 1 202 ? -5.287 -7.149 -2.192 1.00 98.50 202 LEU A C 1
ATOM 1437 O O . LEU A 1 202 ? -4.719 -6.196 -2.721 1.00 98.50 202 LEU A O 1
ATOM 1441 N N . ALA A 1 203 ? -6.018 -8.020 -2.888 1.00 98.38 203 ALA A N 1
ATOM 1442 C CA . ALA A 1 203 ? -6.302 -7.871 -4.314 1.00 98.38 203 ALA A CA 1
ATOM 1443 C C . ALA A 1 203 ? -7.744 -8.285 -4.637 1.00 98.38 203 ALA A C 1
ATOM 1445 O O . ALA A 1 203 ? -8.136 -9.433 -4.427 1.00 98.38 203 ALA A O 1
ATOM 1446 N N . VAL A 1 204 ? -8.529 -7.346 -5.170 1.00 98.62 204 VAL A N 1
ATOM 1447 C CA . VAL A 1 204 ? -9.874 -7.593 -5.717 1.00 98.62 204 VAL A CA 1
ATOM 1448 C C . VAL A 1 204 ? -9.728 -8.044 -7.169 1.00 98.62 204 VAL A C 1
ATOM 1450 O O . VAL A 1 204 ? -9.012 -7.404 -7.940 1.00 98.62 204 VAL A O 1
ATOM 1453 N N . ALA A 1 205 ? -10.391 -9.131 -7.565 1.00 98.25 205 ALA A N 1
ATOM 1454 C CA . ALA A 1 205 ? -10.304 -9.627 -8.934 1.00 98.25 205 ALA A CA 1
ATOM 1455 C C . ALA A 1 205 ? -11.023 -8.667 -9.913 1.00 98.25 205 ALA A C 1
ATOM 1457 O O . ALA A 1 205 ? -12.219 -8.397 -9.743 1.00 98.25 205 ALA A O 1
ATOM 1458 N N . PRO A 1 206 ? -10.365 -8.171 -10.984 1.00 96.12 206 PRO A N 1
ATOM 1459 C CA . PRO A 1 206 ? -10.987 -7.175 -11.866 1.00 96.12 206 PRO A CA 1
ATOM 1460 C C . PRO A 1 206 ? -12.199 -7.713 -12.642 1.00 96.12 206 PRO A C 1
ATOM 1462 O O . PRO A 1 206 ? -13.093 -6.949 -13.008 1.00 96.12 206 PRO A O 1
ATOM 1465 N N . LYS A 1 207 ? -12.262 -9.032 -12.864 1.00 95.94 207 LYS A N 1
ATOM 1466 C CA . LYS A 1 207 ? -13.388 -9.708 -13.521 1.00 95.94 207 LYS A CA 1
ATOM 1467 C C . LYS A 1 207 ? -14.606 -9.817 -12.606 1.00 95.94 207 LYS A C 1
ATOM 1469 O O . LYS A 1 207 ? -15.655 -9.264 -12.934 1.00 95.94 207 LYS A O 1
ATOM 1474 N N . ASP A 1 208 ? -14.458 -10.442 -11.438 1.00 97.56 208 ASP A N 1
ATOM 1475 C CA . ASP A 1 208 ? -15.520 -10.588 -10.430 1.00 97.56 208 ASP A CA 1
ATOM 1476 C C . ASP A 1 208 ? -15.121 -9.927 -9.109 1.00 97.56 208 ASP A C 1
ATOM 1478 O O . ASP A 1 208 ? -14.284 -10.427 -8.366 1.00 97.56 208 ASP A O 1
ATOM 1482 N N . ASP A 1 209 ? -15.783 -8.814 -8.811 1.00 96.31 209 ASP A N 1
ATOM 1483 C CA . ASP A 1 209 ? -15.542 -7.958 -7.652 1.00 96.31 209 ASP A CA 1
ATOM 1484 C C . ASP A 1 209 ? -15.876 -8.621 -6.301 1.00 96.31 209 ASP A C 1
ATOM 1486 O O . ASP A 1 209 ? -15.559 -8.073 -5.247 1.00 96.31 209 ASP A O 1
ATOM 1490 N N . ASN A 1 210 ? -16.549 -9.776 -6.314 1.00 98.00 210 ASN A N 1
ATOM 1491 C CA . ASN A 1 210 ? -16.796 -10.565 -5.107 1.00 98.00 210 ASN A CA 1
ATOM 1492 C C . ASN A 1 210 ? -15.629 -11.499 -4.767 1.00 98.00 210 ASN A C 1
ATOM 1494 O O . ASN A 1 210 ? -15.542 -11.945 -3.621 1.00 98.00 210 ASN A O 1
ATOM 1498 N N . VAL A 1 211 ? -14.746 -11.783 -5.733 1.00 98.81 211 VAL A N 1
ATOM 1499 C CA . VAL A 1 211 ? -13.539 -12.584 -5.521 1.00 98.81 211 VAL A CA 1
ATOM 1500 C C . VAL A 1 211 ? -12.408 -11.674 -5.066 1.00 98.81 211 VAL A C 1
ATOM 1502 O O . VAL A 1 211 ? -12.002 -10.754 -5.777 1.00 98.81 211 VAL A O 1
ATOM 1505 N N . ILE A 1 212 ? -11.900 -11.931 -3.864 1.00 98.88 212 ILE A N 1
ATOM 1506 C CA . ILE A 1 212 ? -10.866 -11.109 -3.233 1.00 98.88 212 ILE A CA 1
ATOM 1507 C C . ILE A 1 212 ? -9.847 -12.029 -2.582 1.00 98.88 212 ILE A C 1
ATOM 1509 O O . ILE A 1 212 ? -10.223 -12.958 -1.869 1.00 98.88 212 ILE A O 1
ATOM 1513 N N . TYR A 1 213 ? -8.568 -11.760 -2.807 1.00 98.88 213 TYR A N 1
ATOM 1514 C CA . TYR A 1 213 ? -7.468 -12.474 -2.175 1.00 98.88 213 TYR A CA 1
ATOM 1515 C C . TYR A 1 213 ? -6.808 -11.599 -1.120 1.00 98.88 213 TYR A C 1
ATOM 1517 O O . TYR A 1 213 ? -6.628 -10.397 -1.328 1.00 98.88 213 TYR A O 1
ATOM 1525 N N . ALA A 1 214 ? -6.431 -12.211 -0.001 1.00 98.56 214 ALA A N 1
ATOM 1526 C CA . ALA A 1 214 ? -5.628 -11.580 1.032 1.00 98.56 214 ALA A CA 1
ATOM 1527 C C . ALA A 1 214 ? -4.375 -12.414 1.290 1.00 98.56 214 ALA A C 1
ATOM 1529 O O . ALA A 1 214 ? -4.456 -13.598 1.623 1.00 98.56 214 ALA A O 1
ATOM 1530 N N . GLY A 1 215 ? -3.219 -11.782 1.128 1.00 97.94 215 GLY A N 1
ATOM 1531 C CA . GLY A 1 215 ? -1.928 -12.352 1.465 1.00 97.94 215 GLY A CA 1
ATOM 1532 C C . GLY A 1 215 ? -1.636 -12.089 2.928 1.00 97.94 215 GLY A C 1
ATOM 1533 O O . GLY A 1 215 ? -1.555 -10.928 3.338 1.00 97.94 215 GLY A O 1
ATOM 1534 N N . THR A 1 216 ? -1.504 -13.148 3.724 1.00 97.19 216 THR A N 1
ATOM 1535 C CA . THR A 1 216 ? -1.123 -12.981 5.127 1.00 97.19 216 THR A CA 1
ATOM 1536 C C . THR A 1 216 ? 0.390 -12.807 5.272 1.00 97.19 216 THR A C 1
ATOM 1538 O O . THR A 1 216 ? 1.173 -13.179 4.393 1.00 97.19 216 THR A O 1
ATOM 1541 N N . GLY A 1 217 ? 0.794 -12.229 6.400 1.00 94.19 217 GLY A N 1
ATOM 1542 C CA . GLY A 1 217 ? 2.173 -11.870 6.701 1.00 94.19 217 GLY A CA 1
ATOM 1543 C C . GLY A 1 217 ? 2.535 -10.495 6.163 1.00 94.19 217 GLY A C 1
ATOM 1544 O O . GLY A 1 217 ? 2.411 -10.237 4.969 1.00 94.19 217 GLY A O 1
ATOM 1545 N N . GLU A 1 218 ? 2.971 -9.618 7.058 1.00 91.06 218 GLU A N 1
ATOM 1546 C CA . GLU A 1 218 ? 3.200 -8.201 6.786 1.00 91.06 218 GLU A CA 1
ATOM 1547 C C . GLU A 1 218 ? 4.481 -7.973 5.965 1.00 91.06 218 GLU A C 1
ATOM 1549 O O . GLU A 1 218 ? 5.568 -8.391 6.374 1.00 91.06 218 GLU A O 1
ATOM 1554 N N . GLY A 1 219 ? 4.343 -7.298 4.818 1.00 84.94 219 GLY A N 1
ATOM 1555 C CA . GLY A 1 219 ? 5.420 -7.025 3.857 1.00 84.94 219 GLY A CA 1
ATOM 1556 C C . GLY A 1 219 ? 6.171 -5.698 4.059 1.00 84.94 219 GLY A C 1
ATOM 1557 O O . GLY A 1 219 ? 6.615 -5.083 3.092 1.00 84.94 219 GLY A O 1
ATOM 1558 N N . ALA A 1 220 ? 6.243 -5.191 5.296 1.00 83.12 220 ALA A N 1
ATOM 1559 C CA . ALA A 1 220 ? 6.961 -3.950 5.623 1.00 83.12 220 ALA A CA 1
ATOM 1560 C C . ALA A 1 220 ? 8.420 -4.192 6.066 1.00 83.12 220 ALA A C 1
ATOM 1562 O O . ALA A 1 220 ? 9.163 -3.247 6.317 1.00 83.12 220 ALA A O 1
ATOM 1563 N N . LEU A 1 221 ? 8.838 -5.460 6.195 1.00 79.06 221 LEU A N 1
ATOM 1564 C CA . LEU A 1 221 ? 10.189 -5.899 6.594 1.00 79.06 221 LEU A CA 1
ATOM 1565 C C . LEU A 1 221 ? 10.721 -5.298 7.911 1.00 79.06 221 LEU A C 1
ATOM 1567 O O . LEU A 1 221 ? 11.931 -5.347 8.187 1.00 79.06 221 LEU A O 1
ATOM 1571 N N . SER A 1 222 ? 9.816 -4.818 8.767 1.00 81.00 222 SER A N 1
ATOM 1572 C CA . SER A 1 222 ? 10.132 -4.173 10.036 1.00 81.00 222 SER A CA 1
ATOM 1573 C C . SER A 1 222 ? 10.669 -5.175 11.075 1.00 81.00 222 SER A C 1
ATOM 1575 O O . SER A 1 222 ? 10.917 -6.363 10.813 1.00 81.00 222 SER A O 1
ATOM 1577 N N . GLY A 1 223 ? 10.971 -4.689 12.279 1.00 75.75 223 GLY A N 1
ATOM 1578 C CA . GLY A 1 223 ? 11.393 -5.555 13.383 1.00 75.75 223 GLY A CA 1
ATOM 1579 C C . GLY A 1 223 ? 10.240 -6.309 14.042 1.00 75.75 223 GLY A C 1
ATOM 1580 O O . GLY A 1 223 ? 10.430 -7.400 14.576 1.00 75.75 223 GLY A O 1
ATOM 1581 N N . ASP A 1 224 ? 9.075 -5.691 14.017 1.00 79.19 224 ASP A N 1
ATOM 1582 C CA . ASP A 1 224 ? 7.838 -6.065 14.683 1.00 79.19 224 ASP A CA 1
ATOM 1583 C C . ASP A 1 224 ? 6.810 -6.683 13.722 1.00 79.19 224 ASP A C 1
ATOM 1585 O O . ASP A 1 224 ? 5.847 -7.262 14.214 1.00 79.19 224 ASP A O 1
ATOM 1589 N N . SER A 1 225 ? 7.051 -6.666 12.401 1.00 86.19 225 SER A N 1
ATOM 1590 C CA . SER A 1 225 ? 6.250 -7.393 11.410 1.00 86.19 225 SER A CA 1
ATOM 1591 C C . SER A 1 225 ? 6.089 -8.876 11.764 1.00 86.19 225 SER A C 1
ATOM 1593 O O . SER A 1 225 ? 7.042 -9.547 12.183 1.00 86.19 225 SER A O 1
ATOM 1595 N N . TYR A 1 226 ? 4.887 -9.409 11.525 1.00 88.56 226 TYR A N 1
ATOM 1596 C CA . TYR A 1 226 ? 4.560 -10.824 11.728 1.00 88.56 226 TYR A CA 1
ATOM 1597 C C . TYR A 1 226 ? 4.355 -11.569 10.409 1.00 88.56 226 TYR A C 1
ATOM 1599 O O . TYR A 1 226 ? 3.748 -11.057 9.471 1.00 88.56 226 TYR A O 1
ATOM 1607 N N . TYR A 1 227 ? 4.840 -12.809 10.368 1.00 91.75 227 TYR A N 1
ATOM 1608 C CA . TYR A 1 227 ? 4.717 -13.719 9.239 1.00 91.75 227 TYR A CA 1
ATOM 1609 C C . TYR A 1 227 ? 3.282 -14.225 9.039 1.00 91.75 227 TYR A C 1
ATOM 1611 O O . TYR A 1 227 ? 2.429 -14.226 9.935 1.00 91.75 227 TYR A O 1
ATOM 1619 N N . GLY A 1 228 ? 3.040 -14.684 7.821 1.00 92.81 228 GLY A N 1
ATOM 1620 C CA . GLY A 1 228 ? 1.777 -15.199 7.341 1.00 92.81 228 GLY A CA 1
ATOM 1621 C C . GLY A 1 228 ? 1.600 -16.693 7.550 1.00 92.81 228 GLY A C 1
ATOM 1622 O O . GLY A 1 228 ? 2.532 -17.462 7.798 1.00 92.81 228 GLY A O 1
ATOM 1623 N N . ASN A 1 229 ? 0.349 -17.090 7.400 1.00 92.00 229 ASN A N 1
ATOM 1624 C CA . ASN A 1 229 ? -0.096 -18.455 7.239 1.00 92.00 229 ASN A CA 1
ATOM 1625 C C . ASN A 1 229 ? -0.948 -18.511 5.962 1.00 92.00 229 ASN A C 1
ATOM 1627 O O . ASN A 1 229 ? -2.174 -18.585 6.042 1.00 92.00 229 ASN A O 1
ATOM 1631 N N . GLY A 1 230 ? -0.286 -18.391 4.806 1.00 95.44 230 GLY A N 1
ATOM 1632 C CA . GLY A 1 230 ? -0.896 -18.594 3.493 1.00 95.44 230 GLY A CA 1
ATOM 1633 C C . GLY A 1 230 ? -1.739 -17.445 2.928 1.00 95.44 230 GLY A C 1
ATOM 1634 O O . GLY A 1 230 ? -1.691 -16.294 3.377 1.00 95.44 230 GLY A O 1
ATOM 1635 N N . ILE A 1 231 ? -2.515 -17.789 1.899 1.00 98.38 231 ILE A N 1
ATOM 1636 C CA . ILE A 1 231 ? -3.443 -16.913 1.178 1.00 98.38 231 ILE A CA 1
ATOM 1637 C C . ILE A 1 231 ? -4.880 -17.248 1.577 1.00 98.38 231 ILE A C 1
ATOM 1639 O O . ILE A 1 231 ? -5.294 -18.412 1.631 1.00 98.38 231 ILE A O 1
ATOM 1643 N N . LEU A 1 232 ? -5.662 -16.199 1.811 1.00 98.44 232 LEU A N 1
ATOM 1644 C CA . LEU A 1 232 ? -7.101 -16.267 2.021 1.00 98.44 232 LEU A CA 1
ATOM 1645 C C . LEU A 1 232 ? -7.830 -15.857 0.738 1.00 98.44 232 LEU A C 1
ATOM 1647 O O . LEU A 1 232 ? -7.392 -14.941 0.042 1.00 98.44 232 LEU A O 1
ATOM 1651 N N . LYS A 1 233 ? -8.980 -16.473 0.474 1.00 98.56 233 LYS A N 1
ATOM 1652 C CA . LYS A 1 233 ? -9.909 -16.105 -0.598 1.00 98.56 233 LYS A CA 1
ATOM 1653 C C . LYS A 1 233 ? -11.288 -15.820 -0.018 1.00 98.56 233 LYS A C 1
ATOM 1655 O O . LYS A 1 233 ? -11.821 -16.621 0.750 1.00 98.56 233 LYS A O 1
ATOM 1660 N N . SER A 1 234 ? -11.875 -14.705 -0.422 1.00 98.75 234 SER A N 1
ATOM 1661 C CA . SER A 1 234 ? -13.300 -14.423 -0.300 1.00 98.75 234 SER A CA 1
ATOM 1662 C C . SER A 1 234 ? -13.971 -14.595 -1.662 1.00 98.75 234 SER A C 1
ATOM 1664 O O . SER A 1 234 ? -13.346 -14.362 -2.698 1.00 98.75 234 SER A O 1
ATOM 1666 N N . THR A 1 235 ? -15.239 -15.004 -1.658 1.00 98.50 235 THR A N 1
ATOM 1667 C CA . THR A 1 235 ? -16.112 -15.085 -2.846 1.00 98.50 235 THR A CA 1
ATOM 1668 C C . THR A 1 235 ? -17.446 -14.355 -2.642 1.00 98.50 235 THR A C 1
ATOM 1670 O O . THR A 1 235 ? -18.330 -14.417 -3.494 1.00 98.50 235 THR A O 1
ATOM 1673 N N . ASP A 1 236 ? -17.595 -13.641 -1.522 1.00 98.00 236 ASP A N 1
ATOM 1674 C CA . ASP A 1 236 ? -18.781 -12.870 -1.129 1.00 98.00 236 ASP A CA 1
ATOM 1675 C C . ASP A 1 236 ? -18.446 -11.388 -0.867 1.00 98.00 236 ASP A C 1
ATOM 1677 O O . ASP A 1 236 ? -19.160 -10.668 -0.156 1.00 98.00 236 ASP A O 1
ATOM 1681 N N . GLY A 1 237 ? -17.339 -10.922 -1.456 1.00 96.94 237 GLY A N 1
ATOM 1682 C CA . GLY A 1 237 ? -16.940 -9.525 -1.410 1.00 96.94 237 GLY A CA 1
ATOM 1683 C C . GLY A 1 237 ? -16.290 -9.082 -0.102 1.00 96.94 237 GLY A C 1
ATOM 1684 O O . GLY A 1 237 ? -16.419 -7.913 0.266 1.00 96.94 237 GLY A O 1
ATOM 1685 N N . GLY A 1 238 ? -15.619 -10.007 0.588 1.00 97.69 238 GLY A N 1
ATOM 1686 C CA . GLY A 1 238 ? -14.865 -9.782 1.820 1.00 97.69 238 GLY A CA 1
ATOM 1687 C C . GLY A 1 238 ? -15.638 -10.078 3.107 1.00 97.69 238 GLY A C 1
ATOM 1688 O O . GLY A 1 238 ? -15.155 -9.732 4.186 1.00 97.69 238 GLY A O 1
ATOM 1689 N N . ASN A 1 239 ? -16.829 -10.684 3.031 1.00 96.44 239 ASN A N 1
ATOM 1690 C CA . ASN A 1 239 ? -17.651 -10.978 4.208 1.00 96.44 239 ASN A CA 1
ATOM 1691 C C . ASN A 1 239 ? -17.235 -12.269 4.915 1.00 96.44 239 ASN A C 1
ATOM 1693 O O . ASN A 1 239 ? -17.227 -12.307 6.145 1.00 96.44 239 ASN A O 1
ATOM 1697 N N . THR A 1 240 ? -16.856 -13.289 4.152 1.00 96.12 240 THR A N 1
ATOM 1698 C CA . THR A 1 240 ? -16.244 -14.523 4.642 1.00 96.12 240 THR A CA 1
ATOM 1699 C C . THR A 1 240 ? -14.953 -14.814 3.883 1.00 96.12 240 THR A C 1
ATOM 1701 O O . THR A 1 240 ? -14.761 -14.384 2.743 1.00 96.12 240 THR A O 1
ATOM 1704 N N . TRP A 1 241 ? -14.042 -15.521 4.552 1.00 97.12 241 TRP A N 1
ATOM 1705 C CA . TRP A 1 241 ? -12.691 -15.799 4.074 1.00 97.12 241 TRP A CA 1
ATOM 1706 C C . TRP A 1 241 ? -12.343 -17.265 4.324 1.00 97.12 241 TRP A C 1
ATOM 1708 O O . TRP A 1 241 ? -12.453 -17.751 5.450 1.00 97.12 241 TRP A O 1
ATOM 1718 N N . ALA A 1 242 ? -11.903 -17.961 3.279 1.00 95.50 242 ALA A N 1
ATOM 1719 C CA . ALA A 1 242 ? -11.369 -19.313 3.350 1.00 95.50 242 ALA A CA 1
ATOM 1720 C C . ALA A 1 242 ? -9.850 -19.278 3.155 1.00 95.50 242 ALA A C 1
ATOM 1722 O O . ALA A 1 242 ? -9.358 -18.619 2.244 1.00 95.50 242 ALA A O 1
ATOM 1723 N N . HIS A 1 243 ? -9.103 -20.006 3.981 1.00 95.88 243 HIS A N 1
ATOM 1724 C CA . HIS A 1 243 ? -7.682 -20.251 3.744 1.00 95.88 243 HIS A CA 1
ATOM 1725 C C . HIS A 1 243 ? -7.536 -21.304 2.638 1.00 95.88 243 HIS A C 1
ATOM 1727 O O . HIS A 1 243 ? -7.993 -22.434 2.812 1.00 95.88 243 HIS A O 1
ATOM 1733 N N . VAL A 1 244 ? -6.961 -20.919 1.494 1.00 96.94 244 VAL A N 1
ATOM 1734 C CA . VAL A 1 244 ? -6.993 -21.728 0.258 1.00 96.94 244 VAL A CA 1
ATOM 1735 C C . VAL A 1 244 ? -5.648 -22.326 -0.137 1.00 96.94 244 VAL A C 1
ATOM 1737 O O . VAL A 1 244 ? -5.636 -23.388 -0.748 1.00 96.94 244 VAL A O 1
ATOM 1740 N N . SER A 1 245 ? -4.528 -21.716 0.258 1.00 96.38 245 SER A N 1
ATOM 1741 C CA . SER A 1 245 ? -3.191 -22.145 -0.182 1.00 96.38 245 SER A CA 1
ATOM 1742 C C . SER A 1 245 ? -2.616 -23.344 0.576 1.00 96.38 245 SER A C 1
ATOM 1744 O O . SER A 1 245 ? -1.496 -23.761 0.292 1.00 96.38 245 SER A O 1
ATOM 1746 N N . GLY A 1 246 ? -3.331 -23.904 1.557 1.00 89.56 246 GLY A N 1
ATOM 1747 C CA . GLY A 1 246 ? -2.771 -24.938 2.433 1.00 89.56 246 GLY A CA 1
ATOM 1748 C C . GLY A 1 246 ? -1.453 -24.468 3.063 1.00 89.56 246 GLY A C 1
ATOM 1749 O O . GLY A 1 246 ? -1.345 -23.321 3.484 1.00 89.56 246 GLY A O 1
ATOM 1750 N N . ASP A 1 247 ? -0.432 -25.321 3.084 1.00 89.06 247 ASP A N 1
ATOM 1751 C CA . ASP A 1 247 ? 0.863 -24.971 3.686 1.00 89.06 247 ASP A CA 1
ATOM 1752 C C . ASP A 1 247 ? 1.759 -24.091 2.782 1.00 89.06 247 ASP A C 1
ATOM 1754 O O . ASP A 1 247 ? 2.847 -23.681 3.205 1.00 89.06 247 ASP A O 1
ATOM 1758 N N . PHE A 1 248 ? 1.336 -23.759 1.549 1.00 90.50 248 PHE A N 1
ATOM 1759 C CA . PHE A 1 248 ? 2.044 -22.758 0.742 1.00 90.50 248 PHE A CA 1
ATOM 1760 C C . PHE A 1 248 ? 2.002 -21.404 1.460 1.00 90.50 248 PHE A C 1
ATOM 1762 O O . PHE A 1 248 ? 0.942 -20.929 1.871 1.00 90.50 248 PHE A O 1
ATOM 1769 N N . PHE A 1 249 ? 3.173 -20.775 1.579 1.00 94.94 249 PHE A N 1
ATOM 1770 C CA . PHE A 1 249 ? 3.389 -19.488 2.244 1.00 94.94 249 PHE A CA 1
ATOM 1771 C C . PHE A 1 249 ? 3.100 -19.492 3.755 1.00 94.94 249 PHE A C 1
ATOM 1773 O O . PHE A 1 249 ? 2.842 -18.450 4.360 1.00 94.94 249 PHE A O 1
ATOM 1780 N N . ALA A 1 250 ? 3.222 -20.651 4.405 1.00 90.94 250 ALA A N 1
ATOM 1781 C CA . ALA A 1 250 ? 3.446 -20.689 5.843 1.00 90.94 250 ALA A CA 1
ATOM 1782 C C . ALA A 1 250 ? 4.817 -20.064 6.181 1.00 90.94 250 ALA A C 1
ATOM 1784 O O . ALA A 1 250 ? 5.848 -20.426 5.605 1.00 90.94 250 ALA A O 1
ATOM 1785 N N . GLY A 1 251 ? 4.838 -19.122 7.127 1.00 89.56 251 GLY A N 1
ATOM 1786 C CA . GLY A 1 251 ? 6.066 -18.560 7.697 1.00 89.56 251 GLY A CA 1
ATOM 1787 C C . GLY A 1 251 ? 6.779 -17.477 6.874 1.00 89.56 251 GLY A C 1
ATOM 1788 O O . GLY A 1 251 ? 7.875 -17.059 7.250 1.00 89.56 251 GLY A O 1
ATOM 1789 N N . VAL A 1 252 ? 6.170 -16.999 5.789 1.00 94.31 252 VAL A N 1
ATOM 1790 C CA . VAL A 1 252 ? 6.682 -15.913 4.925 1.00 94.31 252 VAL A CA 1
ATOM 1791 C C . VAL A 1 252 ? 5.799 -14.664 5.035 1.00 94.31 252 VAL A C 1
ATOM 1793 O O . VAL A 1 252 ? 4.748 -14.725 5.664 1.00 94.31 252 VAL A O 1
ATOM 1796 N N . SER A 1 253 ? 6.201 -13.542 4.442 1.00 95.44 253 SER A N 1
ATOM 1797 C CA . SER A 1 253 ? 5.341 -12.360 4.284 1.00 95.44 253 SER A CA 1
ATOM 1798 C C . SER A 1 253 ? 4.894 -12.208 2.832 1.00 95.44 253 SER A C 1
ATOM 1800 O O . SER A 1 253 ? 5.643 -12.547 1.912 1.00 95.44 253 SER A O 1
ATOM 1802 N N . THR A 1 254 ? 3.675 -11.701 2.629 1.00 97.31 254 THR A N 1
ATOM 1803 C CA . THR A 1 254 ? 3.132 -11.435 1.292 1.00 97.31 254 THR A CA 1
ATOM 1804 C C . THR A 1 254 ? 3.217 -9.944 0.993 1.00 97.31 254 THR A C 1
ATOM 1806 O O . THR A 1 254 ? 2.449 -9.169 1.554 1.00 97.31 254 THR A O 1
ATOM 1809 N N . ALA A 1 255 ? 4.122 -9.540 0.100 1.00 96.56 255 ALA A N 1
ATOM 1810 C CA . ALA A 1 255 ? 4.329 -8.129 -0.233 1.00 96.56 255 ALA A CA 1
ATOM 1811 C C . ALA A 1 255 ? 3.301 -7.596 -1.246 1.00 96.56 255 ALA A C 1
ATOM 1813 O O . ALA A 1 255 ? 2.845 -6.459 -1.143 1.00 96.56 255 ALA A O 1
ATOM 1814 N N . ARG A 1 256 ? 2.906 -8.413 -2.234 1.00 97.81 256 ARG A N 1
ATOM 1815 C CA . ARG A 1 256 ? 1.911 -8.022 -3.246 1.00 97.81 256 ARG A CA 1
ATOM 1816 C C . ARG A 1 256 ? 1.194 -9.228 -3.850 1.00 97.81 256 ARG A C 1
ATOM 1818 O O . ARG A 1 256 ? 1.774 -10.302 -3.996 1.00 97.81 256 ARG A O 1
ATOM 1825 N N . LEU A 1 257 ? -0.060 -9.016 -4.245 1.00 98.50 257 LEU A N 1
ATOM 1826 C CA . LEU A 1 257 ? -0.868 -9.917 -5.068 1.00 98.50 257 LEU A CA 1
ATOM 1827 C C . LEU A 1 257 ? -1.271 -9.202 -6.367 1.00 98.50 257 LEU A C 1
ATOM 1829 O O . LEU A 1 257 ? -1.617 -8.018 -6.336 1.00 98.50 257 LEU A O 1
ATOM 1833 N N . ALA A 1 258 ? -1.281 -9.925 -7.487 1.00 98.38 258 ALA A N 1
ATOM 1834 C CA . ALA A 1 258 ? -1.774 -9.444 -8.779 1.00 98.38 258 ALA A CA 1
ATOM 1835 C C . ALA A 1 258 ? -2.696 -10.496 -9.413 1.00 98.38 258 ALA A C 1
ATOM 1837 O O . ALA A 1 258 ? -2.269 -11.621 -9.650 1.00 98.38 258 ALA A O 1
ATOM 1838 N N . VAL A 1 259 ? -3.957 -10.145 -9.680 1.00 98.69 259 VAL A N 1
ATOM 1839 C CA . VAL A 1 259 ? -4.981 -11.061 -10.222 1.00 98.69 259 VAL A CA 1
ATOM 1840 C C . VAL A 1 259 ? -5.236 -10.744 -11.695 1.00 98.69 259 VAL A C 1
ATOM 1842 O O . VAL A 1 259 ? -5.362 -9.574 -12.055 1.00 98.69 259 VAL A O 1
ATOM 1845 N N . ASP A 1 260 ? -5.350 -11.775 -12.532 1.00 98.12 260 ASP A N 1
ATOM 1846 C CA . ASP A 1 260 ? -5.613 -11.641 -13.967 1.00 98.12 260 ASP A CA 1
ATOM 1847 C C . ASP A 1 260 ? -6.966 -10.944 -14.221 1.00 98.12 260 ASP A C 1
ATOM 1849 O O . ASP A 1 260 ? -8.015 -11.424 -13.767 1.00 98.12 260 ASP A O 1
ATOM 1853 N N . PRO A 1 261 ? -6.998 -9.829 -14.980 1.00 96.50 261 PRO A N 1
ATOM 1854 C CA . PRO A 1 261 ? -8.234 -9.114 -15.279 1.00 96.50 261 PRO A CA 1
ATOM 1855 C C . PRO A 1 261 ? -9.249 -9.943 -16.081 1.00 96.50 261 PRO A C 1
ATOM 1857 O O . PRO A 1 261 ? -10.431 -9.602 -16.101 1.00 96.50 261 PRO A O 1
ATOM 1860 N N . ASN A 1 262 ? -8.822 -11.040 -16.712 1.00 96.62 262 ASN A N 1
ATOM 1861 C CA . ASN A 1 262 ? -9.654 -11.947 -17.498 1.00 96.62 262 ASN A CA 1
ATOM 1862 C C . ASN A 1 262 ? -9.971 -13.269 -16.780 1.00 96.62 262 ASN A C 1
ATOM 1864 O O . ASN A 1 262 ? -10.831 -14.021 -17.261 1.00 96.62 262 ASN A O 1
ATOM 1868 N N . ASN A 1 263 ? -9.355 -13.559 -15.630 1.00 97.81 263 ASN A N 1
ATOM 1869 C CA . ASN A 1 263 ? -9.598 -14.784 -14.869 1.00 97.81 263 ASN A CA 1
ATOM 1870 C C . ASN A 1 263 ? -9.356 -14.602 -13.357 1.00 97.81 263 ASN A C 1
ATOM 1872 O O . ASN A 1 263 ? -8.222 -14.619 -12.901 1.00 97.81 263 ASN A O 1
ATOM 1876 N N . SER A 1 264 ? -10.430 -14.536 -12.560 1.00 98.50 264 SER A N 1
ATOM 1877 C CA . SER A 1 264 ? -10.348 -14.390 -11.097 1.00 98.50 264 SER A CA 1
ATOM 1878 C C . SER A 1 264 ? -9.645 -15.546 -10.366 1.00 98.50 264 SER A C 1
ATOM 1880 O O . SER A 1 264 ? -9.318 -15.396 -9.190 1.00 98.50 264 SER A O 1
ATOM 1882 N N . ASP A 1 265 ? -9.437 -16.693 -11.018 1.00 98.50 265 ASP A N 1
ATOM 1883 C CA . ASP A 1 265 ? -8.703 -17.837 -10.460 1.00 98.50 265 ASP A CA 1
ATOM 1884 C C . ASP A 1 265 ? -7.226 -17.879 -10.898 1.00 98.50 265 ASP A C 1
ATOM 1886 O O . ASP A 1 265 ? -6.474 -18.734 -10.438 1.00 98.50 265 ASP A O 1
ATOM 1890 N N . HIS A 1 266 ? -6.788 -16.945 -11.746 1.00 98.62 266 HIS A N 1
ATOM 1891 C CA . HIS A 1 266 ? -5.391 -16.790 -12.137 1.00 98.62 266 HIS A CA 1
ATOM 1892 C C . HIS A 1 266 ? -4.771 -15.586 -11.423 1.00 98.62 266 HIS A C 1
ATOM 1894 O O . HIS A 1 266 ? -5.270 -14.464 -11.528 1.00 98.62 266 HIS A O 1
ATOM 1900 N N . LEU A 1 267 ? -3.698 -15.816 -10.669 1.00 98.75 267 LEU A N 1
ATOM 1901 C CA . LEU A 1 267 ? -3.031 -14.778 -9.895 1.00 98.75 267 LEU A CA 1
ATOM 1902 C C . LEU A 1 267 ? -1.557 -15.082 -9.618 1.00 98.75 267 LEU A C 1
ATOM 1904 O O . LEU A 1 267 ? -1.125 -16.233 -9.582 1.00 98.75 267 LEU A O 1
ATOM 1908 N N . TYR A 1 268 ? -0.823 -14.013 -9.334 1.00 98.88 268 TYR A N 1
ATOM 1909 C CA . TYR A 1 268 ? 0.581 -14.010 -8.958 1.00 98.88 268 TYR A CA 1
ATOM 1910 C C . TYR A 1 268 ? 0.759 -13.434 -7.553 1.00 98.88 268 TYR A C 1
ATOM 1912 O O . TYR A 1 268 ? -0.020 -12.581 -7.114 1.00 98.88 268 TYR A O 1
ATOM 1920 N N . VAL A 1 269 ? 1.817 -13.864 -6.867 1.00 98.69 269 VAL A N 1
ATOM 1921 C CA . VAL A 1 269 ? 2.179 -13.377 -5.534 1.00 98.69 269 VAL A CA 1
ATOM 1922 C C . VAL A 1 269 ? 3.679 -13.099 -5.421 1.00 98.69 269 VAL A C 1
ATOM 1924 O O . VAL A 1 269 ? 4.509 -13.890 -5.875 1.00 98.69 269 VAL A O 1
ATOM 1927 N N . ALA A 1 270 ? 4.014 -11.965 -4.803 1.00 98.44 270 ALA A N 1
ATOM 1928 C CA . ALA A 1 270 ? 5.365 -11.606 -4.389 1.00 98.44 270 ALA A CA 1
ATOM 1929 C C . ALA A 1 270 ? 5.559 -11.960 -2.907 1.00 98.44 270 ALA A C 1
ATOM 1931 O O . ALA A 1 270 ? 4.824 -11.480 -2.037 1.00 98.44 270 ALA A O 1
ATOM 1932 N N . ILE A 1 271 ? 6.526 -12.841 -2.646 1.00 97.31 271 ILE A N 1
ATOM 1933 C CA . ILE A 1 271 ? 6.800 -13.436 -1.338 1.00 97.31 271 ILE A CA 1
ATOM 1934 C C . ILE A 1 271 ? 8.187 -13.040 -0.846 1.00 97.31 271 ILE A C 1
ATOM 1936 O O . ILE A 1 271 ? 9.188 -13.152 -1.563 1.00 97.31 271 ILE A O 1
ATOM 1940 N N . GLU A 1 272 ? 8.251 -12.685 0.430 1.00 94.69 272 GLU A N 1
ATOM 1941 C CA . GLU A 1 272 ? 9.466 -12.251 1.105 1.00 94.69 272 GLU A CA 1
ATOM 1942 C C . GLU A 1 272 ? 9.577 -12.770 2.545 1.00 94.69 272 GLU A C 1
ATOM 1944 O O . GLU A 1 272 ? 8.746 -13.532 3.050 1.00 94.69 272 GLU A O 1
ATOM 1949 N N . ARG A 1 273 ? 10.683 -12.412 3.195 1.00 92.38 273 ARG A N 1
ATOM 1950 C CA . ARG A 1 273 ? 11.103 -12.925 4.494 1.00 92.38 273 ARG A CA 1
ATOM 1951 C C . ARG A 1 273 ? 10.128 -12.566 5.617 1.00 92.38 273 ARG A C 1
ATOM 1953 O O . ARG A 1 273 ? 10.225 -11.501 6.225 1.00 92.38 273 ARG A O 1
ATOM 1960 N N . GLY A 1 274 ? 9.318 -13.548 6.005 1.00 90.38 274 GLY A N 1
ATOM 1961 C CA . GLY A 1 274 ? 8.515 -13.501 7.225 1.00 90.38 274 GLY A CA 1
ATOM 1962 C C . GLY A 1 274 ? 9.375 -13.368 8.488 1.00 90.38 274 GLY A C 1
ATOM 1963 O O . GLY A 1 274 ? 10.454 -13.963 8.609 1.00 90.38 274 GLY A O 1
ATOM 1964 N N . ARG A 1 275 ? 8.891 -12.582 9.452 1.00 83.56 275 ARG A N 1
ATOM 1965 C CA . ARG A 1 275 ? 9.506 -12.351 10.772 1.00 83.56 275 ARG A CA 1
ATOM 1966 C C . ARG A 1 275 ? 8.475 -12.552 11.879 1.00 83.56 275 ARG A C 1
ATOM 1968 O O . ARG A 1 275 ? 7.288 -12.620 11.599 1.00 83.56 275 ARG A O 1
ATOM 1975 N N . GLY A 1 276 ? 8.902 -12.718 13.127 1.00 73.25 276 GLY A N 1
ATOM 1976 C CA . GLY A 1 276 ? 7.976 -12.901 14.243 1.00 73.25 276 GLY A CA 1
ATOM 1977 C C . GLY A 1 276 ? 8.527 -12.428 15.583 1.00 73.25 276 GLY A C 1
ATOM 1978 O O . GLY A 1 276 ? 9.549 -12.927 16.065 1.00 73.25 276 GLY A O 1
ATOM 1979 N N . GLY A 1 277 ? 7.785 -11.512 16.208 1.00 58.59 277 GLY A N 1
ATOM 1980 C CA . GLY A 1 277 ? 7.966 -11.070 17.589 1.00 58.59 277 GLY A CA 1
ATOM 1981 C C . GLY A 1 277 ? 9.252 -10.291 17.879 1.00 58.59 277 GLY A C 1
ATOM 1982 O O . GLY A 1 277 ? 10.139 -10.138 17.043 1.00 58.59 277 GLY A O 1
ATOM 1983 N N . ALA A 1 278 ? 9.389 -9.852 19.134 1.00 48.41 278 ALA A N 1
ATOM 1984 C CA . ALA A 1 278 ? 10.438 -8.935 19.607 1.00 48.41 278 ALA A CA 1
ATOM 1985 C C . ALA A 1 278 ? 11.903 -9.389 19.387 1.00 48.41 278 ALA A C 1
ATOM 1987 O O . ALA A 1 278 ? 12.830 -8.632 19.661 1.00 48.41 278 ALA A O 1
ATOM 1988 N N . ARG A 1 279 ? 12.140 -10.620 18.910 1.00 51.62 279 ARG A N 1
ATOM 1989 C CA . ARG A 1 279 ? 13.475 -11.143 18.565 1.00 51.62 279 ARG A CA 1
ATOM 1990 C C . ARG A 1 279 ? 13.776 -11.143 17.060 1.00 51.62 279 ARG A C 1
ATOM 1992 O O . ARG A 1 279 ? 14.842 -11.617 16.681 1.00 51.62 279 ARG A O 1
ATOM 1999 N N . ARG A 1 280 ? 12.875 -10.619 16.215 1.00 70.12 280 ARG A N 1
ATOM 2000 C CA . ARG A 1 280 ? 13.051 -10.465 14.753 1.00 70.12 280 ARG A CA 1
ATOM 2001 C C . ARG A 1 280 ? 13.425 -11.776 14.031 1.00 70.12 280 ARG A C 1
ATOM 2003 O O . ARG A 1 280 ? 14.142 -11.770 13.025 1.00 70.12 280 ARG A O 1
ATOM 2010 N N . VAL A 1 281 ? 12.979 -12.914 14.571 1.00 74.00 281 VAL A N 1
ATOM 2011 C CA . VAL A 1 281 ? 13.320 -14.252 14.059 1.00 74.00 281 VAL A CA 1
ATOM 2012 C C . VAL A 1 281 ? 12.447 -14.611 12.865 1.00 74.00 281 VAL A C 1
ATOM 2014 O O . VAL A 1 281 ? 11.272 -14.260 12.834 1.00 74.00 281 VAL A O 1
ATOM 2017 N N . SER A 1 282 ? 13.005 -15.338 11.901 1.00 82.88 282 SER A N 1
ATOM 2018 C CA . SER A 1 282 ? 12.208 -15.984 10.853 1.00 82.88 282 SER A CA 1
ATOM 2019 C C . SER A 1 282 ? 11.898 -17.427 11.245 1.00 82.88 282 SER A C 1
ATOM 2021 O O . SER A 1 282 ? 12.738 -18.062 11.893 1.00 82.88 282 SER A O 1
ATOM 2023 N N . PRO A 1 283 ? 10.730 -17.964 10.858 1.00 82.62 283 PRO A N 1
ATOM 2024 C CA . PRO A 1 283 ? 10.456 -19.393 10.944 1.00 82.62 283 PRO A CA 1
ATOM 2025 C C . PRO A 1 283 ? 11.568 -20.207 10.260 1.00 82.62 283 PRO A C 1
ATOM 2027 O O . PRO A 1 283 ? 12.029 -19.812 9.192 1.00 82.62 283 PRO A O 1
ATOM 2030 N N . PRO A 1 284 ? 12.029 -21.329 10.844 1.00 80.12 284 PRO A N 1
ATOM 2031 C CA . PRO A 1 284 ? 13.096 -22.148 10.258 1.00 80.12 284 PRO A CA 1
ATOM 2032 C C . PRO A 1 284 ? 12.614 -23.015 9.084 1.00 80.12 284 PRO A C 1
ATOM 2034 O O . PRO A 1 284 ? 13.429 -23.559 8.346 1.00 80.12 284 PRO A O 1
ATOM 2037 N N . ILE A 1 285 ? 11.296 -23.166 8.936 1.00 83.94 285 ILE A N 1
ATOM 2038 C CA . ILE A 1 285 ? 10.626 -23.823 7.815 1.00 83.94 285 ILE A CA 1
ATOM 2039 C C . ILE A 1 285 ? 9.711 -22.764 7.208 1.00 83.94 285 ILE A C 1
ATOM 2041 O O . ILE A 1 285 ? 8.877 -22.202 7.917 1.00 83.94 285 ILE A O 1
ATOM 2045 N N . HIS A 1 286 ? 9.912 -22.470 5.928 1.00 91.25 286 HIS A N 1
ATOM 2046 C CA . HIS A 1 286 ? 9.183 -21.449 5.185 1.00 91.25 286 HIS A CA 1
ATOM 2047 C C . HIS A 1 286 ? 9.230 -21.761 3.680 1.00 91.25 286 HIS A C 1
ATOM 2049 O O . HIS A 1 286 ? 10.099 -22.508 3.221 1.00 91.25 286 HIS A O 1
ATOM 2055 N N . SER A 1 287 ? 8.317 -21.186 2.895 1.00 92.44 287 SER A N 1
ATOM 2056 C CA . SER A 1 287 ? 8.369 -21.265 1.426 1.00 92.44 287 SER A CA 1
ATOM 2057 C C . SER A 1 287 ? 9.545 -20.463 0.845 1.00 92.44 287 SER A C 1
ATOM 2059 O O . SER A 1 287 ? 10.052 -19.534 1.475 1.00 92.44 287 SER A O 1
ATOM 2061 N N . THR A 1 288 ? 9.983 -20.800 -0.371 1.00 95.12 288 THR A N 1
ATOM 2062 C CA . THR A 1 288 ? 11.014 -20.034 -1.093 1.00 95.12 288 THR A CA 1
ATOM 2063 C C . THR A 1 288 ? 10.538 -18.603 -1.359 1.00 95.12 288 THR A C 1
ATOM 2065 O O . THR A 1 288 ? 9.459 -18.401 -1.917 1.00 95.12 288 THR A O 1
ATOM 2068 N N . TYR A 1 289 ? 11.349 -17.613 -0.980 1.00 96.56 289 TYR A N 1
ATOM 2069 C CA . TYR A 1 289 ? 11.082 -16.205 -1.283 1.00 96.56 289 TYR A CA 1
ATOM 2070 C C . TYR A 1 289 ? 11.206 -15.946 -2.790 1.00 96.56 289 TYR A C 1
ATOM 2072 O O . TYR A 1 289 ? 12.088 -16.510 -3.444 1.00 96.56 289 TYR A O 1
ATOM 2080 N N . GLY A 1 290 ? 10.347 -15.087 -3.335 1.00 97.75 290 GLY A N 1
ATOM 2081 C CA . GLY A 1 290 ? 10.295 -14.773 -4.761 1.00 97.75 290 GLY A CA 1
ATOM 2082 C C . GLY A 1 290 ? 8.876 -14.721 -5.322 1.00 97.75 290 GLY A C 1
ATOM 2083 O O . GLY A 1 290 ? 7.925 -14.433 -4.597 1.00 97.75 290 GLY A O 1
ATOM 2084 N N . LEU A 1 291 ? 8.748 -14.973 -6.623 1.00 98.69 291 LEU A N 1
ATOM 2085 C CA . LEU A 1 291 ? 7.503 -14.836 -7.381 1.00 98.69 291 LEU A CA 1
ATOM 2086 C C . LEU A 1 291 ? 6.868 -16.199 -7.646 1.00 98.69 291 LEU A C 1
ATOM 2088 O O . LEU A 1 291 ? 7.539 -17.108 -8.143 1.00 98.69 291 LEU A O 1
ATOM 2092 N N . TRP A 1 292 ? 5.572 -16.312 -7.366 1.00 98.75 292 TRP A N 1
ATOM 2093 C CA . TRP A 1 292 ? 4.787 -17.526 -7.588 1.00 98.75 292 TRP A CA 1
ATOM 2094 C C . TRP A 1 292 ? 3.490 -17.231 -8.353 1.00 98.75 292 TRP A C 1
ATOM 2096 O O . TRP A 1 292 ? 2.962 -16.123 -8.278 1.00 98.75 292 TRP A O 1
ATOM 2106 N N . GLU A 1 293 ? 2.970 -18.236 -9.055 1.00 98.69 293 GLU A N 1
ATOM 2107 C CA . GLU A 1 293 ? 1.760 -18.191 -9.891 1.00 98.69 293 GLU A CA 1
ATOM 2108 C C . GLU A 1 293 ? 0.790 -19.318 -9.514 1.00 98.69 293 GLU A C 1
ATOM 2110 O O . GLU A 1 293 ? 1.220 -20.431 -9.208 1.00 98.69 293 GLU A O 1
ATOM 2115 N N . SER A 1 294 ? -0.513 -19.043 -9.571 1.00 98.75 294 SER A N 1
ATOM 2116 C CA . SER A 1 294 ? -1.599 -20.012 -9.397 1.00 98.75 294 SER A CA 1
ATOM 2117 C C . SER A 1 294 ? -2.663 -19.805 -10.475 1.00 98.75 294 SER A C 1
ATOM 2119 O O . SER A 1 294 ? -3.026 -18.667 -10.764 1.00 98.75 294 SER A O 1
ATOM 2121 N N . HIS A 1 295 ? -3.192 -20.894 -11.045 1.00 98.38 295 HIS A N 1
ATOM 2122 C CA . HIS A 1 295 ? -4.280 -20.871 -12.042 1.00 98.38 295 HIS A CA 1
ATOM 2123 C C . HIS A 1 295 ? -5.606 -21.477 -11.538 1.00 98.38 295 HIS A C 1
ATOM 2125 O O . HIS A 1 295 ? -6.561 -21.590 -12.307 1.00 98.38 295 HIS A O 1
ATOM 2131 N N . ASP A 1 296 ? -5.661 -21.912 -10.277 1.00 98.00 296 ASP A N 1
ATOM 2132 C CA . ASP A 1 296 ? -6.796 -22.612 -9.658 1.00 98.00 296 ASP A CA 1
ATOM 2133 C C . ASP A 1 296 ? -7.394 -21.850 -8.462 1.00 98.00 296 ASP A C 1
ATOM 2135 O O . ASP A 1 296 ? -8.108 -22.405 -7.625 1.00 98.00 296 ASP A O 1
ATOM 2139 N N . GLY A 1 297 ? -7.125 -20.547 -8.398 1.00 97.56 297 GLY A N 1
ATOM 2140 C CA . GLY A 1 297 ? -7.673 -19.657 -7.394 1.00 97.56 297 GLY A CA 1
ATOM 2141 C C . GLY A 1 297 ? -6.967 -19.760 -6.051 1.00 97.56 297 GLY A C 1
ATOM 2142 O O . GLY A 1 297 ? -7.642 -19.776 -5.020 1.00 97.56 297 GLY A O 1
ATOM 2143 N N . ALA A 1 298 ? -5.630 -19.777 -6.090 1.00 98.38 298 ALA A N 1
ATOM 2144 C CA . ALA A 1 298 ? -4.700 -19.819 -4.962 1.00 98.38 298 ALA A CA 1
ATOM 2145 C C . ALA A 1 298 ? -4.603 -21.166 -4.222 1.00 98.38 298 ALA A C 1
ATOM 2147 O O . ALA A 1 298 ? -4.120 -21.180 -3.087 1.00 98.38 298 ALA A O 1
ATOM 2148 N N . VAL A 1 299 ? -5.006 -22.282 -4.841 1.00 97.00 299 VAL A N 1
ATOM 2149 C CA . VAL A 1 299 ? -4.956 -23.622 -4.222 1.00 97.00 299 VAL A CA 1
ATOM 2150 C C . VAL A 1 299 ? -3.611 -24.309 -4.472 1.00 97.00 299 VAL A C 1
ATOM 2152 O O . VAL A 1 299 ? -3.006 -24.833 -3.536 1.00 97.00 299 VAL A O 1
ATOM 2155 N N . THR A 1 300 ? -3.101 -24.272 -5.704 1.00 96.88 300 THR A N 1
ATOM 2156 C CA . THR A 1 300 ? -1.758 -24.752 -6.061 1.00 96.88 300 THR A CA 1
ATOM 2157 C C . THR A 1 300 ? -0.913 -23.638 -6.664 1.00 96.88 300 THR A C 1
ATOM 2159 O O . THR A 1 300 ? -1.437 -22.694 -7.258 1.00 96.88 300 THR A O 1
ATOM 2162 N N . TRP A 1 301 ? 0.407 -23.736 -6.473 1.00 98.31 301 TRP A N 1
ATOM 2163 C CA . TRP A 1 301 ? 1.350 -22.665 -6.782 1.00 98.31 301 TRP A CA 1
ATOM 2164 C C . TRP A 1 301 ? 2.628 -23.179 -7.449 1.00 98.31 301 TRP A C 1
ATOM 2166 O O . TRP A 1 301 ? 3.260 -24.119 -6.963 1.00 98.31 301 TRP A O 1
ATOM 2176 N N . ASN A 1 302 ? 3.039 -22.504 -8.521 1.00 98.00 302 ASN A N 1
ATOM 2177 C CA . ASN A 1 302 ? 4.301 -22.714 -9.227 1.00 98.00 302 ASN A CA 1
ATOM 2178 C C . ASN A 1 302 ? 5.282 -21.583 -8.892 1.00 98.00 302 ASN A C 1
ATOM 2180 O O . ASN A 1 302 ? 4.906 -20.413 -8.920 1.00 98.00 302 ASN A O 1
ATOM 2184 N N . LEU A 1 303 ? 6.541 -21.915 -8.598 1.00 98.19 303 LEU A N 1
ATOM 2185 C CA . LEU A 1 303 ? 7.607 -20.925 -8.420 1.00 98.19 303 LEU A CA 1
ATOM 2186 C C . LEU A 1 303 ? 8.098 -20.460 -9.797 1.00 98.19 303 LEU A C 1
ATOM 2188 O O . LEU A 1 303 ? 8.639 -21.265 -10.554 1.00 98.19 303 LEU A O 1
ATOM 2192 N N . LEU A 1 304 ? 7.953 -19.169 -10.093 1.00 98.38 304 LEU A N 1
ATOM 2193 C CA . LEU A 1 304 ? 8.429 -18.559 -11.337 1.00 98.38 304 LEU A CA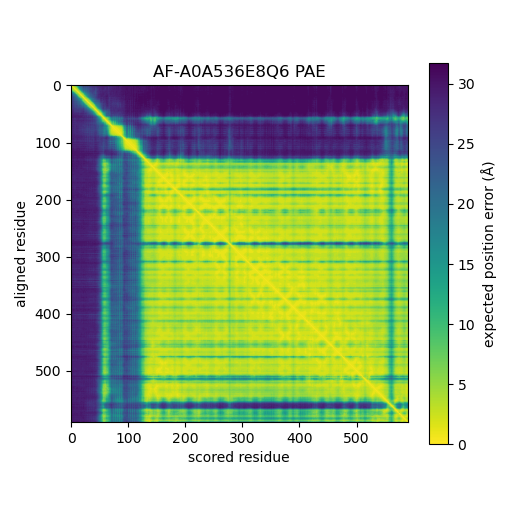 1
ATOM 2194 C C . LEU A 1 304 ? 9.882 -18.099 -11.227 1.00 98.38 304 LEU A C 1
ATOM 2196 O O . LEU A 1 304 ? 10.696 -18.327 -12.119 1.00 98.38 304 LEU A O 1
ATOM 2200 N N . MET A 1 305 ? 10.208 -17.428 -10.121 1.00 97.94 305 MET A N 1
ATOM 2201 C CA . MET A 1 305 ? 11.515 -16.814 -9.917 1.00 97.94 305 MET A CA 1
ATOM 2202 C C . MET A 1 305 ? 11.855 -16.783 -8.430 1.00 97.94 305 MET A C 1
ATOM 2204 O O . MET A 1 305 ? 11.202 -16.092 -7.650 1.00 97.94 305 MET A O 1
ATOM 2208 N N . ALA A 1 306 ? 12.889 -17.528 -8.039 1.00 97.75 306 ALA A N 1
ATOM 2209 C CA . ALA A 1 306 ? 13.439 -17.476 -6.689 1.00 97.75 306 ALA A CA 1
ATOM 2210 C C . ALA A 1 306 ? 14.223 -16.175 -6.466 1.00 97.75 306 ALA A C 1
ATOM 2212 O O . ALA A 1 306 ? 14.934 -15.712 -7.359 1.00 97.75 306 ALA A O 1
ATOM 2213 N N . ALA A 1 307 ? 14.150 -15.632 -5.253 1.00 96.38 307 ALA A N 1
ATOM 2214 C CA . ALA A 1 307 ? 15.005 -14.529 -4.835 1.00 96.38 307 ALA A CA 1
ATOM 2215 C C . ALA A 1 307 ? 16.488 -14.964 -4.793 1.00 96.38 307 ALA A C 1
ATOM 2217 O O . ALA A 1 307 ? 16.784 -16.090 -4.373 1.00 96.38 307 ALA A O 1
ATOM 2218 N N . PRO A 1 308 ? 17.440 -14.105 -5.208 1.00 92.56 308 PRO A N 1
ATOM 2219 C CA . PRO A 1 308 ? 18.862 -14.429 -5.128 1.00 92.56 308 PRO A CA 1
ATOM 2220 C C . PRO A 1 308 ? 19.334 -14.518 -3.661 1.00 92.56 308 PRO A C 1
ATOM 2222 O O . PRO A 1 308 ? 18.720 -13.902 -2.791 1.00 92.56 308 PRO A O 1
ATOM 2225 N N . PRO A 1 309 ? 20.451 -15.212 -3.349 1.00 85.00 309 PRO A N 1
ATOM 2226 C CA . PRO A 1 309 ? 20.819 -15.587 -1.971 1.00 85.00 309 PRO A CA 1
ATOM 2227 C C . PRO A 1 309 ? 21.026 -14.457 -0.944 1.00 85.00 309 PRO A C 1
ATOM 2229 O O . PRO A 1 309 ? 21.132 -14.745 0.246 1.00 85.00 309 PRO A O 1
ATOM 2232 N N . VAL A 1 310 ? 21.130 -13.200 -1.385 1.00 79.75 310 VAL A N 1
ATOM 2233 C CA . VAL A 1 310 ? 21.266 -12.005 -0.524 1.00 79.75 310 VAL A CA 1
ATOM 2234 C C . VAL A 1 310 ? 19.969 -11.198 -0.393 1.00 79.75 310 VAL A C 1
ATOM 2236 O O . VAL A 1 310 ? 19.884 -10.312 0.452 1.00 79.75 310 VAL A O 1
ATOM 2239 N N . SER A 1 311 ? 18.965 -11.489 -1.221 1.00 88.94 311 SER A N 1
ATOM 2240 C CA . SER A 1 311 ? 17.679 -10.798 -1.221 1.00 88.94 311 SER A CA 1
ATOM 2241 C C . SER A 1 311 ? 16.767 -11.342 -0.125 1.00 88.94 311 SER A C 1
ATOM 2243 O O . SER A 1 311 ? 16.762 -12.539 0.171 1.00 88.94 311 SER A O 1
ATOM 2245 N N . LEU A 1 312 ? 15.951 -10.463 0.461 1.00 89.69 312 LEU A N 1
ATOM 2246 C CA . LEU A 1 312 ? 14.903 -10.864 1.399 1.00 89.69 312 LEU A CA 1
ATOM 2247 C C . LEU A 1 312 ? 13.626 -11.353 0.696 1.00 89.69 312 LEU A C 1
ATOM 2249 O O . LEU A 1 312 ? 12.759 -11.899 1.373 1.00 89.69 312 LEU A O 1
ATOM 2253 N N . GLY A 1 313 ? 13.517 -11.212 -0.629 1.00 95.50 313 GLY A N 1
ATOM 2254 C CA . GLY A 1 313 ? 12.375 -11.681 -1.411 1.00 95.50 313 GLY A CA 1
ATOM 2255 C C . GLY A 1 313 ? 11.954 -10.743 -2.534 1.00 95.50 313 GLY A C 1
ATOM 2256 O O . GLY A 1 313 ? 12.637 -9.763 -2.837 1.00 95.50 313 GLY A O 1
ATOM 2257 N N . ALA A 1 314 ? 10.813 -11.069 -3.142 1.00 97.62 314 ALA A N 1
ATOM 2258 C CA . ALA A 1 314 ? 10.138 -10.183 -4.081 1.00 97.62 314 ALA A CA 1
ATOM 2259 C C . ALA A 1 314 ? 9.278 -9.175 -3.304 1.00 97.62 314 ALA A C 1
ATOM 2261 O O . ALA A 1 314 ? 8.421 -9.580 -2.521 1.00 97.62 314 ALA A O 1
ATOM 2262 N N . THR A 1 315 ? 9.505 -7.883 -3.536 1.00 96.06 315 THR A N 1
ATOM 2263 C CA . THR A 1 315 ? 8.861 -6.767 -2.821 1.00 96.06 315 THR A CA 1
ATOM 2264 C C . THR A 1 315 ? 7.646 -6.196 -3.548 1.00 96.06 315 THR A C 1
ATOM 2266 O O . THR A 1 315 ? 6.841 -5.501 -2.935 1.00 96.06 315 THR A O 1
ATOM 2269 N N . ASP A 1 316 ? 7.502 -6.456 -4.850 1.00 97.44 316 ASP A N 1
ATOM 2270 C CA . ASP A 1 316 ? 6.338 -6.038 -5.637 1.00 97.44 316 ASP A CA 1
ATOM 2271 C C . ASP A 1 316 ? 6.126 -6.975 -6.843 1.00 97.44 316 ASP A C 1
ATOM 2273 O O . ASP A 1 316 ? 7.080 -7.554 -7.372 1.00 97.44 316 ASP A O 1
ATOM 2277 N N . ILE A 1 317 ? 4.874 -7.096 -7.291 1.00 98.50 317 ILE A N 1
ATOM 2278 C CA . ILE A 1 317 ? 4.498 -7.641 -8.599 1.00 98.50 317 ILE A CA 1
ATOM 2279 C C . ILE A 1 317 ? 3.283 -6.889 -9.156 1.00 98.50 317 ILE A C 1
ATOM 2281 O O . ILE A 1 317 ? 2.210 -6.841 -8.551 1.00 98.50 317 ILE A O 1
ATOM 2285 N N . ARG A 1 318 ? 3.441 -6.323 -10.354 1.00 98.25 318 ARG A N 1
ATOM 2286 C CA . ARG A 1 318 ? 2.419 -5.581 -11.096 1.00 98.25 318 ARG A CA 1
ATOM 2287 C C . ARG A 1 318 ? 2.171 -6.258 -12.437 1.00 98.25 318 ARG A C 1
ATOM 2289 O O . ARG A 1 318 ? 3.081 -6.388 -13.251 1.00 98.25 318 ARG A O 1
ATOM 2296 N N . MET A 1 319 ? 0.928 -6.658 -12.671 1.00 98.19 319 MET A N 1
ATOM 2297 C CA . MET A 1 319 ? 0.463 -7.106 -13.981 1.00 98.19 319 MET A CA 1
ATOM 2298 C C . MET A 1 319 ? -0.048 -5.911 -14.781 1.00 98.19 319 MET A C 1
ATOM 2300 O O . MET A 1 319 ? -0.772 -5.072 -14.246 1.00 98.19 319 MET A O 1
ATOM 2304 N N . ASP A 1 320 ? 0.277 -5.859 -16.070 1.00 97.25 320 ASP A N 1
ATOM 2305 C CA . ASP A 1 320 ? -0.323 -4.899 -16.988 1.00 97.25 320 ASP A CA 1
ATOM 2306 C C . ASP A 1 320 ? -1.808 -5.247 -17.249 1.00 97.25 320 ASP A C 1
ATOM 2308 O O . ASP A 1 320 ? -2.100 -6.282 -17.855 1.00 97.25 320 ASP A O 1
ATOM 2312 N N . PRO A 1 321 ? -2.769 -4.385 -16.854 1.00 92.69 321 PRO A N 1
ATOM 2313 C CA . PRO A 1 321 ? -4.198 -4.678 -16.968 1.00 92.69 321 PRO A CA 1
ATOM 2314 C C . PRO A 1 321 ? -4.709 -4.727 -18.419 1.00 92.69 321 PRO A C 1
ATOM 2316 O O . PRO A 1 321 ? -5.843 -5.146 -18.653 1.00 92.69 321 PRO A O 1
ATOM 2319 N N . ARG A 1 322 ? -3.906 -4.292 -19.402 1.00 93.75 322 ARG A N 1
ATOM 2320 C CA . ARG A 1 322 ? -4.209 -4.364 -20.843 1.00 93.75 322 ARG A CA 1
ATOM 2321 C C . ARG A 1 322 ? -3.409 -5.438 -21.576 1.00 93.75 322 ARG A C 1
ATOM 2323 O O . ARG A 1 322 ? -3.775 -5.794 -22.693 1.00 93.75 322 ARG A O 1
ATOM 2330 N N . SER A 1 323 ? -2.340 -5.938 -20.965 1.00 95.50 323 SER A N 1
ATOM 2331 C CA . SER A 1 323 ? -1.441 -6.949 -21.523 1.00 95.50 323 SER A CA 1
ATOM 2332 C C . SER A 1 323 ? -1.046 -7.936 -20.417 1.00 95.50 323 SER A C 1
ATOM 2334 O O . SER A 1 323 ? 0.088 -7.899 -19.953 1.00 95.50 323 SER A O 1
ATOM 2336 N N . PRO A 1 324 ? -1.953 -8.815 -19.948 1.00 94.62 324 PRO A N 1
ATOM 2337 C CA . PRO A 1 324 ? -1.769 -9.568 -18.699 1.00 94.62 324 PRO A CA 1
ATOM 2338 C C . PRO A 1 324 ? -0.616 -10.589 -18.702 1.00 94.62 324 PRO A C 1
ATOM 2340 O O . PRO A 1 324 ? -0.257 -11.096 -17.646 1.00 94.62 324 PRO A O 1
ATOM 2343 N N . THR A 1 325 ? 0.014 -10.867 -19.851 1.00 96.38 325 THR A N 1
ATOM 2344 C CA . THR A 1 325 ? 1.286 -11.617 -19.917 1.00 96.38 325 THR A CA 1
ATOM 2345 C C . THR A 1 325 ? 2.511 -10.747 -19.610 1.00 96.38 325 THR A C 1
ATOM 2347 O O . THR A 1 325 ? 3.617 -11.264 -19.475 1.00 96.38 325 THR A O 1
ATOM 2350 N N . THR A 1 326 ? 2.344 -9.426 -19.535 1.00 98.56 326 THR A N 1
ATOM 2351 C CA . THR A 1 326 ? 3.389 -8.467 -19.176 1.00 98.56 326 THR A CA 1
ATOM 2352 C C . THR A 1 326 ? 3.347 -8.217 -17.677 1.00 98.56 326 THR A C 1
ATOM 2354 O O . THR A 1 326 ? 2.373 -7.678 -17.149 1.00 98.56 326 THR A O 1
ATOM 2357 N N . LEU A 1 327 ? 4.425 -8.607 -17.002 1.00 98.81 327 LEU A N 1
ATOM 2358 C CA . LEU A 1 327 ? 4.582 -8.490 -15.557 1.00 98.81 327 LEU A CA 1
ATOM 2359 C C . LEU A 1 327 ? 5.818 -7.650 -15.241 1.00 98.81 327 LEU A C 1
ATOM 2361 O O . LEU A 1 327 ? 6.848 -7.772 -15.904 1.00 98.81 327 LEU A O 1
ATOM 2365 N N . TYR A 1 328 ? 5.727 -6.850 -14.188 1.00 98.88 328 TYR A N 1
ATOM 2366 C CA . TYR A 1 328 ? 6.838 -6.110 -13.599 1.00 98.88 328 TYR A CA 1
ATOM 2367 C C . TYR A 1 328 ? 6.983 -6.540 -12.149 1.00 98.88 328 TYR A C 1
ATOM 2369 O O . TYR A 1 328 ? 5.982 -6.650 -11.447 1.00 98.88 328 TYR A O 1
ATOM 2377 N N . ALA A 1 329 ? 8.203 -6.785 -11.693 1.00 98.62 329 ALA A N 1
ATOM 2378 C CA . ALA A 1 329 ? 8.455 -7.207 -10.323 1.00 98.62 329 ALA A CA 1
ATOM 2379 C C . ALA A 1 329 ? 9.758 -6.612 -9.796 1.00 98.62 329 ALA A C 1
ATOM 2381 O O . ALA A 1 329 ? 10.669 -6.320 -10.571 1.00 98.62 329 ALA A O 1
ATOM 2382 N N . SER A 1 330 ? 9.859 -6.450 -8.482 1.00 97.94 330 SER A N 1
ATOM 2383 C CA . SER A 1 330 ? 11.081 -5.996 -7.818 1.00 97.94 330 SER A CA 1
ATOM 2384 C C . SER A 1 330 ? 11.516 -6.971 -6.734 1.00 97.94 330 SER A C 1
ATOM 2386 O O . SER A 1 330 ? 10.689 -7.620 -6.094 1.00 97.94 330 SER A O 1
ATOM 2388 N N . PHE A 1 331 ? 12.829 -7.070 -6.535 1.00 97.31 331 PHE A N 1
ATOM 2389 C CA . PHE A 1 331 ? 13.437 -7.866 -5.475 1.00 97.31 331 PHE A CA 1
ATOM 2390 C C . PHE A 1 331 ? 14.267 -6.977 -4.555 1.00 97.31 331 PHE A C 1
ATOM 2392 O O . PHE A 1 331 ? 15.045 -6.136 -5.014 1.00 97.31 331 PHE A O 1
ATOM 2399 N N . TRP A 1 332 ? 14.136 -7.209 -3.249 1.00 94.75 332 TRP A N 1
ATOM 2400 C CA . TRP A 1 332 ? 14.917 -6.520 -2.226 1.00 94.75 332 TRP A CA 1
ATOM 2401 C C . TRP A 1 332 ? 16.416 -6.696 -2.478 1.00 94.75 332 TRP A C 1
ATOM 2403 O O . TRP A 1 332 ? 16.860 -7.820 -2.728 1.00 94.75 332 TRP A O 1
ATOM 2413 N N . SER A 1 333 ? 17.201 -5.624 -2.355 1.00 94.44 333 SER A N 1
ATOM 2414 C CA . SER A 1 333 ? 18.663 -5.629 -2.535 1.00 94.44 333 SER A CA 1
ATOM 2415 C C . SER A 1 333 ? 19.186 -6.058 -3.912 1.00 94.44 333 SER A C 1
ATOM 2417 O O . SER A 1 333 ? 20.392 -6.259 -4.060 1.00 94.44 333 SER A O 1
ATOM 2419 N N . ASP A 1 334 ? 18.319 -6.196 -4.915 1.00 95.38 334 ASP A N 1
ATOM 2420 C CA . ASP A 1 334 ? 18.697 -6.663 -6.249 1.00 95.38 334 ASP A CA 1
ATOM 2421 C C . ASP A 1 334 ? 18.212 -5.695 -7.335 1.00 95.38 334 ASP A C 1
ATOM 2423 O O . ASP A 1 334 ? 18.870 -4.680 -7.575 1.00 95.38 334 ASP A O 1
ATOM 2427 N N . LYS A 1 335 ? 17.110 -6.002 -8.034 1.00 96.81 335 LYS A N 1
ATOM 2428 C CA . LYS A 1 335 ? 16.705 -5.305 -9.265 1.00 96.81 335 LYS A CA 1
ATOM 2429 C C . LYS A 1 335 ? 15.195 -5.288 -9.475 1.00 96.81 335 LYS A C 1
ATOM 2431 O O . LYS A 1 335 ? 14.437 -6.037 -8.857 1.00 96.81 335 LYS A O 1
ATOM 2436 N N . ILE A 1 336 ? 14.799 -4.461 -10.436 1.00 98.62 336 ILE A N 1
ATOM 2437 C CA . ILE A 1 336 ? 13.501 -4.479 -11.102 1.00 98.62 336 ILE A CA 1
ATOM 2438 C C . ILE A 1 336 ? 13.606 -5.363 -12.354 1.00 98.62 336 ILE A C 1
ATOM 2440 O O . ILE A 1 336 ? 14.572 -5.276 -13.120 1.00 98.62 336 ILE A O 1
ATOM 2444 N N . TYR A 1 337 ? 12.599 -6.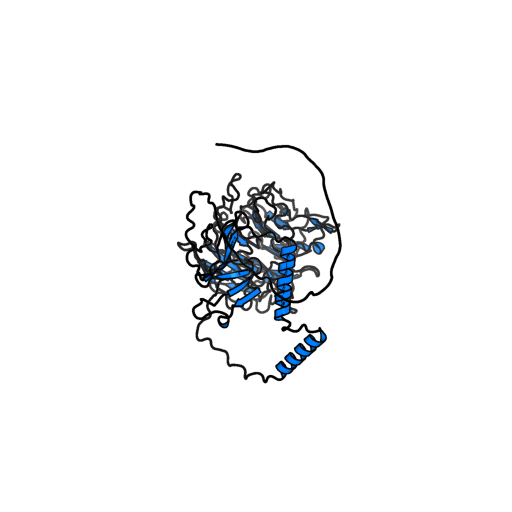201 -12.575 1.00 98.81 337 TYR A N 1
ATOM 2445 C CA . TYR A 1 337 ? 12.499 -7.164 -13.665 1.00 98.81 337 TYR A CA 1
ATOM 2446 C C . TYR A 1 337 ? 11.196 -6.996 -14.449 1.00 98.81 337 TYR A C 1
ATOM 2448 O O . TYR A 1 337 ? 10.165 -6.617 -13.895 1.00 98.81 337 TYR A O 1
ATOM 2456 N N . LYS A 1 338 ? 11.244 -7.338 -15.739 1.00 98.75 338 LYS A N 1
ATOM 2457 C CA . LYS A 1 338 ? 10.092 -7.437 -16.638 1.00 98.75 338 LYS A CA 1
ATOM 2458 C C . LYS A 1 338 ? 9.988 -8.844 -17.221 1.00 98.75 338 LYS A C 1
ATOM 2460 O O . LYS A 1 338 ? 10.994 -9.399 -17.664 1.00 98.75 338 LYS A O 1
ATOM 2465 N N . SER A 1 339 ? 8.769 -9.363 -17.292 1.00 98.81 339 SER A N 1
ATOM 2466 C CA . SER A 1 339 ? 8.371 -10.476 -18.154 1.00 98.81 339 SER A CA 1
ATOM 2467 C C . SER A 1 339 ? 7.364 -9.984 -19.200 1.00 98.81 339 SER A C 1
ATOM 2469 O O . SER A 1 339 ? 6.665 -8.993 -18.984 1.00 98.81 339 SER A O 1
ATOM 2471 N N . THR A 1 340 ? 7.294 -10.668 -20.341 1.00 98.31 340 THR A N 1
ATOM 2472 C CA . THR A 1 340 ? 6.284 -10.457 -21.399 1.00 98.31 340 THR A CA 1
ATOM 2473 C C . THR A 1 340 ? 5.530 -11.740 -21.774 1.00 98.31 340 THR A C 1
ATOM 2475 O O . THR A 1 340 ? 4.711 -11.732 -22.695 1.00 98.31 340 THR A O 1
ATOM 2478 N N . ASP A 1 341 ? 5.808 -12.843 -21.076 1.00 97.94 341 ASP A N 1
ATOM 2479 C CA . ASP A 1 341 ? 5.364 -14.208 -21.372 1.00 97.94 341 ASP A CA 1
ATOM 2480 C C . ASP A 1 341 ? 4.672 -14.892 -20.174 1.00 97.94 341 ASP A C 1
ATOM 2482 O O . ASP A 1 341 ? 4.674 -16.115 -20.071 1.00 97.94 341 ASP A O 1
ATOM 2486 N N . GLY A 1 342 ? 4.063 -14.108 -19.276 1.00 97.12 342 GLY A N 1
ATOM 2487 C CA . GLY A 1 342 ? 3.356 -14.617 -18.091 1.00 97.12 342 GLY A CA 1
ATOM 2488 C C . GLY A 1 342 ? 4.282 -15.000 -16.935 1.00 97.12 342 GLY A C 1
ATOM 2489 O O . GLY A 1 342 ? 3.891 -15.742 -16.047 1.00 97.12 342 GLY A O 1
ATOM 2490 N N . GLY A 1 343 ? 5.523 -14.511 -16.934 1.00 97.81 343 GLY A N 1
ATOM 2491 C CA . GLY A 1 343 ? 6.512 -14.819 -15.903 1.00 97.81 343 GLY A CA 1
ATOM 2492 C C . GLY A 1 343 ? 7.358 -16.063 -16.179 1.00 97.81 343 GLY A C 1
ATOM 2493 O O . GLY A 1 343 ? 8.113 -16.474 -15.298 1.00 97.81 343 GLY A O 1
ATOM 2494 N N . ALA A 1 344 ? 7.282 -16.637 -17.385 1.00 97.25 344 ALA A N 1
ATOM 2495 C CA . ALA A 1 344 ? 8.124 -17.760 -17.796 1.00 97.25 344 ALA A CA 1
ATOM 2496 C C . ALA A 1 344 ? 9.591 -17.341 -18.019 1.00 97.25 344 ALA A C 1
ATOM 2498 O O . ALA A 1 344 ? 10.507 -18.113 -17.725 1.00 97.25 344 ALA A O 1
ATOM 2499 N N . THR A 1 345 ? 9.836 -16.113 -18.491 1.00 98.19 345 THR A N 1
ATOM 2500 C CA . THR A 1 345 ? 11.169 -15.501 -18.552 1.00 98.19 345 THR A CA 1
ATOM 2501 C C . THR A 1 345 ? 11.165 -14.071 -18.013 1.00 98.19 345 THR A C 1
ATOM 2503 O O . THR A 1 345 ? 10.184 -13.337 -18.131 1.00 98.19 345 THR A O 1
ATOM 2506 N N . TRP A 1 346 ? 12.289 -13.669 -17.412 1.00 98.56 346 TRP A N 1
ATOM 2507 C CA . TRP A 1 346 ? 12.461 -12.368 -16.763 1.00 98.56 346 TRP A CA 1
ATOM 2508 C C . TRP A 1 346 ? 13.754 -11.696 -17.223 1.00 98.56 346 TRP A C 1
ATOM 2510 O O . TRP A 1 346 ? 14.814 -12.321 -17.253 1.00 98.56 346 TRP A O 1
ATOM 2520 N N . SER A 1 347 ? 13.676 -10.406 -17.546 1.00 98.50 347 SER A N 1
ATOM 2521 C CA . SER A 1 347 ? 14.821 -9.563 -17.913 1.00 98.50 347 SER A CA 1
ATOM 2522 C C . SER A 1 347 ? 14.937 -8.370 -16.959 1.00 98.50 347 SER A C 1
ATOM 2524 O O . SER A 1 347 ? 13.916 -7.749 -16.661 1.00 98.50 347 SER A O 1
ATOM 2526 N N . PRO A 1 348 ? 16.141 -8.020 -16.468 1.00 98.38 348 PRO A N 1
ATOM 2527 C CA . PRO A 1 348 ? 16.325 -6.858 -15.606 1.00 98.38 348 PRO A CA 1
ATOM 2528 C C . PRO A 1 348 ? 16.129 -5.558 -16.395 1.00 98.38 348 PRO A C 1
ATOM 2530 O O . PRO A 1 348 ? 16.660 -5.408 -17.496 1.00 98.38 348 PRO A O 1
ATOM 2533 N N . ILE A 1 349 ? 15.415 -4.601 -15.807 1.00 98.62 349 ILE A N 1
ATOM 2534 C CA . ILE A 1 349 ? 15.065 -3.315 -16.423 1.00 98.62 349 ILE A CA 1
ATOM 2535 C C . ILE A 1 349 ? 15.611 -2.144 -15.599 1.00 98.62 349 ILE A C 1
ATOM 2537 O O . ILE A 1 349 ? 14.871 -1.431 -14.934 1.00 98.62 349 ILE A O 1
ATOM 2541 N N . MET A 1 350 ? 16.937 -1.966 -15.624 1.00 98.38 350 MET A N 1
ATOM 2542 C CA . MET A 1 350 ? 17.662 -1.010 -14.760 1.00 98.38 350 MET A CA 1
ATOM 2543 C C . MET A 1 350 ? 18.285 0.182 -15.512 1.00 98.38 350 MET A C 1
ATOM 2545 O O . MET A 1 350 ? 19.030 0.964 -14.928 1.00 98.38 350 MET A O 1
ATOM 2549 N N . ASN A 1 351 ? 18.050 0.315 -16.819 1.00 98.56 351 ASN A N 1
ATOM 2550 C CA . ASN A 1 351 ? 18.712 1.332 -17.638 1.00 98.56 351 ASN A CA 1
ATOM 2551 C C . ASN A 1 351 ? 18.211 2.746 -17.292 1.00 98.56 351 ASN A C 1
ATOM 2553 O O . ASN A 1 351 ? 17.009 2.985 -17.320 1.00 98.56 351 ASN A O 1
ATOM 2557 N N . GLY A 1 352 ? 19.119 3.675 -16.988 1.00 98.25 352 GLY A N 1
ATOM 2558 C CA . GLY A 1 352 ? 18.787 5.034 -16.533 1.00 98.25 352 GLY A CA 1
ATOM 2559 C C . GLY A 1 352 ? 18.611 5.192 -15.015 1.00 98.25 352 GLY A C 1
ATOM 2560 O O . GLY A 1 352 ? 18.504 6.318 -14.537 1.00 98.25 352 GLY A O 1
ATOM 2561 N N . LEU A 1 353 ? 18.647 4.096 -14.246 1.00 98.31 353 LEU A N 1
ATOM 2562 C CA . LEU A 1 353 ? 18.796 4.144 -12.786 1.00 98.31 353 LEU A CA 1
ATOM 2563 C C . LEU A 1 353 ? 20.279 4.357 -12.396 1.00 98.31 353 LEU A C 1
ATOM 2565 O O . LEU A 1 353 ? 21.158 4.141 -13.240 1.00 98.31 353 LEU A O 1
ATOM 2569 N N . PRO A 1 354 ? 20.588 4.772 -11.148 1.00 97.38 354 PRO A N 1
ATOM 2570 C CA . PRO A 1 354 ? 21.953 5.094 -10.725 1.00 97.38 354 PRO A CA 1
ATOM 2571 C C . PRO A 1 354 ? 22.939 3.934 -10.942 1.00 97.38 354 PRO A C 1
ATOM 2573 O O . PRO A 1 354 ? 22.750 2.824 -10.443 1.00 97.38 354 PRO A O 1
ATOM 2576 N N . THR A 1 355 ? 23.998 4.186 -11.715 1.00 95.06 355 THR A N 1
ATOM 2577 C CA . THR A 1 355 ? 24.994 3.173 -12.118 1.00 95.06 355 THR A CA 1
ATOM 2578 C C . THR A 1 355 ? 26.088 2.942 -11.078 1.00 95.06 355 THR A C 1
ATOM 2580 O O . THR A 1 355 ? 26.832 1.967 -11.168 1.00 95.06 355 THR A O 1
ATOM 2583 N N . ASP A 1 356 ? 26.181 3.832 -10.095 1.00 94.38 356 ASP A N 1
ATOM 2584 C CA . ASP A 1 356 ? 27.083 3.804 -8.950 1.00 94.38 356 ASP A CA 1
ATOM 2585 C C . ASP A 1 356 ? 26.441 3.186 -7.697 1.00 94.38 356 ASP A C 1
ATOM 2587 O O . ASP A 1 356 ? 27.070 3.173 -6.640 1.00 94.38 356 ASP A O 1
ATOM 2591 N N . ALA A 1 357 ? 25.213 2.667 -7.797 1.00 96.31 357 ALA A N 1
ATOM 2592 C CA . ALA A 1 357 ? 24.476 2.103 -6.675 1.00 96.31 357 ALA A CA 1
ATOM 2593 C C . ALA A 1 357 ? 24.944 0.700 -6.255 1.00 96.31 357 ALA A C 1
ATOM 2595 O O . ALA A 1 357 ? 25.197 -0.190 -7.070 1.00 96.31 357 ALA A O 1
ATOM 2596 N N . ASN A 1 358 ? 24.946 0.476 -4.944 1.00 94.94 358 ASN A N 1
ATOM 2597 C CA . ASN A 1 358 ? 25.119 -0.808 -4.284 1.00 94.94 358 ASN A CA 1
ATOM 2598 C C . ASN A 1 358 ? 23.838 -1.166 -3.506 1.00 94.94 358 ASN A C 1
ATOM 2600 O O . ASN A 1 358 ? 23.789 -1.101 -2.276 1.00 94.94 358 ASN A O 1
ATOM 2604 N N . PHE A 1 359 ? 22.789 -1.562 -4.237 1.00 94.25 359 PHE A N 1
ATOM 2605 C CA . PHE A 1 359 ? 21.473 -1.928 -3.681 1.00 94.25 359 PHE A CA 1
ATOM 2606 C C . PHE A 1 359 ? 21.542 -3.026 -2.601 1.00 94.25 359 PHE A C 1
ATOM 2608 O O . PHE A 1 359 ? 20.721 -3.060 -1.681 1.00 94.25 359 PHE A O 1
ATOM 2615 N N . ALA A 1 360 ? 22.550 -3.902 -2.672 1.00 91.81 360 ALA A N 1
ATOM 2616 C CA . ALA A 1 360 ? 22.788 -4.931 -1.667 1.00 91.81 360 ALA A CA 1
ATOM 2617 C C . ALA A 1 360 ? 23.266 -4.348 -0.329 1.00 91.81 360 ALA A C 1
ATOM 2619 O O . ALA A 1 360 ? 22.743 -4.729 0.716 1.00 91.81 360 ALA A O 1
ATOM 2620 N N . ALA A 1 361 ? 24.211 -3.402 -0.346 1.00 90.12 361 ALA A N 1
ATOM 2621 C CA . ALA A 1 361 ? 24.654 -2.713 0.868 1.00 90.12 361 ALA A CA 1
ATOM 2622 C C . ALA A 1 361 ? 23.593 -1.746 1.415 1.00 90.12 361 ALA A C 1
ATOM 2624 O O . ALA A 1 361 ? 23.439 -1.645 2.629 1.00 90.12 361 ALA A O 1
ATOM 2625 N N . GLY A 1 362 ? 22.846 -1.077 0.531 1.00 87.50 362 GLY A N 1
ATOM 2626 C CA . GLY A 1 362 ? 21.777 -0.150 0.913 1.00 87.50 362 GLY A CA 1
ATOM 2627 C C . GLY A 1 362 ? 20.496 -0.809 1.423 1.00 87.50 362 GLY A C 1
ATOM 2628 O O . GLY A 1 362 ? 19.612 -0.099 1.878 1.00 87.50 362 GLY A O 1
ATOM 2629 N N . LEU A 1 363 ? 20.376 -2.142 1.352 1.00 90.44 363 LEU A N 1
ATOM 2630 C CA . LEU A 1 363 ? 19.131 -2.867 1.646 1.00 90.44 363 LEU A CA 1
ATOM 2631 C C . LEU A 1 363 ? 17.923 -2.337 0.842 1.00 90.44 363 LEU A C 1
ATOM 2633 O O . LEU A 1 363 ? 16.791 -2.357 1.316 1.00 90.44 363 LEU A O 1
ATOM 2637 N N . THR A 1 364 ? 18.178 -1.861 -0.382 1.00 94.69 364 THR A N 1
ATOM 2638 C CA . THR A 1 364 ? 17.212 -1.096 -1.177 1.00 94.69 364 THR A CA 1
ATOM 2639 C C . THR A 1 364 ? 15.942 -1.894 -1.472 1.00 94.69 364 THR A C 1
ATOM 2641 O O . THR A 1 364 ? 15.990 -3.004 -2.017 1.00 94.69 364 THR A O 1
ATOM 2644 N N . ARG A 1 365 ? 14.796 -1.267 -1.190 1.00 95.50 365 ARG A N 1
ATOM 2645 C CA . ARG A 1 365 ? 13.463 -1.698 -1.618 1.00 95.50 365 ARG A CA 1
ATOM 2646 C C . ARG A 1 365 ? 12.971 -0.798 -2.743 1.00 95.50 365 ARG A C 1
ATOM 2648 O O . ARG A 1 365 ? 12.783 0.398 -2.544 1.00 95.50 365 ARG A O 1
ATOM 2655 N N . PHE A 1 366 ? 12.690 -1.394 -3.897 1.00 97.12 366 PHE A N 1
ATOM 2656 C CA . PHE A 1 366 ? 11.966 -0.724 -4.974 1.00 97.12 366 PHE A CA 1
ATOM 2657 C C . PHE A 1 366 ? 10.461 -0.930 -4.786 1.00 97.12 366 PHE A C 1
ATOM 2659 O O . PHE A 1 366 ? 9.995 -2.074 -4.766 1.00 97.12 366 PHE A O 1
ATOM 2666 N N . ASN A 1 367 ? 9.698 0.158 -4.729 1.00 97.25 367 ASN A N 1
ATOM 2667 C CA . ASN A 1 367 ? 8.252 0.136 -4.961 1.00 97.25 367 ASN A CA 1
ATOM 2668 C C . ASN A 1 367 ? 7.972 0.342 -6.467 1.00 97.25 367 ASN A C 1
ATOM 2670 O O . ASN A 1 367 ? 8.716 1.085 -7.113 1.00 97.25 367 ASN A O 1
ATOM 2674 N N . LEU A 1 368 ? 6.954 -0.311 -7.044 1.00 98.12 368 LEU A N 1
ATOM 2675 C CA . LEU A 1 368 ? 6.589 -0.169 -8.460 1.00 98.12 368 LEU A CA 1
ATOM 2676 C C . LEU A 1 368 ? 5.141 0.296 -8.626 1.00 98.12 368 LEU A C 1
ATOM 2678 O O . LEU A 1 368 ? 4.217 -0.423 -8.270 1.00 98.12 368 LEU A O 1
ATOM 2682 N N . ALA A 1 369 ? 4.922 1.418 -9.305 1.00 98.44 369 ALA A N 1
ATOM 2683 C CA . ALA A 1 369 ? 3.591 1.850 -9.723 1.00 98.44 369 ALA A CA 1
ATOM 2684 C C . ALA A 1 369 ? 3.422 1.702 -11.240 1.00 98.44 369 ALA A C 1
ATOM 2686 O O . ALA A 1 369 ? 4.368 1.919 -11.999 1.00 98.44 369 ALA A O 1
ATOM 2687 N N . LEU A 1 370 ? 2.212 1.358 -11.690 1.00 98.44 370 LEU A N 1
ATOM 2688 C CA . LEU A 1 370 ? 1.908 1.098 -13.097 1.00 98.44 370 LEU A CA 1
ATOM 2689 C C . LEU A 1 370 ? 0.585 1.745 -13.514 1.00 98.44 370 LEU A C 1
ATOM 2691 O O . LEU A 1 370 ? -0.465 1.439 -12.953 1.00 98.44 370 LEU A O 1
ATOM 2695 N N . SER A 1 371 ? 0.638 2.581 -14.550 1.00 98.19 371 SER A N 1
ATOM 2696 C CA . SER A 1 371 ? -0.531 3.136 -15.236 1.00 98.19 371 SER A CA 1
ATOM 2697 C C . SER A 1 371 ? -0.527 2.692 -16.696 1.00 98.19 371 SER A C 1
ATOM 2699 O O . SER A 1 371 ? 0.513 2.715 -17.355 1.00 98.19 371 SER A O 1
ATOM 2701 N N . HIS A 1 372 ? -1.685 2.301 -17.230 1.00 96.75 372 HIS A N 1
ATOM 2702 C CA . HIS A 1 372 ? -1.823 1.978 -18.651 1.00 96.75 372 HIS A CA 1
ATOM 2703 C C . HIS A 1 372 ? -3.154 2.533 -19.167 1.00 96.75 372 HIS A C 1
ATOM 2705 O O . HIS A 1 372 ? -4.176 1.845 -19.259 1.00 96.75 372 HIS A O 1
ATOM 2711 N N . ALA A 1 373 ? -3.136 3.826 -19.491 1.00 94.38 373 ALA A N 1
ATOM 2712 C CA . ALA A 1 373 ? -4.274 4.555 -20.036 1.00 94.38 373 ALA A CA 1
ATOM 2713 C C . ALA A 1 373 ? -4.724 4.012 -21.411 1.00 94.38 373 ALA A C 1
ATOM 2715 O O . ALA A 1 373 ? -3.971 3.366 -22.140 1.00 94.38 373 ALA A O 1
ATOM 2716 N N . ALA A 1 374 ? -5.979 4.270 -21.788 1.00 92.69 374 ALA A N 1
ATO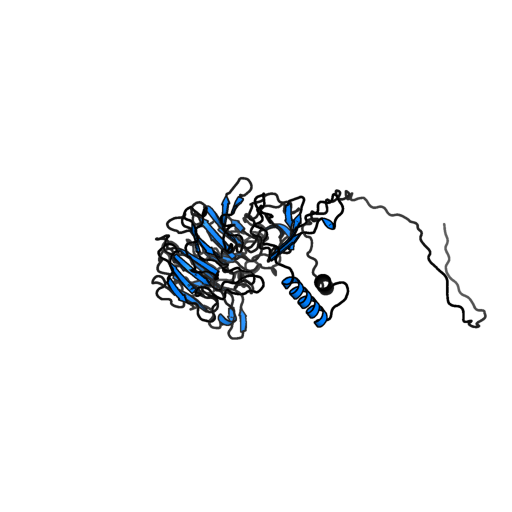M 2717 C CA . ALA A 1 374 ? -6.528 3.795 -23.059 1.00 92.69 374 ALA A CA 1
ATOM 2718 C C . ALA A 1 374 ? -5.858 4.474 -24.263 1.00 92.69 374 ALA A C 1
ATOM 2720 O O . ALA A 1 374 ? -5.925 5.688 -24.396 1.00 92.69 374 ALA A O 1
ATOM 2721 N N . GLY A 1 375 ? -5.259 3.686 -25.163 1.00 90.88 375 GLY A N 1
ATOM 2722 C CA . GLY A 1 375 ? -4.605 4.205 -26.373 1.00 90.88 375 GLY A CA 1
ATOM 2723 C C . GLY A 1 375 ? -3.186 4.750 -26.159 1.00 90.88 375 GLY A C 1
ATOM 2724 O O . GLY A 1 375 ? -2.596 5.269 -27.103 1.00 90.88 375 GLY A O 1
ATOM 2725 N N . HIS A 1 376 ? -2.630 4.597 -24.957 1.00 91.75 376 HIS A N 1
ATOM 2726 C CA . HIS A 1 376 ? -1.255 4.962 -24.612 1.00 91.75 376 HIS A CA 1
ATOM 2727 C C . HIS A 1 376 ? -0.455 3.707 -24.243 1.00 91.75 376 HIS A C 1
ATOM 2729 O O . HIS A 1 376 ? -1.043 2.649 -24.045 1.00 91.75 376 HIS A O 1
ATOM 2735 N N . GLY A 1 377 ? 0.874 3.807 -24.172 1.00 93.94 377 GLY A N 1
ATOM 2736 C CA . GLY A 1 377 ? 1.711 2.736 -23.622 1.00 93.94 377 GLY A CA 1
ATOM 2737 C C . GLY A 1 377 ? 1.707 2.736 -22.091 1.00 93.94 377 GLY A C 1
ATOM 2738 O O . GLY A 1 377 ? 1.387 3.750 -21.469 1.00 93.94 377 GLY A O 1
ATOM 2739 N N . ALA A 1 378 ? 2.093 1.610 -21.488 1.00 97.31 378 ALA A N 1
ATOM 2740 C CA . ALA A 1 378 ? 2.288 1.511 -20.046 1.00 97.31 378 ALA A CA 1
ATOM 2741 C C . ALA A 1 378 ? 3.386 2.476 -19.558 1.00 97.31 378 ALA A C 1
ATOM 2743 O O . ALA A 1 378 ? 4.502 2.484 -20.087 1.00 97.31 378 ALA A O 1
ATOM 2744 N N . VAL A 1 379 ? 3.060 3.250 -18.524 1.00 98.69 379 VAL A N 1
ATOM 2745 C CA . VAL A 1 379 ? 3.971 4.140 -17.799 1.00 98.69 379 VAL A CA 1
ATOM 2746 C C . VAL A 1 379 ? 4.217 3.547 -16.419 1.00 98.69 379 VAL A C 1
ATOM 2748 O O . VAL A 1 379 ? 3.275 3.164 -15.722 1.00 98.69 379 VAL A O 1
ATOM 2751 N N . LEU A 1 380 ? 5.484 3.490 -16.027 1.00 98.81 380 LEU A N 1
ATOM 2752 C CA . LEU A 1 380 ? 5.913 2.991 -14.728 1.00 98.81 380 LEU A CA 1
ATOM 2753 C C . LEU A 1 380 ? 6.514 4.122 -13.902 1.00 98.81 380 LEU A C 1
ATOM 2755 O O . LEU A 1 380 ? 7.197 4.995 -14.442 1.00 98.81 380 LEU A O 1
ATOM 2759 N N . TYR A 1 381 ? 6.335 4.034 -12.590 1.00 98.88 381 TYR A N 1
ATOM 2760 C CA . TYR A 1 381 ? 7.123 4.780 -11.619 1.00 98.88 381 TYR A CA 1
ATOM 2761 C C . TYR A 1 381 ? 7.791 3.811 -10.652 1.00 98.88 381 TYR A C 1
ATOM 2763 O O . TYR A 1 381 ? 7.251 2.748 -10.349 1.00 98.88 381 TYR A O 1
ATOM 2771 N N . THR A 1 382 ? 8.957 4.194 -10.150 1.00 98.75 382 THR A N 1
ATOM 2772 C CA . THR A 1 382 ? 9.599 3.526 -9.021 1.00 98.75 382 THR A CA 1
ATOM 2773 C C . THR A 1 382 ? 10.208 4.557 -8.087 1.00 98.75 382 THR A C 1
ATOM 2775 O O . THR A 1 382 ? 10.655 5.611 -8.538 1.00 98.75 382 THR A O 1
ATOM 2778 N N . GLY A 1 383 ? 10.196 4.260 -6.792 1.00 98.19 383 GLY A N 1
ATOM 2779 C CA . GLY A 1 383 ? 10.782 5.097 -5.753 1.00 98.19 383 GLY A CA 1
ATOM 2780 C C . GLY A 1 383 ? 11.640 4.252 -4.824 1.00 98.19 383 GLY A C 1
ATOM 2781 O O . GLY A 1 383 ? 11.246 3.131 -4.485 1.00 98.19 383 GLY A O 1
ATOM 2782 N N . PHE A 1 384 ? 12.829 4.751 -4.487 1.00 97.88 384 PHE A N 1
ATOM 2783 C CA . PHE A 1 384 ? 13.797 4.068 -3.627 1.00 97.88 384 PHE A CA 1
ATOM 2784 C C . PHE A 1 384 ? 14.916 5.008 -3.155 1.00 97.88 384 PHE A C 1
ATOM 2786 O O . PHE A 1 384 ? 15.227 6.002 -3.815 1.00 97.88 384 PHE A O 1
ATOM 2793 N N . ASP A 1 385 ? 15.555 4.647 -2.043 1.00 97.00 385 ASP A N 1
ATOM 2794 C CA . ASP A 1 385 ? 16.863 5.140 -1.612 1.00 97.00 385 ASP A CA 1
ATOM 2795 C C . ASP A 1 385 ? 17.958 4.099 -1.914 1.00 97.00 385 ASP A C 1
ATOM 2797 O O . ASP A 1 385 ? 17.686 2.934 -2.239 1.00 97.00 385 ASP A O 1
ATOM 2801 N N . TRP A 1 386 ? 19.226 4.505 -1.858 1.00 96.50 386 TRP A N 1
ATOM 2802 C CA . TRP A 1 386 ? 20.335 3.571 -2.056 1.00 96.50 386 TRP A CA 1
ATOM 2803 C C . TRP A 1 386 ? 21.603 3.993 -1.320 1.00 96.50 386 TRP A C 1
ATOM 2805 O O . TRP A 1 386 ? 21.713 5.086 -0.772 1.00 96.50 386 TRP A O 1
ATOM 2815 N N . VAL A 1 387 ? 22.582 3.094 -1.321 1.00 96.56 387 VAL A N 1
ATOM 2816 C CA . VAL A 1 387 ? 23.957 3.381 -0.911 1.00 96.56 387 VAL A CA 1
ATOM 2817 C C . VAL A 1 387 ? 24.841 3.311 -2.150 1.00 96.56 387 VAL A C 1
ATOM 2819 O O . VAL A 1 387 ? 24.709 2.375 -2.940 1.00 96.56 387 VAL A O 1
ATOM 2822 N N . ASP A 1 388 ? 25.710 4.296 -2.357 1.00 96.50 388 ASP A N 1
ATOM 2823 C CA . ASP A 1 388 ? 26.634 4.327 -3.495 1.00 96.50 388 ASP A CA 1
ATOM 2824 C C . ASP A 1 388 ? 27.838 3.373 -3.313 1.00 96.50 388 ASP A C 1
ATOM 2826 O O . ASP A 1 388 ? 28.065 2.772 -2.260 1.00 96.50 388 ASP A O 1
ATOM 2830 N N . THR A 1 389 ? 28.646 3.218 -4.361 1.00 94.56 389 THR A N 1
ATOM 2831 C CA . THR A 1 389 ? 29.868 2.388 -4.355 1.00 94.56 389 THR A CA 1
ATOM 2832 C C . THR A 1 389 ? 30.982 2.904 -3.432 1.00 94.56 389 THR A C 1
ATOM 2834 O O . THR A 1 389 ? 31.948 2.178 -3.193 1.00 94.56 389 THR A O 1
ATOM 2837 N N . ALA A 1 390 ? 30.849 4.112 -2.875 1.00 95.50 390 ALA A N 1
ATOM 2838 C CA . ALA A 1 390 ? 31.716 4.676 -1.841 1.00 95.50 390 ALA A CA 1
ATOM 2839 C C . ALA A 1 390 ? 31.117 4.562 -0.417 1.00 95.50 390 ALA A C 1
ATOM 2841 O O . ALA A 1 390 ? 31.742 5.008 0.545 1.00 95.50 390 ALA A O 1
ATOM 2842 N N . ASN A 1 391 ? 29.973 3.882 -0.272 1.00 94.69 391 ASN A N 1
ATOM 2843 C CA . ASN A 1 391 ? 29.197 3.688 0.955 1.00 94.69 391 ASN A CA 1
ATOM 2844 C C . ASN A 1 391 ? 28.530 4.953 1.536 1.00 94.69 391 ASN A C 1
ATOM 2846 O O . ASN A 1 391 ? 28.255 4.988 2.738 1.00 94.69 391 ASN A O 1
ATOM 2850 N N . HIS A 1 392 ? 28.221 5.970 0.727 1.00 95.94 392 HIS A N 1
ATOM 2851 C CA . HIS A 1 392 ? 27.329 7.050 1.169 1.00 95.94 392 HIS A CA 1
ATOM 2852 C C . HIS A 1 392 ? 25.869 6.676 0.912 1.00 95.94 392 HIS A C 1
ATOM 2854 O O . HIS A 1 392 ? 25.535 6.163 -0.157 1.00 95.94 392 HIS A O 1
ATOM 2860 N N . HIS A 1 393 ? 24.997 6.955 1.883 1.00 96.12 393 HIS A N 1
ATOM 2861 C CA . HIS A 1 393 ? 23.548 6.928 1.676 1.00 96.12 393 HIS A CA 1
ATOM 2862 C C . HIS A 1 393 ? 23.135 8.081 0.754 1.00 96.12 393 HIS A C 1
ATOM 2864 O O . HIS A 1 393 ? 23.698 9.175 0.829 1.00 96.12 393 HIS A O 1
ATOM 2870 N N . GLN A 1 394 ? 22.189 7.803 -0.134 1.00 97.06 394 GLN A N 1
ATOM 2871 C CA . GLN A 1 394 ? 21.640 8.725 -1.116 1.00 97.06 394 GLN A CA 1
ATOM 2872 C C . GLN A 1 394 ? 20.134 8.839 -0.867 1.00 97.06 394 GLN A C 1
ATOM 2874 O O . GLN A 1 394 ? 19.452 7.817 -0.767 1.00 97.06 394 GLN A O 1
ATOM 2879 N N . ASP A 1 395 ? 19.631 10.075 -0.779 1.00 95.56 395 ASP A N 1
ATOM 2880 C CA . ASP A 1 395 ? 18.221 10.366 -0.496 1.00 95.56 395 ASP A CA 1
ATOM 2881 C C . ASP A 1 395 ? 17.265 9.595 -1.416 1.00 95.56 395 ASP A C 1
ATOM 2883 O O . ASP A 1 395 ? 17.542 9.414 -2.604 1.00 95.56 395 ASP A O 1
ATOM 2887 N N . GLY A 1 396 ? 16.095 9.222 -0.887 1.00 96.19 396 GLY A N 1
ATOM 2888 C CA . GLY A 1 396 ? 15.026 8.608 -1.672 1.00 96.19 396 GLY A CA 1
ATOM 2889 C C . GLY A 1 396 ? 14.591 9.478 -2.857 1.00 96.19 396 GLY A C 1
ATOM 2890 O O . GLY A 1 396 ? 14.265 10.658 -2.688 1.00 96.19 396 GLY A O 1
ATOM 2891 N N . ARG A 1 397 ? 14.566 8.894 -4.061 1.00 97.38 397 ARG A N 1
ATOM 2892 C CA . ARG A 1 397 ? 14.170 9.562 -5.315 1.00 97.38 397 ARG A CA 1
ATOM 2893 C C . ARG A 1 397 ? 13.152 8.743 -6.086 1.00 97.38 397 ARG A C 1
ATOM 2895 O O . ARG A 1 397 ? 13.009 7.543 -5.865 1.00 97.38 397 ARG A O 1
ATOM 2902 N N . LEU A 1 398 ? 12.473 9.409 -7.017 1.00 98.44 398 LEU A N 1
ATOM 2903 C CA . LEU A 1 398 ? 11.530 8.790 -7.935 1.00 98.44 398 LEU A CA 1
ATOM 2904 C C . LEU A 1 398 ? 12.058 8.807 -9.368 1.00 98.44 398 LEU A C 1
ATOM 2906 O O . LEU A 1 398 ? 12.661 9.777 -9.827 1.00 98.44 398 LEU A O 1
ATOM 2910 N N . PHE A 1 399 ? 11.763 7.731 -10.088 1.00 98.75 399 PHE A N 1
ATOM 2911 C CA . PHE A 1 399 ? 12.101 7.544 -11.490 1.00 98.75 399 PHE A CA 1
ATOM 2912 C C . PHE A 1 399 ? 10.854 7.126 -12.270 1.00 98.75 399 PHE A C 1
ATOM 2914 O O . PHE A 1 399 ? 10.028 6.354 -11.781 1.00 98.75 399 PHE A O 1
ATOM 2921 N N . LYS A 1 400 ? 10.730 7.622 -13.501 1.00 98.75 400 LYS A N 1
ATOM 2922 C CA . LYS A 1 400 ? 9.637 7.340 -14.436 1.00 98.75 400 LYS A CA 1
ATOM 2923 C C . LYS A 1 400 ? 10.167 6.615 -15.667 1.00 98.75 400 LYS A C 1
ATOM 2925 O O . LYS A 1 400 ? 11.214 6.981 -16.194 1.00 98.75 400 LYS A O 1
ATOM 2930 N N . SER A 1 401 ? 9.408 5.647 -16.168 1.00 98.75 401 SER A N 1
ATOM 2931 C CA . SER A 1 401 ? 9.600 5.054 -17.491 1.00 98.75 401 SER A CA 1
ATOM 2932 C C . SER A 1 401 ? 8.333 5.235 -18.324 1.00 98.75 401 SER A C 1
ATOM 2934 O O . SER A 1 401 ? 7.232 4.920 -17.874 1.00 98.75 401 SER A O 1
ATOM 2936 N N . THR A 1 402 ? 8.481 5.742 -19.549 1.00 98.12 402 THR A N 1
ATOM 2937 C CA . THR A 1 402 ? 7.393 5.900 -20.536 1.00 98.12 402 THR A CA 1
ATOM 2938 C C . THR A 1 402 ? 7.495 4.910 -21.701 1.00 98.12 402 THR A C 1
ATOM 2940 O O . THR A 1 402 ? 6.669 4.928 -22.612 1.00 98.12 402 THR A O 1
ATOM 2943 N N . ASP A 1 403 ? 8.489 4.022 -21.660 1.00 97.44 403 ASP A N 1
ATOM 2944 C CA . ASP A 1 403 ? 8.799 3.005 -22.665 1.00 97.44 403 ASP A CA 1
ATOM 2945 C C . ASP A 1 403 ? 8.686 1.581 -22.089 1.00 97.44 403 ASP A C 1
ATOM 2947 O O . ASP A 1 403 ? 9.371 0.649 -22.515 1.00 97.44 403 ASP A O 1
ATOM 2951 N N . GLN A 1 404 ? 7.767 1.403 -21.132 1.00 96.31 404 GLN A N 1
ATOM 2952 C CA . GLN A 1 404 ? 7.443 0.115 -20.516 1.00 96.31 404 GLN A CA 1
ATOM 2953 C C . GLN A 1 404 ? 8.639 -0.557 -19.808 1.00 96.31 404 GLN A C 1
ATOM 2955 O O . GLN A 1 404 ? 8.778 -1.785 -19.848 1.00 96.31 404 GLN A O 1
ATOM 2960 N N . GLY A 1 405 ? 9.514 0.239 -19.193 1.00 97.56 405 GLY A N 1
ATOM 2961 C CA . GLY A 1 405 ? 10.690 -0.197 -18.439 1.00 97.56 405 GLY A CA 1
ATOM 2962 C C . GLY A 1 405 ? 11.986 -0.291 -19.251 1.00 97.56 405 GLY A C 1
ATOM 2963 O O . GLY A 1 405 ? 12.983 -0.763 -18.718 1.00 97.56 405 GLY A O 1
ATOM 2964 N N . ALA A 1 406 ? 12.025 0.113 -20.524 1.00 98.06 406 ALA A N 1
ATOM 2965 C CA . ALA A 1 406 ? 13.267 0.035 -21.301 1.00 98.06 406 ALA A CA 1
ATOM 2966 C C . ALA A 1 406 ? 14.296 1.113 -20.893 1.00 98.06 406 ALA A C 1
ATOM 2968 O O . ALA A 1 406 ? 15.505 0.857 -20.947 1.00 98.06 406 ALA A O 1
ATOM 2969 N N . THR A 1 407 ? 13.832 2.279 -20.437 1.00 98.69 407 THR A N 1
ATOM 2970 C CA . THR A 1 407 ? 14.629 3.347 -19.821 1.00 98.69 407 THR A CA 1
ATOM 2971 C C . THR A 1 407 ? 13.877 4.018 -18.671 1.00 98.69 407 THR A C 1
ATOM 2973 O O . THR A 1 407 ? 12.649 4.124 -18.678 1.00 98.69 407 THR A O 1
ATOM 2976 N N . TRP A 1 408 ? 14.633 4.491 -17.683 1.00 98.81 408 TRP A N 1
ATOM 2977 C CA . TRP A 1 408 ? 14.157 5.275 -16.547 1.00 98.81 408 TRP A CA 1
ATOM 2978 C C . TRP A 1 408 ? 14.772 6.677 -16.560 1.00 98.81 408 TRP A C 1
ATOM 2980 O O . TRP A 1 408 ? 15.925 6.858 -16.951 1.00 98.81 408 TRP A O 1
ATOM 2990 N N . VAL A 1 409 ? 14.006 7.665 -16.104 1.00 98.56 409 VAL A N 1
ATOM 2991 C CA . VAL A 1 409 ? 14.429 9.064 -15.956 1.00 98.56 409 VAL A CA 1
ATOM 2992 C C . VAL A 1 409 ? 14.013 9.549 -14.569 1.00 98.56 409 VAL A C 1
ATOM 2994 O O . VAL A 1 409 ? 12.870 9.328 -14.171 1.00 98.56 409 VAL A O 1
ATOM 2997 N N . GLU A 1 410 ? 14.920 10.192 -13.829 1.00 98.31 410 GLU A N 1
ATOM 2998 C CA . GLU A 1 410 ? 14.598 10.809 -12.532 1.00 98.31 410 GLU A CA 1
ATOM 2999 C C . GLU A 1 410 ? 13.497 11.870 -12.716 1.00 98.31 410 GLU A C 1
ATOM 3001 O O . GLU A 1 410 ? 13.526 12.659 -13.664 1.00 98.31 410 GLU A O 1
ATOM 3006 N N . THR A 1 411 ? 12.493 11.867 -11.841 1.00 98.19 411 THR A N 1
ATOM 3007 C CA . THR A 1 411 ? 11.404 12.852 -11.874 1.00 98.19 411 THR A CA 1
ATOM 3008 C C . THR A 1 411 ? 11.885 14.218 -11.373 1.00 98.19 411 THR A C 1
ATOM 3010 O O . THR A 1 411 ? 12.882 14.310 -10.661 1.00 98.19 411 THR A O 1
ATOM 3013 N N . GLY A 1 412 ? 11.153 15.296 -11.662 1.00 95.69 412 GLY A N 1
ATOM 3014 C CA . GLY A 1 412 ? 11.380 16.569 -10.974 1.00 95.69 412 GLY A CA 1
ATOM 3015 C C . GLY A 1 412 ? 11.140 16.411 -9.470 1.00 95.69 412 GLY A C 1
ATOM 3016 O O . GLY A 1 412 ? 10.230 15.690 -9.067 1.00 95.69 412 GLY A O 1
ATOM 3017 N N . HIS A 1 413 ? 11.948 17.062 -8.628 1.00 93.56 413 HIS A N 1
ATOM 3018 C CA . HIS A 1 413 ? 11.877 16.873 -7.171 1.00 93.56 413 HIS A CA 1
ATOM 3019 C C . HIS A 1 413 ? 10.993 17.878 -6.410 1.00 93.56 413 HIS A C 1
ATOM 3021 O O . HIS A 1 413 ? 10.766 17.687 -5.221 1.00 93.56 413 HIS A O 1
ATOM 3027 N N . GLY A 1 414 ? 10.463 18.924 -7.057 1.00 91.56 414 GLY A N 1
ATOM 3028 C CA . GLY A 1 414 ? 9.762 20.022 -6.366 1.00 91.56 414 GLY A CA 1
ATOM 3029 C C . GLY A 1 414 ? 10.705 20.934 -5.562 1.00 91.56 414 GLY A C 1
ATOM 3030 O O . GLY A 1 414 ? 11.922 20.842 -5.679 1.00 91.56 414 GLY A O 1
ATOM 3031 N N . THR A 1 415 ? 10.165 21.856 -4.759 1.00 90.56 415 THR A N 1
ATOM 3032 C CA . THR A 1 415 ? 10.981 22.757 -3.915 1.00 90.56 415 THR A CA 1
ATOM 3033 C C . THR A 1 415 ? 10.295 23.094 -2.593 1.00 90.56 415 THR A C 1
ATOM 3035 O O . THR A 1 415 ? 9.068 23.180 -2.535 1.00 90.56 415 THR A O 1
ATOM 3038 N N . GLY A 1 416 ? 11.079 23.384 -1.550 1.00 90.69 416 GLY A N 1
ATOM 3039 C CA . GLY A 1 416 ? 10.552 23.781 -0.241 1.00 90.69 416 GLY A CA 1
ATOM 3040 C C . GLY A 1 416 ? 9.731 22.662 0.406 1.00 90.69 416 GLY A C 1
ATOM 3041 O O . GLY A 1 416 ? 10.086 21.494 0.290 1.00 90.69 416 GLY A O 1
ATOM 3042 N N . ILE A 1 417 ? 8.615 23.010 1.053 1.00 90.38 417 ILE A N 1
ATOM 3043 C CA . ILE A 1 417 ? 7.708 22.031 1.687 1.00 90.38 417 ILE A CA 1
ATOM 3044 C C . ILE A 1 417 ? 7.046 21.062 0.697 1.00 90.38 417 ILE A C 1
ATOM 3046 O O . ILE A 1 417 ? 6.551 20.025 1.123 1.00 90.38 417 ILE A O 1
ATOM 3050 N N . ASP A 1 418 ? 7.026 21.410 -0.593 1.00 93.19 418 ASP A N 1
ATOM 3051 C CA . ASP A 1 418 ? 6.464 20.618 -1.691 1.00 93.19 418 ASP A CA 1
ATOM 3052 C C . ASP A 1 418 ? 7.549 19.754 -2.392 1.00 93.19 418 ASP A C 1
ATOM 3054 O O . ASP A 1 418 ? 7.304 19.190 -3.456 1.00 93.19 418 ASP A O 1
ATOM 3058 N N . SER A 1 419 ? 8.758 19.654 -1.818 1.00 94.00 419 SER A N 1
ATOM 3059 C CA . SER A 1 419 ? 9.836 18.778 -2.299 1.00 94.00 419 SER A CA 1
ATOM 3060 C C . SER A 1 419 ? 9.588 17.309 -1.940 1.00 94.00 419 SER A C 1
ATOM 3062 O O . SER A 1 419 ? 9.379 17.000 -0.771 1.00 94.00 419 SER A O 1
ATOM 3064 N N . VAL A 1 420 ? 9.697 16.408 -2.921 1.00 95.81 420 VAL A N 1
ATOM 3065 C CA . VAL A 1 420 ? 9.612 14.942 -2.750 1.00 95.81 420 VAL A CA 1
ATOM 3066 C C . VAL A 1 420 ? 10.990 14.272 -2.589 1.00 95.81 420 VAL A C 1
ATOM 3068 O O . VAL A 1 420 ? 11.074 13.069 -2.348 1.00 95.81 420 VAL A O 1
ATOM 3071 N N . LEU A 1 421 ? 12.093 15.023 -2.716 1.00 95.62 421 LEU A N 1
ATOM 3072 C CA . LEU A 1 421 ? 13.435 14.500 -2.427 1.00 95.62 421 LEU A CA 1
ATOM 3073 C C . LEU A 1 421 ? 13.505 14.027 -0.968 1.00 95.62 421 LEU A C 1
ATOM 3075 O O . LEU A 1 421 ? 13.224 14.808 -0.060 1.00 95.62 421 LEU A O 1
ATOM 3079 N N . GLY A 1 422 ? 13.873 12.763 -0.754 1.00 95.00 422 GLY A N 1
ATOM 3080 C CA . GLY A 1 422 ? 13.927 12.165 0.579 1.00 95.00 422 GLY A CA 1
ATOM 3081 C C . GLY A 1 422 ? 12.554 11.874 1.200 1.00 95.00 422 GLY A C 1
ATOM 3082 O O . GLY A 1 422 ? 12.463 11.814 2.421 1.00 95.00 422 GLY A O 1
ATOM 3083 N N . TYR A 1 423 ? 11.490 11.676 0.403 1.00 95.31 423 TYR A N 1
ATOM 3084 C CA . TYR A 1 423 ? 10.113 11.421 0.888 1.00 95.31 423 TYR A CA 1
ATOM 3085 C C . TYR A 1 423 ? 9.953 10.241 1.866 1.00 95.31 423 TYR A C 1
ATOM 3087 O O . TYR A 1 423 ? 8.936 10.157 2.547 1.00 95.31 423 TYR A O 1
ATOM 3095 N N . CYS A 1 424 ? 10.922 9.326 1.902 1.00 93.81 424 CYS A N 1
ATOM 3096 C CA . CYS A 1 424 ? 10.984 8.168 2.794 1.00 93.81 424 CYS A CA 1
ATOM 3097 C C . CYS A 1 424 ? 12.136 8.258 3.816 1.00 93.81 424 CYS A C 1
ATOM 3099 O O . CYS A 1 424 ? 12.421 7.292 4.514 1.00 93.81 424 CYS A O 1
ATOM 3101 N N . GLY A 1 425 ? 12.852 9.387 3.894 1.00 91.38 425 GLY A N 1
ATOM 3102 C CA . GLY A 1 425 ? 14.042 9.542 4.735 1.00 91.38 425 GLY A CA 1
ATOM 3103 C C . GLY A 1 425 ? 15.082 8.440 4.493 1.00 91.38 425 GLY A C 1
ATOM 3104 O O . GLY A 1 425 ? 15.506 8.208 3.363 1.00 91.38 425 GLY A O 1
ATOM 3105 N N . THR A 1 426 ? 15.463 7.743 5.566 1.00 89.44 426 THR A N 1
ATOM 3106 C CA . THR A 1 426 ? 16.293 6.519 5.555 1.00 89.44 426 THR A CA 1
ATOM 3107 C C . THR A 1 426 ? 15.457 5.238 5.723 1.00 89.44 426 THR A C 1
ATOM 3109 O O . THR A 1 426 ? 15.985 4.173 6.049 1.00 89.44 426 THR A O 1
ATOM 3112 N N . GLN A 1 427 ? 14.135 5.343 5.555 1.00 91.44 427 GLN A N 1
ATOM 3113 C CA . GLN A 1 427 ? 13.140 4.310 5.839 1.00 91.44 427 GLN A CA 1
ATOM 3114 C C . GLN A 1 427 ? 12.443 3.764 4.585 1.00 91.44 427 GLN A C 1
ATOM 3116 O O . GLN A 1 427 ? 11.532 2.958 4.724 1.00 91.44 427 GLN A O 1
ATOM 3121 N N . CYS A 1 428 ? 12.925 4.051 3.366 1.00 94.12 428 CYS A N 1
ATOM 3122 C CA . CYS A 1 428 ? 12.378 3.499 2.108 1.00 94.12 428 CYS A CA 1
ATOM 3123 C C . CYS A 1 428 ? 12.289 1.955 2.065 1.00 94.12 428 CYS A C 1
ATOM 3125 O O . CYS A 1 428 ? 11.596 1.367 1.232 1.00 94.12 428 CYS A O 1
ATOM 3127 N N . PHE A 1 429 ? 12.990 1.278 2.970 1.00 90.38 429 PHE A N 1
ATOM 3128 C CA . PHE A 1 429 ? 12.888 -0.153 3.215 1.00 90.38 429 PHE A CA 1
ATOM 3129 C C . PHE A 1 429 ? 11.548 -0.556 3.894 1.00 90.38 429 PHE A C 1
ATOM 3131 O O . PHE A 1 429 ? 10.988 -1.610 3.590 1.00 90.38 429 PHE A O 1
ATOM 3138 N N . TYR A 1 430 ? 11.005 0.306 4.757 1.00 91.19 430 TYR A N 1
ATOM 3139 C CA . TYR A 1 430 ? 9.792 0.167 5.575 1.00 91.19 430 TYR A CA 1
ATOM 3140 C C . TYR A 1 430 ? 8.584 0.901 4.961 1.00 91.19 430 TYR A C 1
ATOM 3142 O O . TYR A 1 430 ? 7.597 0.257 4.584 1.00 91.19 430 TYR A O 1
ATOM 3150 N N . ASP A 1 431 ? 8.687 2.223 4.795 1.00 92.94 431 ASP A N 1
ATOM 3151 C CA . ASP A 1 431 ? 7.609 3.154 4.433 1.00 92.94 431 ASP A CA 1
ATOM 3152 C C . ASP A 1 431 ? 7.784 3.700 2.999 1.00 92.94 431 ASP A C 1
ATOM 3154 O O . ASP A 1 431 ? 8.116 4.853 2.748 1.00 92.94 431 ASP A O 1
ATOM 3158 N N . ASN A 1 432 ? 7.584 2.842 1.997 1.00 95.62 432 ASN A N 1
ATOM 3159 C CA . ASN A 1 432 ? 7.751 3.225 0.592 1.00 95.62 432 ASN A CA 1
ATOM 3160 C C . ASN A 1 432 ? 6.529 2.858 -0.246 1.00 95.62 432 ASN A C 1
ATOM 3162 O O . ASN A 1 432 ? 6.339 1.696 -0.622 1.00 95.62 432 ASN A O 1
ATOM 3166 N N . VAL A 1 433 ? 5.720 3.873 -0.554 1.00 96.75 433 VAL A N 1
ATOM 3167 C CA . VAL A 1 433 ? 4.488 3.774 -1.340 1.00 96.75 433 VAL A CA 1
ATOM 3168 C C . VAL A 1 433 ? 4.569 4.713 -2.537 1.00 96.75 433 VAL A C 1
ATOM 3170 O O . VAL A 1 433 ? 4.421 5.925 -2.389 1.00 96.75 433 VAL A O 1
ATOM 3173 N N . ILE A 1 434 ? 4.734 4.154 -3.735 1.00 98.12 434 ILE A N 1
ATOM 3174 C CA . ILE A 1 434 ? 4.470 4.858 -4.991 1.00 98.12 434 ILE A CA 1
ATOM 3175 C C . ILE A 1 434 ? 3.227 4.225 -5.619 1.00 98.12 434 ILE A C 1
ATOM 3177 O O . ILE A 1 434 ? 3.160 3.014 -5.804 1.00 98.12 434 ILE A O 1
ATOM 3181 N N . GLU A 1 435 ? 2.225 5.029 -5.957 1.00 98.00 435 GLU A N 1
ATOM 3182 C CA . GLU A 1 435 ? 1.029 4.556 -6.666 1.00 98.00 435 GLU A CA 1
ATOM 3183 C C . GLU A 1 435 ? 0.574 5.625 -7.670 1.00 98.00 435 GLU A C 1
ATOM 3185 O O . GLU A 1 435 ? 0.649 6.825 -7.406 1.00 98.00 435 GLU A O 1
ATOM 3190 N N . THR A 1 436 ? 0.108 5.205 -8.846 1.00 98.12 436 THR A N 1
ATOM 3191 C CA . THR A 1 436 ? -0.318 6.098 -9.941 1.00 98.12 436 THR A CA 1
ATOM 3192 C C . THR A 1 436 ? -1.734 5.754 -10.384 1.00 98.12 436 THR A C 1
ATOM 3194 O O . THR A 1 436 ? -2.152 4.600 -10.279 1.00 98.12 436 THR A O 1
ATOM 3197 N N . ASP A 1 437 ? -2.491 6.749 -10.849 1.00 97.69 437 ASP A N 1
ATOM 3198 C CA . ASP A 1 437 ? -3.850 6.536 -11.347 1.00 97.69 437 ASP A CA 1
ATOM 3199 C C . ASP A 1 437 ? -3.785 5.551 -12.535 1.00 97.69 437 ASP A C 1
ATOM 3201 O O . ASP A 1 437 ? -3.127 5.839 -13.543 1.00 97.69 437 ASP A O 1
ATOM 3205 N N . PRO A 1 438 ? -4.465 4.389 -12.463 1.00 94.44 438 PRO A N 1
ATOM 3206 C CA . PRO A 1 438 ? -4.354 3.335 -13.475 1.00 94.44 438 PRO A CA 1
ATOM 3207 C C . PRO A 1 438 ? -4.855 3.770 -14.863 1.00 94.44 438 PRO A C 1
ATOM 3209 O O . PRO A 1 438 ? -4.576 3.103 -15.863 1.00 94.44 438 PRO A O 1
ATOM 32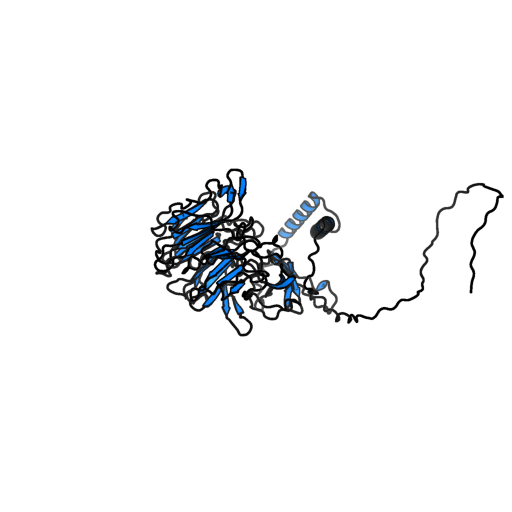12 N N . THR A 1 439 ? -5.591 4.884 -14.928 1.00 94.50 439 THR A N 1
ATOM 3213 C CA . THR A 1 439 ? -6.165 5.478 -16.139 1.00 94.50 439 THR A CA 1
ATOM 3214 C C . THR A 1 439 ? -5.498 6.786 -16.568 1.00 94.50 439 THR A C 1
ATOM 3216 O O . THR A 1 439 ? -5.698 7.194 -17.713 1.00 94.50 439 THR A O 1
ATOM 3219 N N . ASN A 1 440 ? -4.696 7.421 -15.704 1.00 96.69 440 ASN A N 1
ATOM 3220 C CA . ASN A 1 440 ? -3.979 8.658 -16.007 1.00 96.69 440 ASN A CA 1
ATOM 3221 C C . ASN A 1 440 ? -2.555 8.676 -15.401 1.00 96.69 440 ASN A C 1
ATOM 3223 O O . ASN A 1 440 ? -2.401 8.996 -14.223 1.00 96.69 440 ASN A O 1
ATOM 3227 N N . PRO A 1 441 ? -1.495 8.439 -16.197 1.00 96.69 441 PRO A N 1
ATOM 3228 C CA . PRO A 1 441 ? -0.122 8.383 -15.695 1.00 96.69 441 PRO A CA 1
ATOM 3229 C C . PRO A 1 441 ? 0.422 9.722 -15.179 1.00 96.69 441 PRO A C 1
ATOM 3231 O O . PRO A 1 441 ? 1.508 9.737 -14.598 1.00 96.69 441 PRO A O 1
ATOM 3234 N N . ASP A 1 442 ? -0.282 10.839 -15.391 1.00 97.06 442 ASP A N 1
ATOM 3235 C CA . ASP A 1 442 ? 0.140 12.142 -14.875 1.00 97.06 442 ASP A CA 1
ATOM 3236 C C . ASP A 1 442 ? -0.207 12.335 -13.390 1.00 97.06 442 ASP A C 1
ATOM 3238 O O . ASP A 1 442 ? 0.376 13.193 -12.728 1.00 97.06 442 ASP A O 1
ATOM 3242 N N . VAL A 1 443 ? -1.102 11.507 -12.839 1.00 97.75 443 VAL A N 1
ATOM 3243 C CA . VAL A 1 443 ? -1.426 11.496 -11.409 1.00 97.75 443 VAL A CA 1
ATOM 3244 C C . VAL A 1 443 ? -0.619 10.396 -10.728 1.00 97.75 443 VAL A C 1
ATOM 3246 O O . VAL A 1 443 ? -0.835 9.204 -10.966 1.00 97.75 443 VAL A O 1
ATOM 3249 N N . VAL A 1 444 ? 0.308 10.788 -9.861 1.00 98.06 444 VAL A N 1
ATOM 3250 C CA . VAL A 1 444 ? 1.158 9.864 -9.099 1.00 98.06 444 VAL A CA 1
ATOM 3251 C C . VAL A 1 444 ? 1.355 10.379 -7.680 1.00 98.06 444 VAL A C 1
ATOM 3253 O O . VAL A 1 444 ? 1.483 11.581 -7.455 1.00 98.06 444 VAL A O 1
ATOM 3256 N N . PHE A 1 445 ? 1.350 9.462 -6.721 1.00 98.19 445 PHE A N 1
ATOM 3257 C CA . PHE A 1 445 ? 1.583 9.721 -5.309 1.00 98.19 445 PHE A CA 1
ATOM 3258 C C . PHE A 1 445 ? 2.898 9.087 -4.878 1.00 98.19 445 PHE A C 1
ATOM 3260 O O . PHE A 1 445 ? 3.269 8.020 -5.368 1.00 98.19 445 PHE A O 1
ATOM 3267 N N . ALA A 1 446 ? 3.562 9.745 -3.935 1.00 97.94 446 ALA A N 1
ATOM 3268 C CA . ALA A 1 446 ? 4.719 9.235 -3.220 1.00 97.94 446 ALA A CA 1
ATOM 3269 C C . ALA A 1 446 ? 4.457 9.413 -1.728 1.00 97.94 446 ALA A C 1
ATOM 3271 O O . ALA A 1 446 ? 4.133 10.522 -1.299 1.00 97.94 446 ALA A O 1
ATOM 3272 N N . ALA A 1 447 ? 4.560 8.347 -0.944 1.00 96.19 447 ALA A N 1
ATOM 3273 C CA . ALA A 1 44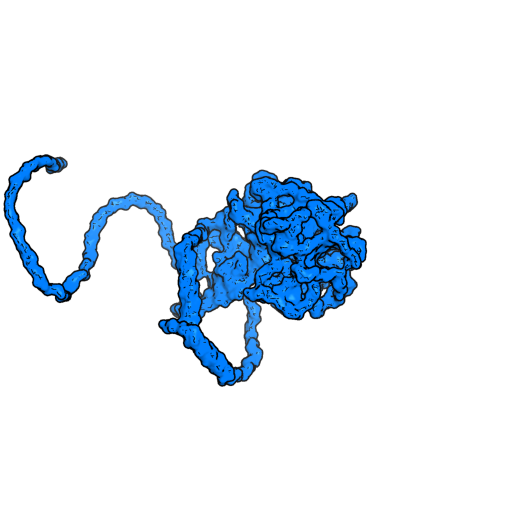7 ? 4.381 8.411 0.496 1.00 96.19 447 ALA A CA 1
ATOM 3274 C C . ALA A 1 447 ? 5.381 7.518 1.242 1.00 96.19 447 ALA A C 1
ATOM 3276 O O . ALA A 1 447 ? 5.846 6.511 0.702 1.00 96.19 447 ALA A O 1
ATOM 3277 N N . GLY A 1 448 ? 5.715 7.937 2.460 1.00 93.75 448 GLY A N 1
ATOM 3278 C CA . GLY A 1 448 ? 6.716 7.325 3.322 1.00 93.75 448 GLY A CA 1
ATOM 3279 C C . GLY A 1 448 ? 6.917 8.094 4.626 1.00 93.75 448 GLY A C 1
ATOM 3280 O O . GLY A 1 448 ? 5.950 8.593 5.204 1.00 93.75 448 GLY A O 1
ATOM 3281 N N . SER A 1 449 ? 8.160 8.186 5.091 1.00 92.25 449 SER A N 1
ATOM 3282 C CA . SER A 1 449 ? 8.505 8.853 6.349 1.00 92.25 449 SER A CA 1
ATOM 3283 C C . SER A 1 449 ? 8.046 10.318 6.440 1.00 92.25 449 SER A C 1
ATOM 3285 O O . SER A 1 449 ? 8.143 11.110 5.499 1.00 92.25 449 SER A O 1
ATOM 3287 N N . PHE A 1 450 ? 7.546 10.707 7.613 1.00 90.88 450 PHE A N 1
ATOM 3288 C CA . PHE A 1 450 ? 7.030 12.056 7.857 1.00 90.88 450 PHE A CA 1
ATOM 3289 C C . PHE A 1 450 ? 8.136 13.126 7.932 1.00 90.88 450 PHE A C 1
ATOM 3291 O O . PHE A 1 450 ? 9.212 12.917 8.489 1.00 90.88 450 PHE A O 1
ATOM 3298 N N . GLY A 1 451 ? 7.861 14.330 7.422 1.00 89.12 451 GLY A N 1
ATOM 3299 C CA . GLY A 1 451 ? 8.814 15.443 7.394 1.00 89.12 451 GLY A CA 1
ATOM 3300 C C . GLY A 1 451 ? 8.956 16.154 8.742 1.00 89.12 451 GLY A C 1
ATOM 3301 O O . GLY A 1 451 ? 8.602 17.327 8.861 1.00 89.12 451 GLY A O 1
ATOM 3302 N N . TYR A 1 452 ? 9.506 15.468 9.749 1.00 87.44 452 TYR A N 1
ATOM 3303 C CA . TYR A 1 452 ? 9.729 15.995 11.107 1.00 87.44 452 TYR A CA 1
ATOM 3304 C C . TYR A 1 452 ? 10.556 17.292 11.145 1.00 87.44 452 TYR A C 1
ATOM 3306 O O . TYR A 1 452 ? 10.318 18.148 11.989 1.00 87.44 452 TYR A O 1
ATOM 3314 N N . ASN A 1 453 ? 11.496 17.455 10.207 1.00 86.50 453 ASN A N 1
ATOM 3315 C CA . ASN A 1 453 ? 12.364 18.635 10.107 1.00 86.50 453 ASN A CA 1
ATOM 3316 C C . ASN A 1 453 ? 11.733 19.804 9.322 1.00 86.50 453 ASN A C 1
ATOM 3318 O O . ASN A 1 453 ? 12.314 20.893 9.253 1.00 86.50 453 ASN A O 1
ATOM 3322 N N . LEU A 1 454 ? 10.557 19.611 8.712 1.00 85.81 454 LEU A N 1
ATOM 3323 C CA . LEU A 1 454 ? 9.810 20.707 8.094 1.00 85.81 454 LEU A CA 1
ATOM 3324 C C . LEU A 1 454 ? 9.217 21.612 9.178 1.00 85.81 454 LEU A C 1
ATOM 3326 O O . LEU A 1 454 ? 8.962 21.190 10.300 1.00 85.81 454 LEU A O 1
ATOM 3330 N N . HIS A 1 455 ? 9.011 22.882 8.841 1.00 84.81 455 HIS A N 1
ATOM 3331 C CA . HIS A 1 455 ? 8.496 23.889 9.765 1.00 84.81 455 HIS A CA 1
ATOM 3332 C C . HIS A 1 455 ? 7.266 24.561 9.133 1.00 84.81 455 HIS A C 1
ATOM 3334 O O . HIS A 1 455 ? 7.434 25.420 8.264 1.00 84.81 455 HIS A O 1
ATOM 3340 N N . PRO A 1 456 ? 6.031 24.186 9.526 1.00 85.88 456 PRO A N 1
ATOM 3341 C CA . PRO A 1 456 ? 5.673 23.169 10.526 1.00 85.88 456 PRO A CA 1
ATOM 3342 C C . PRO A 1 456 ? 5.935 21.720 10.048 1.00 85.88 456 PRO A C 1
ATOM 3344 O O . PRO A 1 456 ? 5.941 21.480 8.831 1.00 85.88 456 PRO A O 1
ATOM 3347 N N . PRO A 1 457 ? 6.086 20.748 10.973 1.00 89.50 457 PRO A N 1
ATOM 3348 C CA . PRO A 1 457 ? 6.242 19.334 10.628 1.00 89.50 457 PRO A CA 1
ATOM 3349 C C . PRO A 1 457 ? 5.076 18.861 9.759 1.00 89.50 457 PRO A C 1
ATOM 3351 O O . PRO A 1 457 ? 3.913 19.078 10.105 1.00 89.50 457 PRO A O 1
ATOM 3354 N N . SER A 1 458 ? 5.357 18.286 8.593 1.00 91.00 458 SER A N 1
ATOM 3355 C CA . SER A 1 458 ? 4.344 17.991 7.565 1.00 91.00 458 SER A CA 1
ATOM 3356 C C . SER A 1 458 ? 4.881 17.009 6.519 1.00 91.00 458 SER A C 1
ATOM 3358 O O . SER A 1 458 ? 6.009 16.536 6.632 1.00 91.00 458 SER A O 1
ATOM 3360 N N . GLY A 1 459 ? 4.100 16.704 5.480 1.00 88.00 459 GLY A N 1
ATOM 3361 C CA . GLY A 1 459 ? 4.539 15.804 4.413 1.00 88.00 459 GLY A CA 1
ATOM 3362 C C . GLY A 1 459 ? 4.390 14.333 4.791 1.00 88.00 459 GLY A C 1
ATOM 3363 O O . GLY A 1 459 ? 3.400 13.948 5.408 1.00 88.00 459 GLY A O 1
ATOM 3364 N N . GLY A 1 460 ? 5.319 13.495 4.333 1.00 91.12 460 GLY A N 1
ATOM 3365 C CA . GLY A 1 460 ? 5.168 12.035 4.329 1.00 91.12 460 GLY A CA 1
ATOM 3366 C C . GLY A 1 460 ? 4.204 11.519 3.255 1.00 91.12 460 GLY A C 1
ATOM 3367 O O . GLY A 1 460 ? 4.301 10.363 2.873 1.00 91.12 460 GLY A O 1
ATOM 3368 N N . ILE A 1 461 ? 3.335 12.364 2.690 1.00 95.19 461 ILE A N 1
ATOM 3369 C CA . ILE A 1 461 ? 2.551 12.061 1.489 1.00 95.19 461 ILE A CA 1
ATOM 3370 C C . ILE A 1 461 ? 2.535 13.246 0.512 1.00 95.19 461 ILE A C 1
ATOM 3372 O O . ILE A 1 461 ? 2.218 14.388 0.862 1.00 95.19 461 ILE A O 1
ATOM 3376 N N . PHE A 1 462 ? 2.859 12.943 -0.742 1.00 96.44 462 PHE A N 1
ATOM 3377 C CA . PHE A 1 462 ? 3.013 13.879 -1.847 1.00 96.44 462 PHE A CA 1
ATOM 3378 C C . PHE A 1 462 ? 2.231 13.408 -3.077 1.00 96.44 462 PHE A C 1
ATOM 3380 O O . PHE A 1 462 ? 2.050 12.210 -3.291 1.00 96.44 462 PHE A O 1
ATOM 3387 N N . ARG A 1 463 ? 1.811 14.354 -3.922 1.00 96.81 463 ARG A N 1
ATOM 3388 C CA . ARG A 1 463 ? 1.149 14.101 -5.211 1.00 96.81 463 ARG A CA 1
ATOM 3389 C C . ARG A 1 463 ? 1.753 14.949 -6.316 1.00 96.81 463 ARG A C 1
ATOM 3391 O O . ARG A 1 463 ? 1.957 16.146 -6.128 1.00 96.81 463 ARG A O 1
ATOM 3398 N N . SER A 1 464 ? 1.920 14.354 -7.485 1.00 97.00 464 SER A N 1
ATOM 3399 C CA . SER A 1 464 ? 2.075 15.048 -8.757 1.00 97.00 464 SER A CA 1
ATOM 3400 C C . SER A 1 464 ? 0.803 14.907 -9.601 1.00 97.00 464 SER A C 1
ATOM 3402 O O . SER A 1 464 ? 0.063 13.929 -9.475 1.00 97.00 464 SER A O 1
ATOM 3404 N N . MET A 1 465 ? 0.540 15.914 -10.433 1.00 95.62 465 MET A N 1
ATOM 3405 C CA . MET A 1 465 ? -0.589 15.983 -11.375 1.00 95.62 465 MET A CA 1
ATOM 3406 C C . MET A 1 465 ? -0.124 16.226 -12.825 1.00 95.62 465 MET A C 1
ATOM 3408 O O . MET A 1 465 ? -0.955 16.409 -13.712 1.00 95.62 465 MET A O 1
ATOM 3412 N N . ASP A 1 466 ? 1.193 16.255 -13.051 1.00 96.25 466 ASP A N 1
ATOM 3413 C CA . ASP A 1 466 ? 1.870 16.498 -14.332 1.00 96.25 466 ASP A CA 1
ATOM 3414 C C . ASP A 1 466 ? 2.894 15.390 -14.661 1.00 96.25 466 ASP A C 1
ATOM 3416 O O . ASP A 1 466 ? 3.825 15.571 -15.454 1.00 96.25 466 ASP A O 1
ATOM 3420 N N . GLY A 1 467 ? 2.724 14.228 -14.029 1.00 96.62 467 GLY A N 1
ATOM 3421 C CA . GLY A 1 467 ? 3.521 13.036 -14.267 1.00 96.62 467 GLY A CA 1
ATOM 3422 C C . GLY A 1 467 ? 4.915 13.069 -13.651 1.00 96.62 467 GLY A C 1
ATOM 3423 O O . GLY A 1 467 ? 5.833 12.479 -14.223 1.00 96.62 467 GLY A O 1
ATOM 3424 N N . GLY A 1 468 ? 5.064 13.746 -12.513 1.00 96.94 468 GLY A N 1
ATOM 3425 C CA . GLY A 1 468 ? 6.294 13.843 -11.733 1.00 96.94 468 GLY A CA 1
ATOM 3426 C C . GLY A 1 468 ? 7.180 15.037 -12.093 1.00 96.94 468 GLY A C 1
ATOM 3427 O O . GLY A 1 468 ? 8.359 15.016 -11.766 1.00 96.94 468 GLY A O 1
ATOM 3428 N N . GLN A 1 469 ? 6.685 16.065 -12.785 1.00 95.50 469 GLN A N 1
ATOM 3429 C CA . GLN A 1 469 ? 7.483 17.274 -13.044 1.00 95.50 469 GLN A CA 1
ATOM 3430 C C . GLN A 1 469 ? 7.440 18.218 -11.836 1.00 95.50 469 GLN A C 1
ATOM 3432 O O . GLN A 1 469 ? 8.473 18.749 -11.424 1.00 95.50 469 GLN A O 1
ATOM 3437 N N . THR A 1 470 ? 6.263 18.373 -11.229 1.00 94.94 470 THR A N 1
ATOM 3438 C CA . THR A 1 470 ? 6.053 19.088 -9.967 1.00 94.94 470 THR A CA 1
ATOM 3439 C C . THR A 1 470 ? 5.323 18.214 -8.952 1.00 94.94 470 THR A C 1
ATOM 3441 O O . THR A 1 470 ? 4.631 17.255 -9.303 1.00 94.94 470 THR A O 1
ATOM 3444 N N . TRP A 1 471 ? 5.495 18.544 -7.673 1.00 95.44 471 TRP A N 1
ATOM 3445 C CA . TRP A 1 471 ? 4.933 17.812 -6.541 1.00 95.44 471 TRP A CA 1
ATOM 3446 C C . TRP A 1 471 ? 4.237 18.764 -5.575 1.00 95.44 471 TRP A C 1
ATOM 3448 O O . TRP A 1 471 ? 4.519 19.962 -5.545 1.00 95.44 471 TRP A O 1
ATOM 3458 N N . LYS A 1 472 ? 3.316 18.211 -4.788 1.00 94.00 472 LYS A N 1
ATOM 3459 C CA . LYS A 1 472 ? 2.614 18.879 -3.695 1.00 94.00 472 LYS A CA 1
ATOM 3460 C C . LYS A 1 472 ? 2.579 17.985 -2.473 1.00 94.00 472 LYS A C 1
ATOM 3462 O O . LYS A 1 472 ? 2.096 16.860 -2.551 1.00 94.00 472 LYS A O 1
ATOM 3467 N N . ASN A 1 473 ? 3.040 18.514 -1.347 1.00 94.38 473 ASN A N 1
ATOM 3468 C CA . ASN A 1 473 ? 2.834 17.931 -0.025 1.00 94.38 473 ASN A CA 1
ATOM 3469 C C . ASN A 1 473 ? 1.339 18.013 0.311 1.00 94.38 473 ASN A C 1
ATOM 3471 O O . ASN A 1 473 ? 0.739 19.076 0.147 1.00 94.38 473 ASN A O 1
ATOM 3475 N N . LEU A 1 474 ? 0.717 16.915 0.742 1.00 94.44 474 LEU A N 1
ATOM 3476 C CA . LEU A 1 474 ? -0.739 16.850 0.931 1.00 94.44 474 LEU A CA 1
ATOM 3477 C C . LEU A 1 474 ? -1.230 17.270 2.324 1.00 94.44 474 LEU A C 1
ATOM 3479 O O . LEU A 1 474 ? -2.389 17.023 2.664 1.00 94.44 474 LEU A O 1
ATOM 3483 N N . GLY A 1 475 ? -0.395 17.975 3.087 1.00 90.38 475 GLY A N 1
ATOM 3484 C CA . GLY A 1 475 ? -0.788 18.693 4.295 1.00 90.38 475 GLY A CA 1
ATOM 3485 C C . GLY A 1 475 ? -0.176 18.123 5.569 1.00 90.38 475 GLY A C 1
ATOM 3486 O O . GLY A 1 475 ? 0.980 17.700 5.598 1.00 90.38 475 GLY A O 1
ATOM 3487 N N . TRP A 1 476 ? -0.940 18.197 6.656 1.00 86.94 476 TRP A N 1
ATOM 3488 C CA . TRP A 1 476 ? -0.447 17.936 8.006 1.00 86.94 476 TRP A CA 1
ATOM 3489 C C . TRP A 1 476 ? -1.476 17.188 8.878 1.00 86.94 476 TRP A C 1
ATOM 3491 O O . TRP A 1 476 ? -2.613 16.981 8.449 1.00 86.94 476 TRP A O 1
ATOM 3501 N N . ASN A 1 477 ? -1.096 16.781 10.095 1.00 83.31 477 ASN A N 1
ATOM 3502 C CA . ASN A 1 477 ? -1.954 16.072 11.069 1.00 83.31 477 ASN A CA 1
ATOM 3503 C C . ASN A 1 477 ? -2.562 14.719 10.632 1.00 83.31 477 ASN A C 1
ATOM 3505 O O . ASN A 1 477 ? -3.558 14.267 11.203 1.00 83.31 477 ASN A O 1
ATOM 3509 N N . GLN A 1 478 ? -1.946 14.033 9.670 1.00 88.25 478 GLN A N 1
ATOM 3510 C CA . GLN A 1 478 ? -2.056 12.573 9.581 1.00 88.25 478 GLN A CA 1
ATOM 3511 C C . GLN A 1 478 ? -0.998 11.934 10.486 1.00 88.25 478 GLN A C 1
ATOM 3513 O O . GLN A 1 478 ? -0.001 12.578 10.824 1.00 88.25 478 GLN A O 1
ATOM 3518 N N . HIS A 1 479 ? -1.208 10.682 10.897 1.00 91.69 479 HIS A N 1
ATOM 3519 C CA . HIS A 1 479 ? -0.140 9.955 11.578 1.00 91.69 479 HIS A CA 1
ATOM 3520 C C . HIS A 1 479 ? 0.976 9.627 10.573 1.00 91.69 479 HIS A C 1
ATOM 3522 O O . HIS A 1 479 ? 0.640 9.226 9.454 1.00 91.69 479 HIS A O 1
ATOM 3528 N N . PRO A 1 480 ? 2.258 9.765 10.957 1.00 90.69 480 PRO A N 1
ATOM 3529 C CA . PRO A 1 480 ? 3.408 9.360 10.155 1.00 90.69 480 PRO A CA 1
ATOM 3530 C C . PRO A 1 480 ? 3.361 7.946 9.574 1.00 90.69 480 PRO A C 1
ATOM 3532 O O . PRO A 1 480 ? 2.585 7.101 10.031 1.00 90.69 480 PRO A O 1
ATOM 3535 N N . ASP A 1 481 ? 4.287 7.754 8.633 1.00 91.81 481 ASP A N 1
ATOM 3536 C CA . ASP A 1 481 ? 4.829 6.484 8.151 1.00 91.81 481 ASP A CA 1
ATOM 3537 C C . ASP A 1 481 ? 3.794 5.658 7.363 1.00 91.81 481 ASP A C 1
ATOM 3539 O O . ASP A 1 481 ? 2.965 4.911 7.886 1.00 91.81 481 ASP A O 1
ATOM 3543 N N . PHE A 1 482 ? 3.763 5.920 6.050 1.00 94.62 482 PHE A N 1
ATOM 3544 C CA . PHE A 1 482 ? 2.723 5.459 5.127 1.00 94.62 482 PHE A CA 1
ATOM 3545 C C . PHE A 1 482 ? 3.078 4.132 4.444 1.00 94.62 482 PHE A C 1
ATOM 3547 O O . PHE A 1 482 ? 4.160 3.973 3.881 1.00 94.62 482 PHE A O 1
ATOM 3554 N N . HIS A 1 483 ? 2.115 3.205 4.417 1.00 94.56 483 HIS A N 1
ATOM 3555 C CA . HIS A 1 483 ? 2.313 1.825 3.947 1.00 94.56 483 HIS A CA 1
ATOM 3556 C C . HIS A 1 483 ? 1.351 1.376 2.841 1.00 94.56 483 HIS A C 1
ATOM 3558 O O . HIS A 1 483 ? 1.652 0.421 2.125 1.00 94.56 483 HIS A O 1
ATOM 3564 N N . ALA A 1 484 ? 0.220 2.063 2.648 1.00 95.69 484 ALA A N 1
ATOM 3565 C CA . ALA A 1 484 ? -0.737 1.722 1.598 1.00 95.69 484 ALA A CA 1
ATOM 3566 C C . ALA A 1 484 ? -1.416 2.961 1.000 1.00 95.69 484 ALA A C 1
ATOM 3568 O O . ALA A 1 484 ? -1.810 3.876 1.721 1.00 95.69 484 ALA A O 1
ATOM 3569 N N . LEU A 1 485 ? -1.634 2.952 -0.317 1.00 97.19 485 LEU A N 1
ATOM 3570 C CA . LEU A 1 485 ? -2.514 3.887 -1.020 1.00 97.19 485 LEU A CA 1
ATOM 3571 C C . LEU A 1 485 ? -3.284 3.121 -2.098 1.00 97.19 485 LEU A C 1
ATOM 3573 O O . LEU A 1 485 ? -2.719 2.258 -2.765 1.00 97.19 485 LEU A O 1
ATOM 3577 N N . VAL A 1 486 ? -4.572 3.418 -2.273 1.00 97.75 486 VAL A N 1
ATOM 3578 C CA . VAL A 1 486 ? -5.392 2.834 -3.346 1.00 97.75 486 VAL A CA 1
ATOM 3579 C C . VAL A 1 486 ? -6.351 3.854 -3.946 1.00 97.75 486 VAL A C 1
ATOM 3581 O O . VAL A 1 486 ? -6.967 4.648 -3.235 1.00 97.75 486 VAL A O 1
ATOM 3584 N N . PHE A 1 487 ? -6.505 3.781 -5.267 1.00 97.62 487 PHE A N 1
ATOM 3585 C CA . PHE A 1 487 ? -7.522 4.506 -6.023 1.00 97.62 487 PHE A CA 1
ATOM 3586 C C . PHE A 1 487 ? -8.841 3.736 -6.037 1.00 97.62 487 PHE A C 1
ATOM 3588 O O . PHE A 1 487 ? -8.855 2.509 -6.146 1.0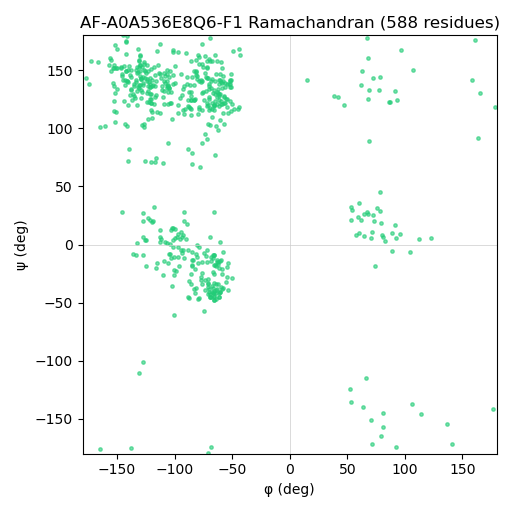0 97.62 487 PHE A O 1
ATOM 3595 N N . ASP A 1 488 ? -9.954 4.460 -5.987 1.00 97.38 488 ASP A N 1
ATOM 3596 C CA . ASP A 1 488 ? -11.279 3.901 -6.249 1.00 97.38 488 ASP A CA 1
ATOM 3597 C C . ASP A 1 488 ? -11.408 3.587 -7.754 1.00 97.38 488 ASP A C 1
ATOM 3599 O O . ASP A 1 488 ? -11.306 4.501 -8.582 1.00 97.38 488 ASP A O 1
ATOM 3603 N N . PRO A 1 489 ? -11.644 2.321 -8.150 1.00 95.06 489 PRO A N 1
ATOM 3604 C CA . PRO A 1 489 ? -11.766 1.947 -9.557 1.00 95.06 489 PRO A CA 1
ATOM 3605 C C . PRO A 1 489 ? -13.029 2.510 -10.232 1.00 95.06 489 PRO A C 1
ATOM 3607 O O . PRO A 1 489 ? -13.118 2.478 -11.459 1.00 95.06 489 PRO A O 1
ATOM 3610 N N . GLY A 1 490 ? -14.008 3.009 -9.468 1.00 94.31 490 GLY A N 1
ATOM 3611 C CA . GLY A 1 490 ? -15.179 3.722 -9.982 1.00 94.31 490 GLY A CA 1
ATOM 3612 C C . GLY A 1 490 ? -14.948 5.223 -10.202 1.00 94.31 490 GLY A C 1
ATOM 3613 O O . GLY A 1 490 ? -15.615 5.822 -11.046 1.00 94.31 490 GLY A O 1
ATOM 3614 N N . ASN A 1 491 ? -14.006 5.836 -9.476 1.00 96.19 491 ASN A N 1
ATOM 3615 C CA . ASN A 1 491 ? -13.626 7.245 -9.617 1.00 96.19 491 ASN A CA 1
ATOM 3616 C C . ASN A 1 491 ? -12.240 7.502 -9.006 1.00 96.19 491 ASN A C 1
ATOM 3618 O O . ASN A 1 491 ? -12.129 7.736 -7.808 1.00 96.19 491 ASN A O 1
ATOM 3622 N N . THR A 1 492 ? -11.195 7.604 -9.827 1.00 96.25 492 THR A N 1
ATOM 3623 C CA . THR A 1 492 ? -9.803 7.816 -9.373 1.00 96.25 492 THR A CA 1
ATOM 3624 C C . THR A 1 492 ? -9.522 9.203 -8.767 1.00 96.25 492 THR A C 1
ATOM 3626 O O . THR A 1 492 ? -8.379 9.540 -8.453 1.00 96.25 492 THR A O 1
ATOM 3629 N N . SER A 1 493 ? -10.549 10.039 -8.584 1.00 95.44 493 SER A N 1
ATOM 3630 C CA . SER A 1 493 ? -10.475 11.204 -7.690 1.00 95.44 493 SER A CA 1
ATOM 3631 C C . SER A 1 493 ? -10.582 10.804 -6.215 1.00 95.44 493 SER A C 1
ATOM 3633 O O . SER A 1 493 ? -10.086 11.518 -5.345 1.00 95.44 493 SER A O 1
ATOM 3635 N N . ASN A 1 494 ? -11.207 9.660 -5.938 1.00 96.88 494 ASN A N 1
ATOM 3636 C CA . ASN A 1 494 ? -11.329 9.091 -4.610 1.00 96.88 494 ASN A CA 1
ATOM 3637 C C . ASN A 1 494 ? -10.109 8.203 -4.306 1.00 96.88 494 ASN A C 1
ATOM 3639 O O . ASN A 1 494 ? -9.755 7.332 -5.109 1.00 96.88 494 ASN A O 1
ATOM 3643 N N . ILE A 1 495 ? -9.488 8.395 -3.141 1.00 97.12 495 ILE A N 1
ATOM 3644 C CA . ILE A 1 495 ? -8.339 7.602 -2.676 1.00 97.12 495 ILE A CA 1
ATOM 3645 C C . ILE A 1 495 ? -8.465 7.256 -1.191 1.00 97.12 495 ILE A C 1
ATOM 3647 O O . ILE A 1 495 ? -8.907 8.090 -0.398 1.00 97.12 495 ILE A O 1
ATOM 3651 N N . LEU A 1 496 ? -8.022 6.057 -0.806 1.00 97.56 496 LEU A N 1
ATOM 3652 C CA . LEU A 1 496 ? -7.690 5.736 0.586 1.00 97.56 496 LEU A CA 1
ATOM 3653 C C . LEU A 1 496 ? -6.173 5.700 0.761 1.00 97.56 496 LEU A C 1
ATOM 3655 O O . LEU A 1 496 ? -5.456 5.217 -0.115 1.00 97.56 496 LEU A O 1
ATOM 3659 N N . VAL A 1 497 ? -5.711 6.155 1.923 1.00 97.19 497 VAL A N 1
ATOM 3660 C CA . VAL A 1 497 ? -4.317 6.080 2.367 1.00 97.19 497 VAL A CA 1
ATOM 3661 C C . VAL A 1 497 ? -4.247 5.479 3.773 1.00 97.19 497 VAL A C 1
ATOM 3663 O O . VAL A 1 497 ? -5.116 5.739 4.609 1.00 97.19 497 VAL A O 1
ATOM 3666 N N . GLY A 1 498 ? -3.229 4.656 4.022 1.00 96.31 498 GLY A N 1
ATOM 3667 C CA . GLY A 1 498 ? -2.972 3.983 5.289 1.00 96.31 498 GLY A CA 1
ATOM 3668 C C . GLY A 1 498 ? -1.551 4.222 5.801 1.00 96.31 498 GLY A C 1
ATOM 3669 O O . GLY A 1 498 ? -0.595 4.158 5.024 1.00 96.31 498 GLY A O 1
ATOM 3670 N N . SER A 1 499 ? -1.428 4.473 7.103 1.00 95.12 499 SER A N 1
ATOM 3671 C CA . SER A 1 499 ? -0.170 4.692 7.829 1.00 95.12 499 SER A CA 1
ATOM 3672 C C . SER A 1 499 ? -0.166 3.963 9.178 1.00 95.12 499 SER A C 1
ATOM 3674 O O . SER A 1 499 ? -1.121 3.244 9.499 1.00 95.12 499 SER A O 1
ATOM 3676 N N . ASP A 1 500 ? 0.877 4.159 9.984 1.00 93.75 500 ASP A N 1
ATOM 3677 C CA . ASP A 1 500 ? 1.025 3.549 11.315 1.00 93.75 500 ASP A CA 1
ATOM 3678 C C . ASP A 1 500 ? -0.067 3.949 12.322 1.00 93.75 500 ASP A C 1
ATOM 3680 O O . ASP A 1 500 ? -0.374 3.210 13.258 1.00 93.75 500 ASP A O 1
ATOM 3684 N N . GLY A 1 501 ? -0.755 5.069 12.079 1.00 93.25 501 GLY A N 1
ATOM 3685 C CA . GLY A 1 501 ? -1.914 5.503 12.864 1.00 93.25 501 GLY A CA 1
ATOM 3686 C C . GLY A 1 501 ? -3.268 5.197 12.229 1.00 93.25 501 GLY A C 1
ATOM 3687 O O . GLY A 1 501 ? -4.275 5.738 12.689 1.00 93.25 501 GLY A O 1
ATOM 3688 N N . GLY A 1 502 ? -3.328 4.361 11.193 1.00 95.06 502 GLY A N 1
ATOM 3689 C CA . GLY A 1 502 ? -4.576 3.910 10.583 1.00 95.06 502 GLY A CA 1
ATOM 3690 C C . GLY A 1 502 ? -4.873 4.551 9.225 1.00 95.06 502 GLY A C 1
ATOM 3691 O O . GLY A 1 502 ? -3.998 4.616 8.369 1.00 95.06 502 GLY A O 1
ATOM 3692 N N . VAL A 1 503 ? -6.124 4.948 8.973 1.00 97.00 503 VAL A N 1
ATOM 3693 C CA . VAL A 1 503 ? -6.645 5.160 7.608 1.00 97.00 503 VAL A CA 1
ATOM 3694 C C . VAL A 1 503 ? -7.369 6.499 7.398 1.00 97.00 503 VAL A C 1
ATOM 3696 O O . VAL A 1 503 ? -8.205 6.923 8.201 1.00 97.00 503 VAL A O 1
ATOM 3699 N N . TRP A 1 504 ? -7.090 7.136 6.257 1.00 96.25 504 TRP A N 1
ATOM 3700 C CA . TRP A 1 504 ? -7.738 8.362 5.782 1.00 96.25 504 TRP A CA 1
ATOM 3701 C C . TRP A 1 504 ? -8.277 8.191 4.358 1.00 96.25 504 TRP A C 1
ATOM 3703 O O . TRP A 1 504 ? -7.789 7.374 3.577 1.00 96.25 504 TRP A O 1
ATOM 3713 N N . TYR A 1 505 ? -9.285 8.989 4.020 1.00 96.19 505 TYR A N 1
ATOM 3714 C CA . TYR A 1 505 ? -9.957 8.991 2.723 1.00 96.19 505 TYR A CA 1
ATOM 3715 C C . TYR A 1 505 ? -10.063 10.408 2.158 1.00 96.19 505 TYR A C 1
ATOM 3717 O O . TYR A 1 505 ? -10.176 11.374 2.908 1.00 96.19 505 TYR A O 1
ATOM 3725 N N . SER A 1 506 ? -10.052 10.547 0.837 1.00 95.44 506 SER A N 1
ATOM 3726 C CA . SER A 1 506 ? -10.315 11.809 0.140 1.00 95.44 506 SER A CA 1
ATOM 3727 C C . SER A 1 506 ? -11.118 11.548 -1.128 1.00 95.44 506 SER A C 1
ATOM 3729 O O . SER A 1 506 ? -10.960 10.502 -1.750 1.00 95.44 506 SER A O 1
ATOM 3731 N N . THR A 1 507 ? -11.947 12.517 -1.524 1.00 94.56 507 THR A N 1
ATOM 3732 C CA . THR A 1 507 ? -12.693 12.534 -2.798 1.00 94.56 507 THR A CA 1
ATOM 3733 C C . THR A 1 507 ? -12.093 13.487 -3.842 1.00 94.56 507 THR A C 1
ATOM 3735 O O . THR A 1 507 ? -12.658 13.648 -4.924 1.00 94.56 507 THR A O 1
ATOM 3738 N N . GLY A 1 508 ? -10.997 14.179 -3.509 1.00 92.56 508 GLY A N 1
ATOM 3739 C CA . GLY A 1 508 ? -10.397 15.256 -4.306 1.00 92.56 508 GLY A CA 1
ATOM 3740 C C . GLY A 1 508 ? -8.947 15.007 -4.723 1.00 92.56 508 GLY A C 1
ATOM 3741 O O . GLY A 1 508 ? -8.249 15.957 -5.059 1.00 92.56 508 GLY A O 1
ATOM 3742 N N . ARG A 1 509 ? -8.492 13.746 -4.729 1.00 90.25 509 ARG A N 1
ATOM 3743 C CA . ARG A 1 509 ? -7.086 13.318 -4.893 1.00 90.25 509 ARG A CA 1
ATOM 3744 C C . ARG A 1 509 ? -6.173 13.707 -3.725 1.00 90.25 509 ARG A C 1
ATOM 3746 O O . ARG A 1 509 ? -4.966 13.829 -3.910 1.00 90.25 509 ARG A O 1
ATOM 3753 N N . GLY A 1 510 ? -6.724 13.840 -2.523 1.00 87.62 510 GLY A N 1
ATOM 3754 C CA . GLY A 1 510 ? -5.974 13.942 -1.274 1.00 87.62 510 GLY A CA 1
ATOM 3755 C C . GLY A 1 510 ? -5.544 15.352 -0.889 1.00 87.62 510 GLY A C 1
ATOM 3756 O O . GLY A 1 510 ? -4.764 15.998 -1.585 1.00 87.62 510 GLY A O 1
ATOM 3757 N N . GLY A 1 511 ? -5.954 15.778 0.301 1.00 85.56 511 GLY A N 1
ATOM 3758 C CA . GLY A 1 511 ? -5.330 16.868 1.032 1.00 85.56 511 GLY A CA 1
ATOM 3759 C C . GLY A 1 511 ? -5.475 18.223 0.351 1.00 85.56 511 GLY A C 1
ATOM 3760 O O . GLY A 1 511 ? -6.571 18.779 0.289 1.00 85.56 511 GLY A O 1
ATOM 3761 N N . ARG A 1 512 ? -4.342 18.788 -0.079 1.00 91.06 512 ARG A N 1
ATOM 3762 C CA . ARG A 1 512 ? -4.243 20.140 -0.648 1.00 91.06 512 ARG A CA 1
ATOM 3763 C C . ARG A 1 512 ? -4.536 20.114 -2.144 1.00 91.06 512 ARG A C 1
ATOM 3765 O O . ARG A 1 512 ? -3.742 19.606 -2.935 1.00 91.06 512 ARG A O 1
ATOM 3772 N N . ASN A 1 513 ? -5.661 20.704 -2.541 1.00 82.00 513 ASN A N 1
ATOM 3773 C CA . ASN A 1 513 ? -6.169 20.623 -3.919 1.00 82.00 513 ASN A CA 1
ATOM 3774 C C . ASN A 1 513 ? -5.907 21.874 -4.778 1.00 82.00 513 ASN A C 1
ATOM 3776 O O . ASN A 1 513 ? -6.237 21.874 -5.961 1.00 82.00 513 ASN A O 1
ATOM 3780 N N . THR A 1 514 ? -5.304 22.925 -4.216 1.00 79.50 514 THR A N 1
ATOM 3781 C CA . THR A 1 514 ? -4.868 24.127 -4.949 1.00 79.50 514 THR A CA 1
ATOM 3782 C C . THR A 1 514 ? -3.450 24.519 -4.543 1.00 79.50 514 THR A C 1
ATOM 3784 O O . THR A 1 514 ? -3.031 24.264 -3.414 1.00 79.50 514 THR A O 1
ATOM 3787 N N . ASP A 1 515 ? -2.701 25.140 -5.457 1.00 72.50 515 ASP A N 1
ATOM 3788 C CA . ASP A 1 515 ? -1.259 25.352 -5.273 1.00 72.50 515 ASP A CA 1
ATOM 3789 C C . ASP A 1 515 ? -0.910 26.264 -4.090 1.00 72.50 515 ASP A C 1
ATOM 3791 O O . ASP A 1 515 ? 0.080 25.999 -3.401 1.00 72.50 515 ASP A O 1
ATOM 3795 N N . ASP A 1 516 ? -1.763 27.262 -3.834 1.00 80.38 516 ASP A N 1
ATOM 3796 C CA . ASP A 1 516 ? -1.656 28.246 -2.749 1.00 80.38 516 ASP A CA 1
ATOM 3797 C C . ASP A 1 516 ? -2.355 27.804 -1.443 1.00 80.38 516 ASP A C 1
ATOM 3799 O O . ASP A 1 516 ? -2.449 28.577 -0.486 1.00 80.38 516 ASP A O 1
ATOM 3803 N N . ALA A 1 517 ? -2.883 26.574 -1.371 1.00 84.69 517 ALA A N 1
ATOM 3804 C CA . ALA A 1 517 ? -3.525 26.066 -0.160 1.00 84.69 517 ALA A CA 1
ATOM 3805 C C . ALA A 1 517 ? -2.524 25.971 1.004 1.00 84.69 517 ALA A C 1
ATOM 3807 O O . ALA A 1 517 ? -1.452 25.369 0.874 1.00 84.69 517 ALA A O 1
ATOM 3808 N N . ALA A 1 518 ? -2.905 26.498 2.172 1.00 89.06 518 ALA A N 1
ATOM 3809 C CA . ALA A 1 518 ? -2.167 26.310 3.420 1.00 89.06 518 ALA A CA 1
ATOM 3810 C C . ALA A 1 518 ? -2.067 24.818 3.798 1.00 89.06 518 ALA A C 1
ATOM 3812 O O . ALA A 1 518 ? -2.914 24.018 3.403 1.00 89.06 518 ALA A O 1
ATOM 3813 N N . LEU A 1 519 ? -1.073 24.441 4.615 1.00 89.94 519 LEU A N 1
ATOM 3814 C CA . LEU A 1 519 ? -0.877 23.044 5.047 1.00 89.94 519 LEU A CA 1
ATOM 3815 C C . LEU A 1 519 ? -2.082 22.439 5.793 1.00 89.94 519 LEU A C 1
ATOM 3817 O O . LEU A 1 519 ? -2.288 21.230 5.740 1.00 89.94 519 LEU A O 1
ATOM 3821 N N . SER A 1 520 ? -2.906 23.286 6.414 1.00 88.25 520 SER A N 1
ATOM 3822 C CA . SER A 1 520 ? -4.151 22.922 7.098 1.00 88.25 520 SER A CA 1
ATOM 3823 C C . SER A 1 520 ? -5.386 22.822 6.199 1.00 88.25 520 SER A C 1
ATOM 3825 O O . SER A 1 520 ? -6.411 22.305 6.639 1.00 88.25 520 SER A O 1
ATOM 3827 N N . ALA A 1 521 ? -5.326 23.310 4.957 1.00 90.00 521 ALA A N 1
ATOM 3828 C CA . ALA A 1 521 ? -6.451 23.295 4.023 1.00 90.00 521 ALA A CA 1
ATOM 3829 C C . ALA A 1 521 ? -6.518 21.946 3.286 1.00 90.00 521 ALA A C 1
ATOM 3831 O O . ALA A 1 521 ? -6.224 21.855 2.093 1.00 90.00 521 ALA A O 1
ATOM 3832 N N . VAL A 1 522 ? -6.869 20.898 4.038 1.00 91.19 522 VAL A N 1
ATOM 3833 C CA . VAL A 1 522 ? -6.938 19.505 3.577 1.00 91.19 522 VAL A CA 1
ATOM 3834 C C . VAL A 1 522 ? -8.373 18.988 3.469 1.00 91.19 522 VAL A C 1
ATOM 3836 O O . VAL A 1 522 ? -9.226 19.345 4.277 1.00 91.19 522 VAL A O 1
ATOM 3839 N N . ASP A 1 523 ? -8.628 18.097 2.507 1.00 92.50 523 ASP A N 1
ATOM 3840 C CA . ASP A 1 523 ? -9.915 17.396 2.345 1.00 92.50 523 ASP A CA 1
ATOM 3841 C C . ASP A 1 523 ? -9.964 15.984 2.975 1.00 92.50 523 ASP A C 1
ATOM 3843 O O . ASP A 1 523 ? -10.927 15.239 2.777 1.00 92.50 523 ASP A O 1
ATOM 3847 N N . TRP A 1 524 ? -8.933 15.619 3.745 1.00 93.81 524 TRP A N 1
ATOM 3848 C CA . TRP A 1 524 ? -8.788 14.297 4.351 1.00 93.81 524 TRP A CA 1
ATOM 3849 C C . TRP A 1 524 ? -9.869 13.994 5.398 1.00 93.81 524 TRP A C 1
ATOM 3851 O O . TRP A 1 524 ? -9.958 14.630 6.448 1.00 93.81 524 TRP A O 1
ATOM 3861 N N . GLN A 1 525 ? -10.631 12.934 5.152 1.00 93.75 525 GLN A N 1
ATOM 3862 C CA . GLN A 1 525 ? -11.575 12.331 6.085 1.00 93.75 525 GLN A CA 1
ATOM 3863 C C . GLN A 1 525 ? -10.840 11.281 6.925 1.00 93.75 525 GLN A C 1
ATOM 3865 O O . GLN A 1 525 ? -10.294 10.319 6.387 1.00 93.75 525 GLN A O 1
ATOM 3870 N N . ASN A 1 526 ? -10.809 11.460 8.246 1.00 94.50 526 ASN A N 1
ATOM 3871 C CA . ASN A 1 526 ? -10.206 10.500 9.171 1.00 94.50 526 ASN A CA 1
ATOM 3872 C C . ASN A 1 526 ? -11.180 9.333 9.412 1.00 94.50 526 ASN A C 1
ATOM 3874 O O . ASN A 1 526 ? -12.229 9.525 10.026 1.00 94.50 526 ASN A O 1
ATOM 3878 N N . LEU A 1 527 ? -10.836 8.130 8.937 1.00 96.44 527 LEU A N 1
ATOM 3879 C CA . LEU A 1 527 ? -11.680 6.936 9.060 1.00 96.44 527 LEU A CA 1
ATOM 3880 C C . LEU A 1 527 ? -11.357 6.091 10.308 1.00 96.44 527 LEU A C 1
ATOM 3882 O O . LEU A 1 527 ? -11.907 5.002 10.466 1.00 96.44 527 LEU A O 1
ATOM 3886 N N . ASN A 1 528 ? -10.509 6.588 11.215 1.00 95.69 528 ASN A N 1
ATOM 3887 C CA . ASN A 1 528 ? -10.213 5.952 12.505 1.00 95.69 528 ASN A CA 1
ATOM 3888 C C . ASN A 1 528 ? -11.239 6.345 13.583 1.00 95.69 528 ASN A C 1
ATOM 3890 O O . ASN A 1 528 ? -11.593 5.547 14.450 1.00 95.69 528 ASN A O 1
ATOM 3894 N N . GLY A 1 529 ? -11.755 7.572 13.528 1.00 94.38 529 GLY A N 1
ATOM 3895 C CA . GLY A 1 529 ? -12.662 8.142 14.523 1.00 94.38 529 GLY A CA 1
ATOM 3896 C C . GLY A 1 529 ? -12.702 9.660 14.427 1.00 94.38 529 GLY A C 1
ATOM 3897 O O . GLY A 1 529 ? -11.950 10.263 13.664 1.00 94.38 529 GLY A O 1
ATOM 3898 N N . THR A 1 530 ? -13.555 10.292 15.232 1.00 93.00 530 THR A N 1
ATOM 3899 C CA . THR A 1 530 ? -13.536 11.753 15.383 1.00 93.00 530 THR A CA 1
ATOM 3900 C C . THR A 1 530 ? -13.364 12.136 16.844 1.00 93.00 530 THR A C 1
ATOM 3902 O O . THR A 1 530 ? -13.916 11.503 17.749 1.00 93.00 530 THR A O 1
ATOM 3905 N N . VAL A 1 531 ? -12.571 13.180 17.067 1.00 92.94 531 VAL A N 1
ATOM 3906 C CA . VAL A 1 531 ? -12.320 13.798 18.370 1.00 92.94 531 VAL A CA 1
ATOM 3907 C C . VAL A 1 531 ? -12.524 15.302 18.253 1.00 92.94 531 VAL A C 1
ATOM 3909 O O . VAL A 1 531 ? -12.352 15.885 17.183 1.00 92.94 531 VAL A O 1
ATOM 3912 N N . ASN A 1 532 ? -12.848 15.951 19.365 1.00 92.19 532 ASN A N 1
ATOM 3913 C CA . ASN A 1 532 ? -12.759 17.399 19.460 1.00 92.19 532 ASN A CA 1
ATOM 3914 C C . ASN A 1 532 ? -11.271 17.815 19.506 1.00 92.19 532 ASN A C 1
ATOM 3916 O O . ASN A 1 532 ? -10.588 17.451 20.468 1.00 92.19 532 ASN A O 1
ATOM 3920 N N . PRO A 1 533 ? -10.764 18.606 18.539 1.00 90.62 533 PRO A N 1
ATOM 3921 C CA . PRO A 1 533 ? -9.335 18.916 18.431 1.00 90.62 533 PRO A CA 1
ATOM 3922 C C . PRO A 1 533 ? -8.783 19.738 19.605 1.00 90.62 533 PRO A C 1
ATOM 3924 O O . PRO A 1 533 ? -7.576 19.748 19.823 1.00 90.62 533 PRO A O 1
ATOM 3927 N N . ASN A 1 534 ? -9.648 20.393 20.388 1.00 89.12 534 ASN A N 1
ATOM 3928 C CA . ASN A 1 534 ? -9.263 21.242 21.519 1.00 89.12 534 ASN A CA 1
ATOM 3929 C C . ASN A 1 534 ? -9.405 20.555 22.888 1.00 89.12 534 ASN A C 1
ATOM 3931 O O . ASN A 1 534 ? -8.979 21.117 23.894 1.00 89.12 534 ASN A O 1
ATOM 3935 N N . THR A 1 535 ? -10.047 19.386 22.966 1.00 87.25 535 THR A N 1
ATOM 3936 C CA . THR A 1 535 ? -10.307 18.703 24.251 1.00 87.25 535 THR A CA 1
ATOM 3937 C C . THR A 1 535 ? -10.029 17.203 24.234 1.00 87.25 535 THR A C 1
ATOM 3939 O O . THR A 1 535 ? -10.131 16.567 25.279 1.00 87.25 535 THR A O 1
ATOM 3942 N N . GLY A 1 536 ? -9.747 16.611 23.068 1.00 88.06 536 GLY A N 1
ATOM 3943 C CA . GLY A 1 536 ? -9.542 15.169 22.894 1.00 88.06 536 GLY A CA 1
ATOM 3944 C C . GLY A 1 536 ? -10.779 14.311 23.192 1.00 88.06 536 GLY A C 1
ATOM 3945 O O . GLY A 1 536 ? -10.701 13.083 23.207 1.00 88.06 536 GLY A O 1
ATOM 3946 N N . ALA A 1 537 ? -11.943 14.929 23.420 1.00 89.25 537 ALA A N 1
ATOM 3947 C CA . ALA A 1 537 ? -13.192 14.213 23.627 1.00 89.25 537 ALA A CA 1
ATOM 3948 C C . ALA A 1 537 ? -13.593 13.475 22.341 1.00 89.25 537 ALA A C 1
ATOM 3950 O O . ALA A 1 537 ? -13.813 14.108 21.309 1.00 89.25 537 ALA A O 1
ATOM 3951 N N . VAL A 1 538 ? -13.702 12.146 22.406 1.00 91.88 538 VAL A N 1
ATOM 3952 C CA . VAL A 1 538 ? -14.147 11.305 21.283 1.00 91.88 538 VAL A CA 1
ATOM 3953 C C . VAL A 1 538 ? -15.609 11.613 20.965 1.00 91.88 538 VAL A C 1
ATOM 3955 O O . VAL A 1 538 ? -16.481 11.435 21.815 1.00 91.88 538 VAL A O 1
ATOM 3958 N N . THR A 1 539 ? -15.868 12.054 19.736 1.00 92.12 539 THR A N 1
ATOM 3959 C CA . THR A 1 539 ? -17.201 12.395 19.221 1.00 92.12 539 THR A CA 1
ATOM 3960 C C . THR A 1 539 ? -17.805 11.291 18.354 1.00 92.12 539 THR A C 1
ATOM 3962 O O . THR A 1 539 ? -19.025 11.171 18.312 1.00 92.12 539 THR A O 1
ATOM 3965 N N . HIS A 1 540 ? -16.982 10.446 17.720 1.00 93.00 540 HIS A N 1
ATOM 3966 C CA . HIS A 1 540 ? -17.420 9.234 17.012 1.00 93.00 540 HIS A CA 1
ATOM 3967 C C . HIS A 1 540 ? -16.386 8.111 17.142 1.00 93.00 540 HIS A C 1
ATOM 3969 O O . HIS A 1 540 ? -15.178 8.365 17.138 1.00 93.00 540 HIS A O 1
ATOM 3975 N N . ARG A 1 541 ? -16.862 6.864 17.228 1.00 93.06 541 ARG A N 1
ATOM 3976 C CA . ARG A 1 541 ? -16.043 5.644 17.260 1.00 93.06 541 ARG A CA 1
ATOM 3977 C C . ARG A 1 541 ? -16.383 4.794 16.042 1.00 93.06 541 ARG A C 1
ATOM 3979 O O . ARG A 1 541 ? -17.523 4.366 15.902 1.00 93.06 541 ARG A O 1
ATOM 3986 N N . THR A 1 542 ? -15.391 4.510 15.205 1.00 94.44 542 THR A N 1
ATOM 3987 C CA . THR A 1 542 ? -15.586 3.724 13.975 1.00 94.44 542 THR A CA 1
ATOM 3988 C C . THR A 1 542 ? -15.447 2.219 14.200 1.00 94.44 542 THR A C 1
ATOM 3990 O O . THR A 1 542 ? -15.661 1.455 13.274 1.00 94.44 542 THR A O 1
ATOM 3993 N N . ASN A 1 543 ? -15.082 1.764 15.402 1.00 92.75 543 ASN A N 1
ATOM 3994 C CA . ASN A 1 543 ? -14.799 0.361 15.740 1.00 92.75 543 ASN A CA 1
ATOM 3995 C C . ASN A 1 543 ? -13.516 -0.244 15.156 1.00 92.75 543 ASN A C 1
ATOM 3997 O O . ASN A 1 543 ? -13.255 -1.411 15.442 1.00 92.75 543 ASN A O 1
ATOM 4001 N N . LEU A 1 544 ? -12.669 0.535 14.473 1.00 93.94 544 LEU A N 1
ATOM 4002 C CA . LEU A 1 544 ? -11.361 0.074 13.998 1.00 93.94 544 LEU A CA 1
ATOM 4003 C C . LEU A 1 544 ? -10.381 -0.158 15.165 1.00 93.94 544 LEU A C 1
ATOM 4005 O O . LEU A 1 544 ? -9.836 0.793 15.728 1.00 93.94 544 LEU A O 1
ATOM 4009 N N . GLN A 1 545 ? -10.170 -1.428 15.525 1.00 91.00 545 GLN A N 1
ATOM 4010 C CA . GLN A 1 545 ? -9.407 -1.860 16.706 1.00 91.00 545 GLN A CA 1
ATOM 4011 C C . GLN A 1 545 ? -8.172 -2.672 16.316 1.00 91.00 545 GLN A C 1
ATOM 4013 O O . GLN A 1 545 ? -8.121 -3.882 16.521 1.00 91.00 545 GLN A O 1
ATOM 4018 N N . ILE A 1 546 ? -7.183 -1.993 15.739 1.00 91.38 546 ILE A N 1
ATOM 4019 C CA . ILE A 1 546 ? -5.986 -2.622 15.154 1.00 91.38 546 ILE A CA 1
ATOM 4020 C C . ILE A 1 546 ? -4.682 -2.157 15.831 1.00 91.38 546 ILE A C 1
ATOM 4022 O O . ILE A 1 546 ? -3.600 -2.275 15.271 1.00 91.38 546 ILE A O 1
ATOM 4026 N N . GLY A 1 547 ? -4.780 -1.613 17.051 1.00 88.00 547 GLY A N 1
ATOM 4027 C CA . GLY A 1 547 ? -3.626 -1.165 17.835 1.00 88.00 547 GLY A CA 1
ATOM 4028 C C . GLY A 1 547 ? -2.699 -2.323 18.225 1.00 88.00 547 GLY A C 1
ATOM 4029 O O . GLY A 1 547 ? -3.116 -3.279 18.883 1.00 88.00 547 GLY A O 1
ATOM 4030 N N . GLN A 1 548 ? -1.426 -2.220 17.846 1.00 84.94 548 GLN A N 1
ATOM 4031 C CA . GLN A 1 548 ? -0.427 -3.284 17.986 1.00 84.94 548 GLN A CA 1
ATOM 4032 C C . GLN A 1 548 ? 0.222 -3.286 19.374 1.00 84.94 548 GLN A C 1
ATOM 4034 O O . GLN A 1 548 ? 1.336 -2.801 19.570 1.00 84.94 548 GLN A O 1
ATOM 4039 N N . PHE A 1 549 ? -0.479 -3.838 20.366 1.00 80.75 549 PHE A N 1
ATOM 4040 C CA . PHE A 1 549 ? 0.079 -3.999 21.710 1.00 80.75 549 PHE A CA 1
ATOM 4041 C C . PHE A 1 549 ? 1.220 -5.024 21.742 1.00 80.75 549 PHE A C 1
ATOM 4043 O O . PHE A 1 549 ? 1.014 -6.225 21.569 1.00 80.75 549 PHE A O 1
ATOM 4050 N N . THR A 1 550 ? 2.417 -4.557 22.088 1.00 74.19 550 THR A N 1
ATOM 4051 C CA . THR A 1 550 ? 3.568 -5.413 22.425 1.00 74.19 550 THR A CA 1
ATOM 4052 C C . THR A 1 550 ? 3.453 -5.991 23.838 1.00 74.19 550 THR A C 1
ATOM 4054 O O . THR A 1 550 ? 3.976 -7.068 24.132 1.00 74.19 550 THR A O 1
ATOM 4057 N N . SER A 1 551 ? 2.761 -5.276 24.728 1.00 76.19 551 SER A N 1
ATOM 4058 C CA . SER A 1 551 ? 2.485 -5.679 26.105 1.00 76.19 551 SER A CA 1
ATOM 4059 C C . SER A 1 551 ? 1.257 -4.951 26.654 1.00 76.19 551 SER A C 1
ATOM 4061 O O . SER A 1 551 ? 0.934 -3.846 26.221 1.00 76.19 551 SER A O 1
ATOM 4063 N N . ILE A 1 552 ? 0.587 -5.563 27.633 1.00 79.94 552 ILE A N 1
ATOM 4064 C CA . ILE A 1 552 ? -0.506 -4.953 28.396 1.00 79.94 552 ILE A CA 1
ATOM 4065 C C . ILE A 1 552 ? -0.302 -5.212 29.892 1.00 79.94 552 ILE A C 1
ATOM 4067 O O . ILE A 1 552 ? 0.125 -6.294 30.301 1.00 79.94 552 ILE A O 1
ATOM 4071 N N . ALA A 1 553 ? -0.613 -4.216 30.715 1.00 81.31 553 ALA A N 1
ATOM 4072 C CA . ALA A 1 553 ? -0.562 -4.273 32.166 1.00 81.31 553 ALA A CA 1
ATOM 4073 C C . ALA A 1 553 ? -1.881 -3.773 32.767 1.00 81.31 553 ALA A C 1
ATOM 4075 O O . ALA A 1 553 ? -2.487 -2.816 32.284 1.00 81.31 553 ALA A O 1
ATOM 4076 N N . VAL A 1 554 ? -2.304 -4.408 33.859 1.00 76.88 554 VAL A N 1
ATOM 4077 C CA . VAL A 1 554 ? -3.457 -3.987 34.662 1.00 76.88 554 VAL A CA 1
ATOM 4078 C C . VAL A 1 554 ? -2.953 -3.602 36.044 1.00 76.88 554 VAL A C 1
ATOM 4080 O O . VAL A 1 554 ? -2.239 -4.382 36.675 1.00 76.88 554 VAL A O 1
ATOM 4083 N N . VAL A 1 555 ? -3.324 -2.417 36.530 1.00 67.81 555 VAL A N 1
ATOM 4084 C CA . VAL A 1 555 ? -3.025 -2.015 37.912 1.00 67.81 555 VAL A CA 1
ATOM 4085 C C . VAL A 1 555 ? -3.918 -2.831 38.862 1.00 67.81 555 VAL A C 1
ATOM 4087 O O . VAL A 1 555 ? -5.142 -2.760 38.729 1.00 67.81 555 VAL A O 1
ATOM 4090 N N . PRO A 1 556 ? -3.361 -3.613 39.810 1.00 57.81 556 PRO A N 1
ATOM 4091 C CA . PRO A 1 556 ? -4.170 -4.435 40.705 1.00 57.81 556 PRO A CA 1
ATOM 4092 C C . PRO A 1 556 ? -5.042 -3.590 41.638 1.00 57.81 556 PRO A C 1
ATOM 4094 O O . PRO A 1 556 ? -4.559 -2.684 42.318 1.00 57.81 556 PRO A O 1
ATOM 4097 N N . THR A 1 557 ? -6.322 -3.946 41.740 1.00 55.22 557 THR A N 1
ATOM 4098 C CA . THR A 1 557 ? -7.305 -3.232 42.574 1.00 55.22 557 THR A CA 1
ATOM 4099 C C . THR A 1 557 ? -7.019 -3.331 44.079 1.00 55.22 557 THR A C 1
ATOM 4101 O O . THR A 1 557 ? -7.514 -2.521 44.856 1.00 55.22 557 THR A O 1
ATOM 4104 N N . THR A 1 558 ? -6.186 -4.287 44.502 1.00 49.81 558 THR A N 1
ATOM 4105 C CA . THR A 1 558 ? -5.815 -4.550 45.904 1.00 49.81 558 THR A CA 1
ATOM 4106 C C . THR A 1 558 ? -4.880 -3.510 46.527 1.00 49.81 558 THR A C 1
ATOM 4108 O O . THR A 1 558 ? -4.662 -3.551 47.735 1.00 49.81 558 THR A O 1
ATOM 4111 N N . LEU A 1 559 ? -4.327 -2.586 45.734 1.00 46.72 559 LEU A N 1
ATOM 4112 C CA . LEU A 1 559 ? -3.413 -1.530 46.194 1.00 46.72 559 LEU A CA 1
ATOM 4113 C C . LEU A 1 559 ? -4.107 -0.176 46.431 1.00 46.72 559 LEU A C 1
ATOM 4115 O O . LEU A 1 559 ? -3.434 0.824 46.674 1.00 46.72 559 LEU A O 1
ATOM 4119 N N . VAL A 1 560 ? -5.438 -0.117 46.339 1.00 45.31 560 VAL A N 1
ATOM 4120 C CA . VAL A 1 560 ? -6.203 1.138 46.351 1.00 45.31 560 VAL A CA 1
ATOM 4121 C C . VAL A 1 560 ? -7.373 1.046 47.334 1.00 45.31 560 VAL A C 1
ATOM 4123 O O . VAL A 1 560 ? -7.920 -0.028 47.577 1.00 45.31 560 VAL A O 1
ATOM 4126 N N . ALA A 1 561 ? -7.741 2.177 47.940 1.00 46.78 561 ALA A N 1
ATOM 4127 C CA . ALA A 1 561 ? -8.767 2.236 48.977 1.00 46.78 561 ALA A CA 1
ATOM 4128 C C . ALA A 1 561 ? -10.157 1.758 48.484 1.00 46.78 561 ALA A C 1
ATOM 4130 O O . ALA A 1 561 ? -10.517 2.008 47.327 1.00 46.78 561 ALA A O 1
ATOM 4131 N N . PRO A 1 562 ? -10.976 1.131 49.357 1.00 45.53 562 PRO A N 1
ATOM 4132 C CA . PRO A 1 562 ? -12.339 0.729 49.015 1.00 45.53 562 PRO A CA 1
ATOM 4133 C C . PRO A 1 562 ? -13.170 1.906 48.487 1.00 45.53 562 PRO A C 1
ATOM 4135 O O . PRO A 1 562 ? -13.294 2.930 49.156 1.00 45.53 562 PRO A O 1
ATOM 4138 N N . GLY A 1 563 ? -13.754 1.745 47.296 1.00 51.97 563 GLY A N 1
ATOM 4139 C CA . GLY A 1 563 ? -14.589 2.761 46.639 1.00 51.97 563 GLY A CA 1
ATOM 4140 C C . GLY A 1 563 ? -13.926 3.514 45.480 1.00 51.97 563 GLY A C 1
ATOM 4141 O O . GLY A 1 563 ? -14.618 4.245 44.777 1.00 51.97 563 GLY A O 1
ATOM 4142 N N . ALA A 1 564 ? -12.629 3.322 45.223 1.00 52.88 564 ALA A N 1
ATOM 4143 C CA . ALA A 1 564 ? -11.985 3.864 44.027 1.00 52.88 564 ALA A CA 1
ATOM 4144 C C . ALA A 1 564 ? -12.316 3.043 42.757 1.00 52.88 564 ALA A C 1
ATOM 4146 O O . ALA A 1 564 ? -12.301 1.807 42.773 1.00 52.88 564 ALA A O 1
ATOM 4147 N N . GLN A 1 565 ? -12.542 3.734 41.632 1.00 52.84 565 GLN A N 1
ATOM 4148 C CA . GLN A 1 565 ? -12.462 3.143 40.287 1.00 52.84 565 GLN A CA 1
ATOM 4149 C C . GLN A 1 565 ? -11.008 2.690 40.070 1.00 52.84 565 GLN A C 1
ATOM 4151 O O . GLN A 1 565 ? -10.087 3.481 40.259 1.00 52.84 565 GLN A O 1
ATOM 4156 N N . THR A 1 566 ? -10.775 1.400 39.808 1.00 52.94 566 THR A N 1
ATOM 4157 C CA . THR A 1 566 ? -9.453 0.791 40.096 1.00 52.94 566 THR A CA 1
ATOM 4158 C C . THR A 1 566 ? -8.841 -0.072 38.998 1.00 52.94 566 THR A C 1
ATOM 4160 O O . THR A 1 566 ? -7.665 -0.414 39.097 1.00 52.94 566 THR A O 1
ATOM 4163 N N . GLN A 1 567 ? -9.570 -0.397 37.929 1.00 62.66 567 GLN A N 1
ATOM 4164 C CA . GLN A 1 567 ? -9.019 -1.158 36.801 1.00 62.66 567 GLN A CA 1
ATOM 4165 C C . GLN A 1 567 ? -8.390 -0.225 35.761 1.00 62.66 567 GLN A C 1
ATOM 4167 O O . GLN A 1 567 ? -9.008 0.113 34.754 1.00 62.66 567 GLN A O 1
ATOM 4172 N N . ARG A 1 568 ? -7.142 0.191 35.998 1.00 72.12 568 ARG A N 1
ATOM 4173 C CA . ARG A 1 568 ? -6.352 0.929 34.999 1.00 72.12 568 ARG A CA 1
ATOM 4174 C C . ARG A 1 568 ? -5.646 -0.050 34.071 1.00 72.12 568 ARG A C 1
ATOM 4176 O O . ARG A 1 568 ? -4.912 -0.914 34.553 1.00 72.12 568 ARG A O 1
ATOM 4183 N N . PHE A 1 569 ? -5.826 0.135 32.768 1.00 81.81 569 PHE A N 1
ATOM 4184 C CA . PHE A 1 569 ? -5.108 -0.599 31.730 1.00 81.81 569 PHE A CA 1
ATOM 4185 C C . PHE A 1 569 ? -4.047 0.310 31.118 1.00 81.81 569 PHE A C 1
ATOM 4187 O O . PHE A 1 569 ? -4.329 1.470 30.809 1.00 81.81 569 PHE A O 1
ATOM 4194 N N . TRP A 1 570 ? -2.854 -0.244 30.945 1.00 84.31 570 TRP A N 1
ATOM 4195 C CA . TRP A 1 570 ? -1.741 0.361 30.226 1.00 84.31 570 TRP A CA 1
ATOM 4196 C C . TRP A 1 570 ? -1.272 -0.618 29.160 1.00 84.31 570 TRP A C 1
ATOM 4198 O O . TRP A 1 570 ? -1.249 -1.820 29.428 1.00 84.31 570 TRP A O 1
ATOM 4208 N N . GLY A 1 571 ? -0.869 -0.146 27.987 1.00 83.00 571 GLY A N 1
ATOM 4209 C CA . GLY A 1 571 ? -0.282 -1.016 26.976 1.00 83.00 571 GLY A CA 1
ATOM 4210 C C . GLY A 1 571 ? 0.695 -0.277 26.078 1.00 83.00 571 GLY A C 1
ATOM 4211 O O . GLY A 1 571 ? 0.374 0.784 25.556 1.00 83.00 571 GLY A O 1
ATOM 4212 N N . GLY A 1 572 ? 1.884 -0.850 25.906 1.00 80.19 572 GLY A N 1
ATOM 4213 C CA . GLY A 1 572 ? 2.876 -0.331 24.972 1.00 80.19 572 GLY A CA 1
ATOM 4214 C C . GLY A 1 572 ? 2.517 -0.757 23.556 1.00 80.19 572 GLY A C 1
ATOM 4215 O O . GLY A 1 572 ? 2.510 -1.957 23.261 1.00 80.19 572 GLY A O 1
ATOM 4216 N N . THR A 1 573 ? 2.222 0.210 22.698 1.00 80.31 573 THR A N 1
ATOM 4217 C CA . THR A 1 573 ? 2.094 0.010 21.249 1.00 80.31 573 THR A CA 1
ATOM 4218 C C . THR A 1 573 ? 3.395 0.391 20.550 1.00 80.31 573 THR A C 1
ATOM 4220 O O . THR A 1 573 ? 4.287 0.948 21.188 1.00 80.31 573 THR A O 1
ATOM 4223 N N . GLN A 1 574 ? 3.556 0.008 19.285 1.00 73.81 574 GLN A N 1
ATOM 4224 C CA . GLN A 1 574 ? 4.832 0.186 18.590 1.00 73.81 574 GLN A CA 1
ATOM 4225 C C . GLN A 1 574 ? 5.037 1.629 18.078 1.00 73.81 574 GLN A C 1
ATOM 4227 O O . GLN A 1 574 ? 6.072 2.190 18.426 1.00 73.81 574 GLN A O 1
ATOM 4232 N N . ASP A 1 575 ? 4.057 2.268 17.417 1.00 76.62 575 ASP A N 1
ATOM 4233 C CA . ASP A 1 575 ? 4.197 3.676 16.958 1.00 76.62 575 ASP A CA 1
ATOM 4234 C C . ASP A 1 575 ? 3.221 4.673 17.602 1.00 76.62 575 ASP A C 1
ATOM 4236 O O . ASP A 1 575 ? 3.494 5.872 17.648 1.00 76.62 575 ASP A O 1
ATOM 4240 N N . THR A 1 576 ? 2.106 4.196 18.164 1.00 77.31 576 THR A N 1
ATOM 4241 C CA . THR A 1 576 ? 1.113 5.028 18.872 1.00 77.31 576 THR A CA 1
ATOM 4242 C C . THR A 1 576 ? 1.371 5.130 20.383 1.00 77.31 576 THR A C 1
ATOM 4244 O O . THR A 1 576 ? 0.476 5.464 21.153 1.00 77.31 576 THR A O 1
ATOM 4247 N N . GLY A 1 577 ? 2.611 4.850 20.801 1.00 75.94 577 GLY A N 1
ATOM 4248 C CA . GLY A 1 577 ? 3.140 5.133 22.135 1.00 75.94 577 GLY A CA 1
ATOM 4249 C C . GLY A 1 577 ? 2.585 4.279 23.285 1.00 75.94 577 GLY A C 1
ATOM 4250 O O . GLY A 1 577 ? 2.284 3.086 23.127 1.00 75.94 577 GLY A O 1
ATOM 4251 N N . THR A 1 578 ? 2.549 4.850 24.496 1.00 80.19 578 THR A N 1
ATOM 4252 C CA . THR A 1 578 ? 2.262 4.109 25.745 1.00 80.19 578 THR A CA 1
ATOM 4253 C C . THR A 1 578 ? 0.859 4.406 26.245 1.00 80.19 578 THR A C 1
ATOM 4255 O O . THR A 1 578 ? 0.630 5.249 27.108 1.00 80.19 578 THR A O 1
ATOM 4258 N N . LEU A 1 579 ? -0.094 3.632 25.740 1.00 84.50 579 LEU A N 1
ATOM 4259 C CA . LEU A 1 579 ? -1.502 3.936 25.906 1.00 84.50 579 LEU A CA 1
ATOM 4260 C C . LEU A 1 579 ? -2.009 3.681 27.326 1.00 84.50 579 LEU A C 1
ATOM 4262 O O . LEU A 1 579 ? -1.866 2.577 27.862 1.00 84.50 579 LEU A O 1
ATOM 4266 N N . ARG A 1 580 ? -2.741 4.649 27.885 1.00 85.75 580 ARG A N 1
ATOM 4267 C CA . ARG A 1 580 ? -3.576 4.489 29.085 1.00 85.75 580 ARG A CA 1
ATOM 4268 C C . ARG A 1 580 ? -5.054 4.443 28.714 1.00 85.75 580 ARG A C 1
ATOM 4270 O O . ARG A 1 580 ? -5.567 5.350 28.061 1.00 85.75 580 ARG A O 1
ATOM 4277 N N . LYS A 1 581 ? -5.791 3.459 29.237 1.00 85.69 581 LYS A N 1
ATOM 4278 C CA . LYS A 1 581 ? -7.260 3.451 29.171 1.00 85.69 581 LYS A CA 1
ATOM 4279 C C . LYS A 1 581 ? -7.877 4.237 30.333 1.00 85.69 581 LYS A C 1
ATOM 4281 O O . LYS A 1 581 ? -7.637 3.907 31.497 1.00 85.69 581 LYS A O 1
ATOM 4286 N N . SER A 1 582 ? -8.723 5.226 30.037 1.00 77.25 582 SER A N 1
ATOM 4287 C CA . SER A 1 582 ? -9.599 5.844 31.045 1.00 77.25 582 SER A CA 1
ATOM 4288 C C . SER A 1 582 ? -10.760 4.908 31.379 1.00 77.25 582 SER A C 1
ATOM 4290 O O . SER A 1 582 ? -11.447 4.404 30.488 1.00 77.25 582 SER A O 1
ATOM 4292 N N . VAL A 1 583 ? -11.011 4.702 32.673 1.00 72.62 583 VAL A N 1
ATOM 4293 C CA . VAL A 1 583 ? -12.132 3.881 33.158 1.00 72.62 583 VAL A CA 1
ATOM 4294 C C . VAL A 1 583 ? -13.475 4.551 32.849 1.00 72.62 583 VAL A C 1
ATOM 4296 O O . VAL A 1 583 ? -14.434 3.869 32.489 1.00 72.62 583 VAL A O 1
ATOM 4299 N N . ASN A 1 584 ? -13.530 5.884 32.914 1.00 71.44 584 ASN A N 1
ATOM 4300 C CA . ASN A 1 584 ? -14.774 6.647 32.799 1.00 71.44 584 ASN A CA 1
ATOM 4301 C C . ASN A 1 584 ? -15.228 6.796 31.341 1.00 71.44 584 ASN A C 1
ATOM 4303 O O . ASN A 1 584 ? -16.394 6.560 31.036 1.00 71.44 584 ASN A O 1
ATOM 4307 N N . SER A 1 585 ? -14.319 7.148 30.424 1.00 73.19 585 SER A N 1
ATOM 4308 C CA . SER A 1 585 ? -14.657 7.328 29.002 1.00 73.19 585 SER A CA 1
ATOM 4309 C C . SER A 1 585 ? -14.475 6.067 28.153 1.00 73.19 585 SER A C 1
ATOM 4311 O O . SER A 1 585 ? -14.904 6.050 26.999 1.00 73.19 585 SER A O 1
ATOM 4313 N N . GLN A 1 586 ? -13.817 5.028 28.689 1.00 78.12 586 GLN A N 1
ATOM 4314 C CA . GLN A 1 586 ? -13.359 3.828 27.967 1.00 78.12 586 GLN A CA 1
ATOM 4315 C C . GLN A 1 586 ? -12.414 4.118 26.781 1.00 78.12 586 GLN A C 1
ATOM 4317 O O . GLN A 1 586 ? -12.068 3.207 26.029 1.00 78.12 586 GLN A O 1
ATOM 4322 N N . THR A 1 587 ? -11.969 5.367 26.625 1.00 83.75 587 THR A N 1
ATOM 4323 C CA . THR A 1 587 ? -11.020 5.805 25.597 1.00 83.75 587 THR A CA 1
ATOM 4324 C C . THR A 1 587 ? -9.585 5.496 26.014 1.00 83.75 587 THR A C 1
ATOM 4326 O O . THR A 1 587 ? -9.257 5.515 27.203 1.00 83.75 587 THR A O 1
ATOM 4329 N N . TRP A 1 588 ? -8.745 5.231 25.017 1.00 87.75 588 TRP A N 1
ATOM 4330 C CA . TRP A 1 588 ? -7.303 5.098 25.164 1.00 87.75 588 TRP A CA 1
ATOM 4331 C C . TRP A 1 588 ? -6.613 6.383 24.701 1.00 87.75 588 TRP A C 1
ATOM 4333 O O . TRP A 1 588 ? -7.001 6.959 23.685 1.00 87.75 588 TRP A O 1
ATOM 4343 N N . PHE A 1 589 ? -5.615 6.811 25.461 1.00 84.19 589 PHE A N 1
ATOM 4344 C CA . PHE A 1 589 ? -4.829 8.021 25.234 1.00 84.19 589 PHE A CA 1
ATOM 4345 C C . PHE A 1 589 ? -3.353 7.643 25.241 1.00 84.19 589 PHE A C 1
ATOM 4347 O O . PHE A 1 589 ? -2.976 6.829 26.087 1.00 84.19 589 PHE A O 1
ATOM 4354 N N . ASP A 1 590 ? -2.582 8.218 24.324 1.00 77.50 590 ASP A N 1
ATOM 4355 C CA . ASP A 1 590 ? -1.112 8.259 24.370 1.00 77.50 590 ASP A CA 1
ATOM 4356 C C . ASP A 1 590 ? -0.664 9.330 25.390 1.00 77.50 590 ASP A C 1
ATOM 4358 O O . ASP A 1 590 ? -1.173 10.473 25.281 1.00 77.50 590 ASP A O 1
#

Mean predicted aligned error: 12.68 Å

pLDDT: mean 81.22, std 22.51, range [22.5, 98.88]

Secondary structure (DSSP, 8-state):
-------------------------------------------PPP--PPPP---TTS----TT-PPP---HHHHHHHHHHHHHHHHHHHS-SSPPPHHHHHHHHHHHHHHHHHS--PPPPP----SS-------SSEEEE-TTT--EEEE---EEEEEE-TTS-EEEEESSS-EEEEE--TTS-EEEES-TTSS---EEEEEE-SS-TT-EEEEES-TT--SS----B-EEEESSSSSS-EE-STTTTBTSEEEEEEEETTEEEEEEEEEE---BTTTTBPPSS-PPSEEEEESSSSSS-EEEEEPPTT--BEEEEEE-TTSTT-EEEEETTS-EEEESSSSSS-EE--TTS-TTB-TTTTT---EEEEE--TTS--EEEEEEEEEBTTS-EEEEEEEEESSTTS--EEPP---GGG--TTTTTT-TTTS-EEEEETTEEEEEEEE-S-BTTSSS-B-SEEEESSSSSS-EE--S-SPS-EEEEEE-TT-TT-EEEEETTEEEEESSSSS--STT--TT----EESSEEE-TTT--EEEE-------EEEEEE--GGGS-TTS----EEEEESSS-EEEE-TTT--EE-

Radius of gyration: 31.75 Å; Cα contacts (8 Å, |Δi|>4): 1483; chains: 1; bounding box: 67×99×104 Å

Sequence (590 aa):
MAAGAAIVLSGANHWGVVTMGKRGFRALCALLVSLVFAVAGVGPGVAQAPPPPGDGDTPTLSPGAQIPEPDDETEARLLLLDQQFISTRTAGDVPLSVEQAGALRRAAADQAKALKNAPAAGPTTFATNWGPLGPNPIVQIGRSDNAFIAVSGRIGALAIRRNGQFILGAAQGGIWLFTPDANGGTWTPKTDMLASTAIGALAVAPKDDNVIYAGTGEGALSGDSYYGNGILKSTDGGNTWAHVSGDFFAGVSTARLAVDPNNSDHLYVAIERGRGGARRVSPPIHSTYGLWESHDGAVTWNLLMAAPPVSLGATDIRMDPRSPTTLYASFWSDKIYKSTDGGATWSPIMNGLPTDANFAAGLTRFNLALSHAAGHGAVLYTGFDWVDTANHHQDGRLFKSTDQGATWVETGHGTGIDSVLGYCGTQCFYDNVIETDPTNPDVVFAAGSFGYNLHPPSGGIFRSMDGGQTWKNLGWNQHPDFHALVFDPGNTSNILVGSDGGVWYSTGRGGRNTDDAALSAVDWQNLNGTVNPNTGAVTHRTNLQIGQFTSIAVVPTTLVAPGAQTQRFWGGTQDTGTLRKSVNSQTWFD

Solvent-accessible surface area (backbone atoms only — not comparable to full-atom values): 31569 Å² total; per-residue (Å²): 133,88,81,88,88,79,91,84,90,88,83,84,88,80,88,82,89,85,82,91,85,83,86,87,89,77,89,78,90,89,88,82,85,88,81,92,85,90,86,89,87,90,78,87,80,78,82,74,70,75,75,71,87,70,74,82,61,62,79,88,65,56,60,64,65,72,77,76,79,70,47,74,69,52,46,53,47,51,52,50,49,48,52,47,51,55,44,61,74,75,34,66,104,58,92,66,54,75,65,54,50,50,50,50,53,48,52,50,52,52,48,60,69,65,48,72,75,68,76,75,76,70,81,82,75,68,95,60,83,90,72,90,81,67,35,47,20,30,34,38,71,24,85,43,78,27,38,29,38,43,22,32,16,35,26,25,19,52,44,50,36,73,86,71,47,41,37,40,19,17,32,43,62,16,36,33,40,51,44,85,49,99,84,72,28,39,42,44,80,52,36,88,85,50,98,48,28,13,16,9,18,45,35,68,15,69,59,43,63,31,35,32,40,35,28,22,0,20,54,38,74,55,59,70,32,30,28,10,67,13,35,32,40,18,74,67,56,64,66,50,70,44,80,42,20,65,77,50,40,29,31,19,9,16,31,22,48,33,54,34,55,89,35,66,32,29,36,38,40,9,23,20,66,15,25,42,46,99,77,53,40,54,58,96,65,55,56,85,32,12,35,33,39,18,75,68,52,50,48,54,77,46,82,60,42,75,43,56,97,86,34,56,9,14,51,25,42,47,58,37,87,91,45,72,34,29,33,37,35,21,30,25,27,67,52,42,33,38,20,72,64,64,46,78,51,77,45,78,44,61,46,64,53,78,88,54,57,30,31,59,84,41,54,18,28,50,29,71,19,62,13,54,25,92,96,55,67,42,30,36,38,37,38,36,35,37,14,35,78,86,71,48,80,44,67,15,46,48,32,38,16,77,64,68,45,68,41,38,40,74,45,50,45,47,60,77,81,23,36,50,65,32,37,16,53,95,37,29,58,49,18,50,31,41,46,37,38,53,66,41,60,31,34,34,35,46,26,1,32,48,32,72,88,42,90,64,30,30,42,24,36,32,39,19,75,66,51,32,55,44,45,36,38,35,21,52,68,68,61,52,38,22,48,28,73,40,57,30,78,75,46,72,40,25,34,43,41,21,12,41,31,20,43,36,35,20,73,69,61,43,20,39,78,50,96,87,50,54,56,83,50,48,59,61,41,62,64,17,24,38,40,39,41,72,57,53,49,75,77,37,65,12,60,42,59,26,50,54,63,82,44,78,49,69,50,68,56,88,82,55,67,94,88,61,91,46,74,42,41,39,32,41,31,82,82,65,39,65,26,39,40,21,74,86,78,62,40,24,33,82

Foldseek 3Di:
DDDDDDDDDDDDDDDDDDDDDDDDDDDDDDDDDDDDDDDDDDDDDDPPDDPDPDLPLDDQDFQPPDPPPQDPVNVVVVVVVVVVVVCVVQDPPDDDDPVRSVVVVVVVVVVVVVPDPDPPPDPPPDPDDDDDLFQFWAWEQFQQRRFIDTFAFFFQEWDAFLVRWIWTQGLADAIWIWDQDPAGTAIDHQPNPDPGSGWNEKDQALQQRQWIKTWHWGLLLDLATAFGQAMWIGNRNRNHIDRAQHNARPQWGWQYKDHQNVASQKIKTAIFFGAHANVRDTDPDGDFAEMWIGNGNNNDIDGLDGAPPLWRHKNDKDAQNVQRQWIWTDIFQDAIWIGNGNSNDIDGQCAAPDPQFRRSLLRKDKDKEWADAPPAHIKIKIWIWTAGVVGDTAAIFMWIDRPSRNHIHTFAQADAPFGCTNLAPSSCSRQWDWYADNHDQQWIKTAFFWQVVHVSTFARIWIGNGNRNTIGRQATRDAGGWNDKDANPNARCWMWTTGRRGIKIANRSGHDNDPPDDRPRTRIDDQSFDARRRRRHTPGGNHNGNFAFSDKDWFDQVVDDPPRPGTWMWTATDRQGIWIQRPPRSHIYD

Nearest PDB structures (foldseek):
  2ebs-assembly1_A  TM=5.775E-01  e=3.626E-15  Geotrichum sp. M128
  3a0f-assembly1_A  TM=6.015E-01  e=3.926E-13  Geotrichum sp. M128
  3b7f-assembly1_A  TM=6.479E-01  e=8.606E-12  Cupriavidus pinatubonensis JMP134
  5mri-assembly1_A  TM=2.955E-01  e=1.352E-09  Homo sapiens
  8d9l-assembly1_B  TM=6.423E-01  e=6.672E-05  Homo sapiens